Protein AF-0000000084597455 (afdb_homodimer)

Nearest PDB structures (foldseek):
  7z6o-assembly1_B  TM=6.295E-01  e=2.594E-13  Homo sapiens
  6erg-assembly1_B  TM=6.202E-01  e=3.082E-13  Homo sapiens
  6erg-assembly2_E  TM=6.139E-01  e=8.184E-13  Homo sapiens
  8bhv-assembly1_b  TM=6.277E-01  e=2.052E-12  Homo sapiens
  8asc-assembly1_B  TM=6.107E-01  e=1.149E-11  Homo sapiens

Organism: NCBI:txid1246626

Foldseek 3Di:
DDWQAWAWEDEDPDIFTKTKAFPDDDPFDDDFDADPVPRHTDDDFDADPVVGDTDDPVRDWDWDPPDVVDTDTDHPVNLVVVCVVVVQRYKYFDDKDAPVVDDPLFWDTKIFMGTDPPRVVVQVVVQVVCVVVNIKTWIWHHGPSDIFIWIWHDDDPGIMITTTDDPVVRDDPVPDPPPDDDDDDDPLLVVLVVLLCVLPDDPDDPVVDDDPVSVVVVVVVVCVVVVHPCPPPCPDDPPPPPPVDSNVVSVVSSVVSVVVPPPPPPPPPPPPPPD/DDWQAWAWEDEDPDIFTKTKAFPDDDPFDDDFDADPVPRHTDDDFDADPVVRDTDDPVRDWDWDDPDVVDTDTDHPVNLVVVCVVVVQRYKYFDDKDAPVVDDPLFWDTKIFMGTDPPRVVVQVVVQVVCVVVNIKTWIWHHGPSDIFIWIWHDDDPGIMITTTDDPVPRDDPVPDPPPDDDDDDDPLLVVLVVLLCVLPDDDDDPVVDDDPVSVVVVVVVVCVVVVHPCPPPCPDDPPPPPPVDSNVVSVVSSVVSVVVPPDPPPPPPPPPPDD

Sequence (550 aa):
MHTVWKGSISFGLVTIPIKLHTATENKDIKLRQLHKKCHTPINYKKVCPDCDEEVKNEDIVKAYEYAKNKFVVLDAEDLEQLKKEQEDKAVEIIDFVKLEEIDPIYFEKSYFLAPDSGGNKAYGLLREGLVQSGKIGVAKIIIRSKEQLAIVRVYENGLMMETIHFPDEVRKMEDVPNVPQEQKIVKKELDAALMLIDQLTVSFDPDNYQDEYRHALMDLIEKKKAGEEVVTSTEKAKEVSNVTDIMSALQASIDKTKKKKAPAKKKTAKTKKNAMHTVWKGSISFGLVTIPIKLHTATENKDIKLRQLHKKCHTPINYKKVCPDCDEEVKNEDIVKAYEYAKNKFVVLDAEDLEQLKKEQEDKAVEIIDFVKLEEIDPIYFEKSYFLAPDSGGNKAYGLLREGLVQSGKIGVAKIIIRSKEQLAIVRVYENGLMMETIHFPDEVRKMEDVPNVPQEQKIVKKELDAALMLIDQLTVSFDPDNYQDEYRHALMDLIEKKKAGEEVVTSTEKAKEVSNVTDIMSALQASIDKTKKKKAPAKKKTAKTKKNA

pLDDT: mean 83.45, std 18.02, range [22.41, 98.0]

Secondary structure (DSSP, 8-state):
--EEEEEEEEETTEEEEEEEEESB---SPPPEEEETTT-PBPEEEEEETTTTEE--GGGEEEEEEEETTEEEEE-HHHHHHHHHHTTTTEEEEEEEE-GGGS-GGGEEEEEEEEE-TT-HHHHHHHHHHHHHHT-EEEEEEEETTEEEEEEEEEETTEEEEEEE--GGGBPPGGGSTTPPPS----HHHHHHHHHHHHHTB----GGG---HHHHHHHHHHHHHHTT----------------S-HHHHHHHHHHHHHHHTS-------------/--EEEEEEEEETTEEEEEEEEESB---SPPPEEEETTT-PBPEEEEEETTTTEE--GGGEEEEEEEETTEEEEE-HHHHHHHHHHTTTTEEEEEEEE-GGGS-GGGEEEEEEEEE-TT-HHHHHHHHHHHHHHT-EEEEEEEETTEEEEEEEEEETTEEEEEEE--GGGBPPGGGSTT---S----HHHHHHHHHHHHHTB----GGG---HHHHHHHHHHHHHHTT----------------S-HHHHHHHHHHHHHHHTS-------------

InterPro domains:
  IPR006164 Ku70/Ku80, DNA-binding domain [PF02735] (10-191)
  IPR006164 Ku70/Ku80, DNA-binding domain [SM00559] (52-181)
  IPR009187 Non-homologous end joining protein Ku, prokaryotic type [MF_01875] (1-255)
  IPR009187 Non-homologous end joining protein Ku, prokaryotic type [PIRSF006493] (1-272)
  IPR009187 Non-homologous end joining protein Ku, prokaryotic type [PTHR41251] (1-273)
  IPR009187 Non-homologous end joining protein Ku, prokaryotic type [TIGR02772] (1-257)
  IPR009187 Non-homologous end joining protein Ku, prokaryotic type [cd00789] (2-255)
  IPR016194 SPOC-like, C-terminal domain superfamily [G3DSA:2.40.290.10] (2-177)
  IPR016194 SPOC-like, C-terminal domain superfamily [SSF100939] (2-261)

Solvent-accessible surface area (backbone atoms only — not comparable to full-atom values): 30948 Å² total; per-residue (Å²): 129,63,74,75,45,70,37,29,41,25,56,68,50,35,70,24,36,30,34,30,26,66,33,60,51,88,78,70,83,71,66,42,53,19,30,59,88,75,64,41,62,56,38,80,42,44,29,26,74,85,77,69,38,80,54,54,76,90,44,50,37,42,22,39,69,83,46,93,93,35,69,43,78,44,51,72,64,56,54,50,50,54,38,56,67,64,45,48,53,43,30,42,43,72,35,23,27,51,68,88,65,55,61,72,82,32,47,50,49,46,24,35,47,23,43,33,91,90,7,54,66,56,44,51,49,53,47,50,35,31,62,73,68,61,37,26,33,34,25,42,36,47,57,96,93,36,65,36,39,29,36,38,36,75,46,93,83,41,41,29,37,31,35,29,57,50,50,89,26,48,62,61,74,85,68,52,63,70,60,62,65,96,64,92,70,58,61,68,50,46,52,44,45,43,50,40,46,57,72,35,47,50,81,74,50,58,83,79,53,76,60,61,55,61,52,50,51,52,51,51,52,52,32,46,67,72,65,40,78,70,74,71,77,73,64,72,69,74,74,75,68,78,57,86,47,65,57,60,17,37,53,52,32,41,55,52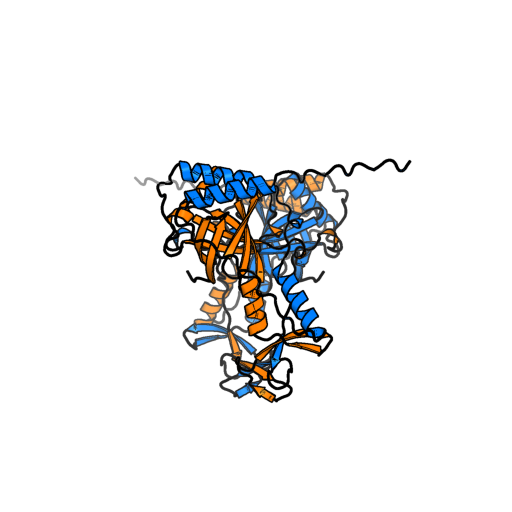,53,54,58,69,64,49,71,77,72,71,73,75,71,73,76,74,76,80,124,130,64,76,76,45,71,36,28,40,25,55,69,50,34,72,23,38,29,36,30,25,67,33,58,52,87,78,70,83,70,65,42,54,20,29,61,88,78,63,41,63,56,40,81,42,44,29,26,74,86,77,68,39,78,52,53,77,90,43,48,36,42,21,38,68,82,45,94,95,34,71,44,78,44,51,73,63,57,55,49,50,54,38,55,64,64,45,51,53,42,29,43,44,72,35,24,26,51,68,87,66,54,61,72,80,33,47,50,48,46,24,36,49,24,42,33,91,89,7,52,66,59,44,50,47,53,48,50,35,32,62,74,67,63,37,25,32,35,27,43,36,47,57,95,92,36,65,36,40,29,38,40,37,76,45,94,83,41,42,30,38,32,34,29,57,51,50,89,24,47,60,62,74,86,69,52,63,71,60,63,65,97,65,91,70,58,63,68,50,46,53,43,45,43,51,40,47,59,73,36,47,48,81,74,50,59,85,80,51,76,59,61,55,61,53,50,51,50,50,50,51,51,31,47,66,73,66,40,78,68,73,71,76,75,64,72,69,74,74,75,67,77,56,85,46,62,58,60,16,37,52,52,31,42,55,53,54,55,60,68,65,54,72,77,72,74,74,76,73,75,75,74,78,78,130

Radius of gyration: 28.52 Å; Cα contacts (8 Å, |Δi|>4): 979; chains: 2; bounding box: 63×72×120 Å

Structure (mmCIF, N/CA/C/O backbone):
data_AF-0000000084597455-model_v1
#
loop_
_entity.id
_entity.type
_entity.pdbx_description
1 polymer 'Non-homologous end joining protein Ku'
#
loop_
_atom_site.group_PDB
_atom_site.id
_atom_site.type_symbol
_atom_site.label_atom_id
_atom_site.label_alt_id
_atom_site.label_comp_id
_atom_site.label_asym_id
_atom_site.label_entity_id
_atom_site.label_seq_id
_atom_site.pdbx_PDB_ins_code
_atom_site.Cartn_x
_atom_site.Cartn_y
_atom_site.Cartn_z
_atom_site.occupancy
_atom_site.B_iso_or_equiv
_atom_site.auth_seq_id
_atom_site.auth_comp_id
_atom_site.auth_asym_id
_atom_site.auth_atom_id
_atom_site.pdbx_PDB_model_num
ATOM 1 N N . MET A 1 1 ? -1.262 -14.82 13.492 1 81.56 1 MET A N 1
ATOM 2 C CA . MET A 1 1 ? -1.186 -14.102 12.219 1 81.56 1 MET A CA 1
ATOM 3 C C . MET A 1 1 ? -2.023 -14.805 11.148 1 81.56 1 MET A C 1
ATOM 5 O O . MET A 1 1 ? -2.014 -16.031 11.047 1 81.56 1 MET A O 1
ATOM 9 N N . HIS A 1 2 ? -2.82 -14.086 10.477 1 87.25 2 HIS A N 1
ATOM 10 C CA . HIS A 1 2 ? -3.756 -14.656 9.508 1 87.25 2 HIS A CA 1
ATOM 11 C C . HIS A 1 2 ? -3.082 -14.898 8.164 1 87.25 2 HIS A C 1
ATOM 13 O O . HIS A 1 2 ? -2.299 -14.062 7.699 1 87.25 2 HIS A O 1
ATOM 19 N N . THR A 1 3 ? -3.332 -16.172 7.664 1 90.56 3 THR A N 1
ATOM 20 C CA . THR A 1 3 ? -2.816 -16.516 6.34 1 90.56 3 THR A CA 1
ATOM 21 C C . THR A 1 3 ? -3.635 -15.828 5.246 1 90.56 3 THR A C 1
ATOM 23 O O . THR A 1 3 ? -4.863 -15.945 5.223 1 90.56 3 THR A O 1
ATOM 26 N N . VAL A 1 4 ? -2.943 -15.203 4.355 1 90.88 4 VAL A N 1
ATOM 27 C CA . VAL A 1 4 ? -3.641 -14.484 3.293 1 90.88 4 VAL A CA 1
ATOM 28 C C . VAL A 1 4 ? -3.566 -15.281 1.994 1 90.88 4 VAL A C 1
ATOM 30 O O . VAL A 1 4 ? -4.414 -15.125 1.112 1 90.88 4 VAL A O 1
ATOM 33 N N . TRP A 1 5 ? -2.598 -16.062 1.87 1 91.69 5 TRP A N 1
ATOM 34 C CA . TRP A 1 5 ? -2.334 -16.797 0.636 1 91.69 5 TRP A CA 1
ATOM 35 C C . TRP A 1 5 ? -1.546 -18.078 0.918 1 91.69 5 TRP A C 1
ATOM 37 O O . TRP A 1 5 ? -0.664 -18.094 1.78 1 91.69 5 TRP A O 1
ATOM 47 N N . LYS A 1 6 ? -1.933 -19.094 0.246 1 92 6 LYS A N 1
ATOM 48 C CA . LYS A 1 6 ? -1.232 -20.375 0.343 1 92 6 LYS A CA 1
ATOM 49 C C . LYS A 1 6 ? -0.841 -20.891 -1.039 1 92 6 LYS A C 1
ATOM 51 O O . LYS A 1 6 ? -1.637 -20.828 -1.979 1 92 6 LYS A O 1
ATOM 56 N N . GLY A 1 7 ? 0.311 -21.328 -1.221 1 91.94 7 GLY A N 1
ATOM 57 C CA . GLY A 1 7 ? 0.819 -21.875 -2.475 1 91.94 7 GLY A CA 1
ATOM 58 C C . GLY A 1 7 ? 2.262 -22.328 -2.385 1 91.94 7 GLY A C 1
ATOM 59 O O . GLY A 1 7 ? 2.67 -22.922 -1.381 1 91.94 7 GLY A O 1
ATOM 60 N N . SER A 1 8 ? 2.961 -22.219 -3.467 1 92.94 8 SER A N 1
ATOM 61 C CA . SER A 1 8 ? 4.363 -22.609 -3.512 1 92.94 8 SER A CA 1
ATOM 62 C C . SER A 1 8 ? 5.219 -21.578 -4.219 1 92.94 8 SER A C 1
ATOM 64 O O . SER A 1 8 ? 4.723 -20.828 -5.07 1 92.94 8 SER A O 1
ATOM 66 N N . ILE A 1 9 ? 6.395 -21.516 -3.777 1 93 9 ILE A N 1
ATOM 67 C CA . ILE A 1 9 ? 7.379 -20.672 -4.457 1 93 9 ILE A CA 1
ATOM 68 C C . ILE A 1 9 ? 8.438 -21.562 -5.117 1 93 9 ILE A C 1
ATOM 70 O O . ILE A 1 9 ? 8.883 -22.547 -4.527 1 93 9 ILE A O 1
ATOM 74 N N . SER A 1 10 ? 8.75 -21.203 -6.348 1 89.69 10 SER A N 1
ATOM 75 C CA . SER A 1 10 ? 9.727 -22 -7.086 1 89.69 10 SER A CA 1
ATOM 76 C C . SER A 1 10 ? 10.914 -21.156 -7.531 1 89.69 10 SER A C 1
ATOM 78 O O . SER A 1 10 ? 10.75 -20 -7.918 1 89.69 10 SER A O 1
ATOM 80 N N . PHE A 1 11 ? 11.992 -21.656 -7.379 1 83.69 11 PHE A N 1
ATOM 81 C CA . PHE A 1 11 ? 13.203 -21.141 -8.008 1 83.69 11 PHE A CA 1
ATOM 82 C C . PHE A 1 11 ? 13.945 -22.25 -8.742 1 83.69 11 PHE A C 1
ATOM 84 O O . PHE A 1 11 ? 14.5 -23.156 -8.117 1 83.69 11 PHE A O 1
ATOM 91 N N . GLY A 1 12 ? 13.836 -22.109 -9.992 1 79.88 12 GLY A N 1
ATOM 92 C CA . GLY A 1 12 ? 14.188 -23.25 -10.828 1 79.88 12 GLY A CA 1
ATOM 93 C C . GLY A 1 12 ? 13.227 -24.406 -10.688 1 79.88 12 GLY A C 1
ATOM 94 O O . GLY A 1 12 ? 12.008 -24.234 -10.812 1 79.88 12 GLY A O 1
ATOM 95 N N . LEU A 1 13 ? 13.781 -25.562 -10.391 1 81.44 13 LEU A N 1
ATOM 96 C CA . LEU A 1 13 ? 12.953 -26.75 -10.258 1 81.44 13 LEU A CA 1
ATOM 97 C C . LEU A 1 13 ? 12.672 -27.062 -8.789 1 81.44 13 LEU A C 1
ATOM 99 O O . LEU A 1 13 ? 11.945 -28.016 -8.477 1 81.44 13 LEU A O 1
ATOM 103 N N . VAL A 1 14 ? 13.219 -26.281 -7.938 1 86.25 14 VAL A N 1
ATOM 104 C CA . VAL A 1 14 ? 12.945 -26.438 -6.512 1 86.25 14 VAL A CA 1
ATOM 105 C C . VAL A 1 14 ? 11.641 -25.734 -6.152 1 86.25 14 VAL A C 1
ATOM 107 O O . VAL A 1 14 ? 11.453 -24.562 -6.484 1 86.25 14 VAL A O 1
ATOM 110 N N . THR A 1 15 ? 10.766 -26.453 -5.527 1 89.62 15 THR A N 1
ATOM 111 C CA . THR A 1 15 ? 9.484 -25.891 -5.133 1 89.62 15 THR A CA 1
ATOM 112 C C . THR A 1 15 ? 9.305 -25.953 -3.617 1 89.62 15 THR A C 1
ATOM 114 O O . THR A 1 15 ? 9.594 -26.984 -3 1 89.62 15 THR A O 1
ATOM 117 N N . ILE A 1 16 ? 8.875 -24.906 -3.029 1 92.62 16 ILE A N 1
ATOM 118 C CA . ILE A 1 16 ? 8.68 -24.797 -1.587 1 92.62 16 ILE A CA 1
ATOM 119 C C . ILE A 1 16 ? 7.223 -24.453 -1.283 1 92.62 16 ILE A C 1
ATOM 121 O O . ILE A 1 16 ? 6.746 -23.375 -1.625 1 92.62 16 ILE A O 1
ATOM 125 N N . PRO A 1 17 ? 6.492 -25.359 -0.641 1 94.81 17 PRO A N 1
ATOM 126 C CA . PRO A 1 17 ? 5.168 -24.953 -0.161 1 94.81 17 PRO A CA 1
ATOM 127 C C . PRO A 1 17 ? 5.23 -23.844 0.879 1 94.81 17 PRO A C 1
ATOM 129 O O . PRO A 1 17 ? 6 -23.938 1.839 1 94.81 17 PRO A O 1
ATOM 132 N N . ILE A 1 18 ? 4.367 -22.828 0.708 1 94.25 18 ILE A N 1
ATOM 133 C CA . ILE A 1 18 ? 4.512 -21.672 1.594 1 94.25 18 ILE A CA 1
ATOM 134 C C . ILE A 1 18 ? 3.135 -21.109 1.935 1 94.25 18 ILE A C 1
ATOM 136 O O . ILE A 1 18 ? 2.137 -21.469 1.301 1 94.25 18 ILE A O 1
ATOM 140 N N . LYS A 1 19 ? 3.184 -20.312 2.998 1 95.06 19 LYS A N 1
ATOM 141 C CA . LYS A 1 19 ? 2.072 -19.469 3.414 1 95.06 19 LYS A CA 1
ATOM 142 C C . LYS A 1 19 ? 2.51 -18 3.543 1 95.06 19 LYS A C 1
ATOM 144 O O . LYS A 1 19 ? 3.615 -17.719 4.012 1 95.06 19 LYS A O 1
ATOM 149 N N . LEU A 1 20 ? 1.601 -17.125 3.141 1 95.38 20 LEU A N 1
ATOM 150 C CA . LEU A 1 20 ? 1.874 -15.695 3.262 1 95.38 20 LEU A CA 1
ATOM 151 C C . LEU A 1 20 ? 1.038 -15.078 4.375 1 95.38 20 LEU A C 1
ATOM 153 O O . LEU A 1 20 ? -0.16 -15.352 4.484 1 95.38 20 LEU A O 1
ATOM 157 N N . HIS A 1 21 ? 1.744 -14.297 5.168 1 96.25 21 HIS A N 1
ATOM 158 C CA . HIS A 1 21 ? 1.111 -13.516 6.227 1 96.25 21 HIS A CA 1
ATOM 159 C C . HIS A 1 21 ? 1.39 -12.023 6.051 1 96.25 21 HIS A C 1
ATOM 161 O O . HIS A 1 21 ? 2.537 -11.625 5.848 1 96.25 21 HIS A O 1
ATOM 167 N N . THR A 1 22 ? 0.319 -11.242 6.164 1 96.62 22 THR A N 1
ATOM 168 C CA . THR A 1 22 ? 0.528 -9.805 6.02 1 96.62 22 THR A CA 1
ATOM 169 C C . THR A 1 22 ? 1.486 -9.289 7.09 1 96.62 22 THR A C 1
ATOM 171 O O . THR A 1 22 ? 1.344 -9.617 8.266 1 96.62 22 THR A O 1
ATOM 174 N N . ALA A 1 23 ? 2.428 -8.492 6.66 1 97.5 23 ALA A N 1
ATOM 175 C CA . ALA A 1 23 ? 3.479 -8.039 7.57 1 97.5 23 ALA A CA 1
ATOM 176 C C . ALA A 1 23 ? 3.064 -6.766 8.297 1 97.5 23 ALA A C 1
ATOM 178 O O . ALA A 1 23 ? 3.709 -6.363 9.266 1 97.5 23 ALA A O 1
ATOM 179 N N . THR A 1 24 ? 2.02 -6.105 7.883 1 96.38 24 THR A N 1
ATOM 180 C CA . THR A 1 24 ? 1.578 -4.844 8.461 1 96.38 24 THR A CA 1
ATOM 181 C C . THR A 1 24 ? 0.123 -4.934 8.914 1 96.38 24 THR A C 1
ATOM 183 O O . THR A 1 24 ? -0.596 -5.855 8.523 1 96.38 24 THR A O 1
ATOM 186 N N . GLU A 1 25 ? -0.234 -4.113 9.812 1 93.88 25 GLU A N 1
ATOM 187 C CA . GLU A 1 25 ? -1.596 -4.062 10.336 1 93.88 25 GLU A CA 1
ATOM 188 C C . GLU A 1 25 ? -2.1 -2.623 10.422 1 93.88 25 GLU A C 1
ATOM 190 O O . GLU A 1 25 ? -1.342 -1.715 10.766 1 93.88 25 GLU A O 1
ATOM 195 N N . ASN A 1 26 ? -3.336 -2.439 10.023 1 91.25 26 ASN A N 1
ATOM 196 C CA . ASN A 1 26 ? -3.984 -1.146 10.211 1 91.25 26 ASN A CA 1
ATOM 197 C C . ASN A 1 26 ? -4.441 -0.952 11.656 1 91.25 26 ASN A C 1
ATOM 199 O O . ASN A 1 26 ? -5.301 -1.687 12.141 1 91.25 26 ASN A O 1
ATOM 203 N N . LYS A 1 27 ? -3.92 -0.006 12.359 1 90.62 27 LYS A N 1
ATOM 204 C CA . LYS A 1 27 ? -4.234 0.196 13.773 1 90.62 27 LYS A CA 1
ATOM 205 C C . LYS A 1 27 ? -5.16 1.394 13.969 1 90.62 27 LYS A C 1
ATOM 207 O O . LYS A 1 27 ? -5.398 1.824 15.094 1 90.62 27 LYS A O 1
ATOM 212 N N . ASP A 1 28 ? -5.617 1.934 12.891 1 88.88 28 ASP A N 1
ATOM 213 C CA . ASP A 1 28 ? -6.559 3.043 12.992 1 88.88 28 ASP A CA 1
ATOM 214 C C . ASP A 1 28 ? -7.809 2.637 13.773 1 88.88 28 ASP A C 1
ATOM 216 O O . ASP A 1 28 ? -8.195 1.467 13.766 1 88.88 28 ASP A O 1
ATOM 220 N N . ILE A 1 29 ? -8.352 3.596 14.406 1 89.12 29 ILE A N 1
ATOM 221 C CA . ILE A 1 29 ? -9.602 3.363 15.125 1 89.12 29 ILE A CA 1
ATOM 222 C C . ILE A 1 29 ? -10.742 3.168 14.133 1 89.12 29 ILE A C 1
ATOM 224 O O . ILE A 1 29 ? -11.039 4.062 13.336 1 89.12 29 ILE A O 1
ATOM 228 N N . LYS A 1 30 ? -11.312 2.047 14.211 1 90.88 30 LYS A N 1
ATOM 229 C CA . LYS A 1 30 ? -12.422 1.731 13.312 1 90.88 30 LYS A CA 1
ATOM 230 C C . LYS A 1 30 ? -13.727 2.324 13.828 1 90.88 30 LYS A C 1
ATOM 232 O O . LYS A 1 30 ? -14.172 1.996 14.93 1 90.88 30 LYS A O 1
ATOM 237 N N . LEU A 1 31 ? -14.234 3.152 13.039 1 90.75 31 LEU A N 1
ATOM 238 C CA . LEU A 1 31 ? -15.516 3.75 13.375 1 90.75 31 LEU A CA 1
ATOM 239 C C . LEU A 1 31 ? -16.641 3.104 12.586 1 90.75 31 LEU A C 1
ATOM 241 O O . LEU A 1 31 ? -16.484 2.803 11.398 1 90.75 31 LEU A O 1
ATOM 245 N N . ARG A 1 32 ? -17.719 2.855 13.25 1 92.38 32 ARG A N 1
ATOM 246 C CA . ARG A 1 32 ? -18.922 2.297 12.617 1 92.38 32 ARG A CA 1
ATOM 247 C C . ARG A 1 32 ? -19.891 3.4 12.203 1 92.38 32 ARG A C 1
ATOM 249 O O . ARG A 1 32 ? -19.906 4.477 12.805 1 92.38 32 ARG A O 1
ATOM 256 N N . GLN A 1 33 ? -20.578 3.072 11.18 1 93.31 33 GLN A N 1
ATOM 257 C CA . GLN A 1 33 ? -21.641 3.98 10.758 1 93.31 33 GLN A CA 1
ATOM 258 C C . GLN A 1 33 ? -22.984 3.578 11.375 1 93.31 33 GLN A C 1
ATOM 260 O O . GLN A 1 33 ? -23.438 2.447 11.195 1 93.31 33 GLN A O 1
ATOM 265 N N . LEU A 1 34 ? -23.594 4.48 12.086 1 94.06 34 LEU A N 1
ATOM 266 C CA . LEU A 1 34 ? -24.875 4.242 12.742 1 94.06 34 LEU A CA 1
ATOM 267 C C . LEU A 1 34 ? -25.969 5.137 12.156 1 94.06 34 LEU A C 1
ATOM 269 O O . LEU A 1 34 ? -25.688 6.266 11.742 1 94.06 34 LEU A O 1
ATOM 273 N N . HIS A 1 35 ? -27.156 4.527 12.148 1 94.5 35 HIS A N 1
ATOM 274 C CA . HIS A 1 35 ? -28.312 5.363 11.859 1 94.5 35 HIS A CA 1
ATOM 275 C C . HIS A 1 35 ? -28.5 6.43 12.93 1 94.5 35 HIS A C 1
ATOM 277 O O . HIS A 1 35 ? -28.578 6.117 14.117 1 94.5 35 HIS A O 1
ATOM 283 N N . LYS A 1 36 ? -28.656 7.648 12.578 1 91.5 36 LYS A N 1
ATOM 284 C CA . LYS A 1 36 ? -28.781 8.781 13.5 1 91.5 36 LYS A CA 1
ATOM 285 C C . LYS A 1 36 ? -30.016 8.641 14.375 1 91.5 36 LYS A C 1
ATOM 287 O O . LYS A 1 36 ? -29.984 8.953 15.57 1 91.5 36 LYS A O 1
ATOM 292 N N . LYS A 1 37 ? -31.016 8.133 13.789 1 91.06 37 LYS A N 1
ATOM 293 C CA . LYS A 1 37 ? -32.312 8.062 14.438 1 91.06 37 LYS A CA 1
ATOM 294 C C . LYS A 1 37 ? -32.344 7.016 15.547 1 91.06 37 LYS A C 1
ATOM 296 O O . LYS A 1 37 ? -32.875 7.25 16.625 1 91.06 37 LYS A O 1
ATOM 301 N N . CYS A 1 38 ? -31.75 5.855 15.305 1 93.06 38 CYS A N 1
ATOM 302 C CA . CYS A 1 38 ? -31.938 4.762 16.25 1 93.06 38 CYS A CA 1
ATOM 303 C C . CYS A 1 38 ? -30.578 4.219 16.719 1 93.06 38 CYS A C 1
ATOM 305 O O . CYS A 1 38 ? -30.531 3.33 17.578 1 93.06 38 CYS A O 1
ATOM 307 N N . HIS A 1 39 ? -29.516 4.68 16.172 1 91.94 39 HIS A N 1
ATOM 308 C CA . HIS A 1 39 ? -28.141 4.32 16.531 1 91.94 39 HIS A CA 1
ATOM 309 C C . HIS A 1 39 ? -27.875 2.846 16.266 1 91.94 39 HIS A C 1
ATOM 311 O O . HIS A 1 39 ? -27.109 2.207 16.984 1 91.94 39 HIS A O 1
ATOM 317 N N . THR A 1 40 ? -28.609 2.309 15.281 1 92.44 40 THR A N 1
ATOM 318 C CA . THR A 1 40 ? -28.344 0.956 14.797 1 92.44 40 THR A CA 1
ATOM 319 C C . THR A 1 40 ? -27.328 0.969 13.672 1 92.44 40 THR A C 1
ATOM 321 O O . THR A 1 40 ? -27.359 1.834 12.789 1 92.44 40 THR A O 1
ATOM 324 N N . PRO A 1 41 ? -26.359 0.044 13.781 1 93.94 41 PRO A N 1
ATOM 325 C CA . PRO A 1 41 ? -25.391 -0.036 12.688 1 93.94 41 PRO A CA 1
ATOM 326 C C . PRO A 1 41 ? -26.047 -0.24 11.328 1 93.94 41 PRO A C 1
ATOM 328 O O . PRO A 1 41 ? -27 -1.001 11.203 1 93.94 41 PRO A O 1
ATOM 331 N N . ILE A 1 42 ? -25.5 0.41 10.336 1 93.88 42 ILE A N 1
ATOM 332 C CA . ILE A 1 42 ? -26.031 0.394 8.977 1 93.88 42 ILE A CA 1
ATOM 333 C C . ILE A 1 42 ? -25.578 -0.881 8.266 1 93.88 42 ILE A C 1
ATOM 335 O O . ILE A 1 42 ? -24.453 -1.335 8.445 1 93.88 42 ILE A O 1
ATOM 339 N N . ASN A 1 43 ? -26.516 -1.437 7.543 1 92.31 43 ASN A N 1
ATOM 340 C CA . ASN A 1 43 ? -26.203 -2.57 6.68 1 92.31 43 ASN A CA 1
ATOM 341 C C . ASN A 1 43 ? -26.203 -2.172 5.207 1 92.31 43 ASN A C 1
ATOM 343 O O . ASN A 1 43 ? -26.875 -1.216 4.816 1 92.31 43 ASN A O 1
ATOM 347 N N . TYR A 1 44 ? -25.281 -2.889 4.512 1 93.06 44 TYR A N 1
ATOM 348 C CA . TYR A 1 44 ? -25.234 -2.693 3.068 1 93.06 44 TYR A CA 1
ATOM 349 C C . TYR A 1 44 ? -25.938 -3.83 2.338 1 93.06 44 TYR A C 1
ATOM 351 O O . TYR A 1 44 ? -25.672 -5.004 2.602 1 93.06 44 TYR A O 1
ATOM 359 N N . LYS A 1 45 ? -26.875 -3.451 1.523 1 92.38 45 LYS A N 1
ATOM 360 C CA . LYS A 1 45 ? -27.594 -4.449 0.736 1 92.38 45 LYS A CA 1
ATOM 361 C C . LYS A 1 45 ? -27.328 -4.273 -0.754 1 92.38 45 LYS A C 1
ATOM 363 O O . LYS A 1 45 ? -27.266 -3.148 -1.253 1 92.38 45 LYS A O 1
ATOM 368 N N . LYS A 1 46 ? -27.125 -5.418 -1.426 1 94.69 46 LYS A N 1
ATOM 369 C CA . LYS A 1 46 ? -27 -5.418 -2.881 1 94.69 46 LYS A CA 1
ATOM 370 C C . LYS A 1 46 ? -28.375 -5.48 -3.545 1 94.69 46 LYS A C 1
ATOM 372 O O . LYS A 1 46 ? -29.156 -6.391 -3.271 1 94.69 46 LYS A O 1
ATOM 377 N N . VAL A 1 47 ? -28.609 -4.508 -4.398 1 94.12 47 VAL A N 1
ATOM 378 C CA . VAL A 1 47 ? -29.922 -4.438 -5.004 1 94.12 47 VAL A CA 1
ATOM 379 C C . VAL A 1 47 ? -29.797 -4.266 -6.516 1 94.12 47 VAL A C 1
ATOM 381 O O . VAL A 1 47 ? -28.875 -3.594 -6.996 1 94.12 47 VAL A O 1
ATOM 384 N N . CYS A 1 48 ? -30.688 -4.93 -7.223 1 95.06 48 CYS A N 1
ATOM 385 C CA . CYS A 1 48 ? -30.812 -4.707 -8.656 1 95.06 48 CYS A CA 1
ATOM 386 C C . CYS A 1 48 ? -31.828 -3.604 -8.945 1 95.06 48 CYS A C 1
ATOM 388 O O . CYS A 1 48 ? -33 -3.75 -8.648 1 95.06 48 CYS A O 1
ATOM 390 N N . PRO A 1 49 ? -31.328 -2.598 -9.484 1 92.56 49 PRO A N 1
ATOM 391 C CA . PRO A 1 49 ? -32.25 -1.487 -9.727 1 92.56 49 PRO A CA 1
ATOM 392 C C . PRO A 1 49 ? -33.344 -1.827 -10.75 1 92.56 49 PRO A C 1
ATOM 394 O O . PRO A 1 49 ? -34.438 -1.259 -10.703 1 92.56 49 PRO A O 1
ATOM 397 N N . ASP A 1 50 ? -33.031 -2.654 -11.648 1 92.31 50 ASP A N 1
ATOM 398 C CA . ASP A 1 50 ? -34 -3.033 -12.68 1 92.31 50 ASP A CA 1
ATOM 399 C C . ASP A 1 50 ? -35.031 -3.996 -12.125 1 92.31 50 ASP A C 1
ATOM 401 O O . ASP A 1 50 ? -36.25 -3.816 -12.352 1 92.31 50 ASP A O 1
ATOM 405 N N . CYS A 1 51 ? -34.688 -5.016 -11.344 1 93.62 51 CYS A N 1
ATOM 406 C CA . CYS A 1 51 ? -35.594 -6.004 -10.766 1 93.62 51 CYS A CA 1
ATOM 407 C C . CYS A 1 51 ? -36.125 -5.52 -9.43 1 93.62 51 CYS A C 1
ATOM 409 O O . CYS A 1 51 ? -37.094 -6.086 -8.906 1 93.62 51 CYS A O 1
ATOM 411 N N . ASP A 1 52 ? -35.594 -4.586 -8.906 1 90.06 52 ASP A N 1
ATOM 412 C CA . ASP A 1 52 ? -35.938 -4.012 -7.609 1 90.06 52 ASP A CA 1
ATOM 413 C C . ASP A 1 52 ? -35.938 -5.086 -6.52 1 90.06 52 ASP A C 1
ATOM 415 O O . ASP A 1 52 ? -36.938 -5.227 -5.789 1 90.06 52 ASP A O 1
ATOM 419 N N . GLU A 1 53 ? -35 -5.852 -6.516 1 92.19 53 GLU A N 1
ATOM 420 C CA . GLU A 1 53 ? -34.875 -6.918 -5.527 1 92.19 53 GLU A CA 1
ATOM 421 C C . GLU A 1 53 ? -33.469 -7.004 -4.984 1 92.19 53 GLU A C 1
ATOM 423 O O . GLU A 1 53 ? -32.531 -6.57 -5.641 1 92.19 53 GLU A O 1
ATOM 428 N N . GLU A 1 54 ? -33.438 -7.527 -3.764 1 93.06 54 GLU A N 1
ATOM 429 C CA . GLU A 1 54 ? -32.125 -7.863 -3.205 1 93.06 54 GLU A CA 1
ATOM 430 C C . GLU A 1 54 ? -31.469 -9.016 -3.967 1 93.06 54 GLU A C 1
ATOM 432 O O . GLU A 1 54 ? -32.156 -9.977 -4.34 1 93.06 54 GLU A O 1
ATOM 437 N N . VAL A 1 55 ? -30.234 -8.836 -4.254 1 94.44 55 VAL A N 1
ATOM 438 C CA . VAL A 1 55 ? -29.516 -9.836 -5.043 1 94.44 55 VAL A CA 1
ATOM 439 C C . VAL A 1 55 ? -28.5 -10.562 -4.164 1 94.44 55 VAL A C 1
ATOM 441 O O . VAL A 1 55 ? -27.719 -9.922 -3.447 1 94.44 55 VAL A O 1
ATOM 444 N N . LYS A 1 56 ? -28.531 -11.844 -4.137 1 93.69 56 LYS A N 1
ATOM 445 C CA . LYS A 1 56 ? -27.562 -12.664 -3.422 1 93.69 56 LYS A CA 1
ATOM 446 C C . LYS A 1 56 ? -26.297 -12.875 -4.258 1 93.69 56 LYS A C 1
ATOM 448 O O . LYS A 1 56 ? -26.312 -12.68 -5.477 1 93.69 56 LYS A O 1
ATOM 453 N N . ASN A 1 57 ? -25.25 -13.25 -3.568 1 91.5 57 ASN A N 1
ATOM 454 C CA . ASN A 1 57 ? -23.969 -13.422 -4.23 1 91.5 57 ASN A CA 1
ATOM 455 C C . ASN A 1 57 ? -24.047 -14.438 -5.367 1 91.5 57 ASN A C 1
ATOM 457 O O . ASN A 1 57 ? -23.391 -14.289 -6.395 1 91.5 57 ASN A O 1
ATOM 461 N N . GLU A 1 58 ? -24.891 -15.445 -5.152 1 90.88 58 GLU A N 1
ATOM 462 C CA . GLU A 1 58 ? -25.016 -16.5 -6.152 1 90.88 58 GLU A CA 1
ATOM 463 C C . GLU A 1 58 ? -25.672 -15.977 -7.434 1 90.88 58 GLU A C 1
ATOM 465 O O . GLU A 1 58 ? -25.531 -16.594 -8.492 1 90.88 58 GLU A O 1
ATOM 470 N N . ASP A 1 59 ? -26.359 -14.852 -7.289 1 92.5 59 ASP A N 1
ATOM 471 C CA . ASP A 1 59 ? -27.062 -14.281 -8.43 1 92.5 59 ASP A CA 1
ATOM 472 C C . ASP A 1 59 ? -26.281 -13.133 -9.055 1 92.5 59 ASP A C 1
ATOM 474 O O . ASP A 1 59 ? -26.828 -12.312 -9.781 1 92.5 59 ASP A O 1
ATOM 478 N N . ILE A 1 60 ? -25.031 -13.109 -8.789 1 93.19 60 ILE A N 1
ATOM 479 C CA . ILE A 1 60 ? -24.188 -12.039 -9.297 1 93.19 60 ILE A CA 1
ATOM 480 C C . ILE A 1 60 ? -23.156 -12.609 -10.258 1 93.19 60 ILE A C 1
ATOM 482 O O . ILE A 1 60 ? -22.547 -13.648 -9.984 1 93.19 60 ILE A O 1
ATOM 486 N N . VAL A 1 61 ? -23.031 -12.031 -11.445 1 91.44 61 VAL A N 1
ATOM 487 C CA . VAL A 1 61 ? -22 -12.391 -12.414 1 91.44 61 VAL A CA 1
ATOM 488 C C . VAL A 1 61 ? -21.062 -11.211 -12.633 1 91.44 61 VAL A C 1
ATOM 490 O O . VAL A 1 61 ? -21.453 -10.055 -12.453 1 91.44 61 VAL A O 1
ATOM 493 N N . LYS A 1 62 ? -19.859 -11.492 -12.977 1 91.69 62 LYS A N 1
ATOM 494 C CA . LYS A 1 62 ? -18.875 -10.461 -13.266 1 91.69 62 LYS A CA 1
ATOM 495 C C . LYS A 1 62 ? -18.859 -10.125 -14.75 1 91.69 62 LYS A C 1
ATOM 497 O O . LYS A 1 62 ? -19 -11.008 -15.602 1 91.69 62 LYS A O 1
ATOM 502 N N . ALA A 1 63 ? -18.703 -8.758 -14.992 1 92.19 63 ALA A N 1
ATOM 503 C CA . ALA A 1 63 ? -18.719 -8.336 -16.391 1 92.19 63 ALA A CA 1
ATOM 504 C C . ALA A 1 63 ? -17.781 -7.16 -16.625 1 92.19 63 ALA A C 1
ATOM 506 O O . ALA A 1 63 ? -17.484 -6.398 -15.703 1 92.19 63 ALA A O 1
ATOM 507 N N . TYR A 1 64 ? -17.266 -7.23 -17.891 1 92.94 64 TYR A N 1
ATOM 508 C CA . TYR A 1 64 ? -16.469 -6.105 -18.344 1 92.94 64 TYR A CA 1
ATOM 509 C C . TYR A 1 64 ? -17.297 -5.125 -19.156 1 92.94 64 TYR A C 1
ATOM 511 O O . TYR A 1 64 ? -17.953 -5.512 -20.125 1 92.94 64 TYR A O 1
ATOM 519 N N . GLU A 1 65 ? -17.312 -3.857 -18.625 1 92.62 65 GLU A N 1
ATOM 520 C CA . GLU A 1 65 ? -18.031 -2.822 -19.344 1 92.62 65 GLU A CA 1
ATOM 521 C C . GLU A 1 65 ? -17.156 -2.188 -20.422 1 92.62 65 GLU A C 1
ATOM 523 O O . GLU A 1 65 ? -16.281 -1.381 -20.125 1 92.62 65 GLU A O 1
ATOM 528 N N . TYR A 1 66 ? -17.453 -2.539 -21.734 1 89.5 66 TYR A N 1
ATOM 529 C CA . TYR A 1 66 ? -16.594 -2.055 -22.797 1 89.5 66 TYR A CA 1
ATOM 530 C C . TYR A 1 66 ? -17.125 -0.757 -23.391 1 89.5 66 TYR A C 1
ATOM 532 O O . TYR A 1 66 ? -16.406 -0.056 -24.109 1 89.5 66 TYR A O 1
ATOM 540 N N . ALA A 1 67 ? -18.359 -0.489 -23.219 1 88.62 67 ALA A N 1
ATOM 541 C CA . ALA A 1 67 ? -19.031 0.767 -23.516 1 88.62 67 ALA A CA 1
ATOM 542 C C . ALA A 1 67 ? -20.172 1.022 -22.516 1 88.62 67 ALA A C 1
ATOM 544 O O . ALA A 1 67 ? -20.516 0.139 -21.734 1 88.62 67 ALA A O 1
ATOM 545 N N . LYS A 1 68 ? -20.641 2.184 -22.5 1 87.62 68 LYS A N 1
ATOM 546 C CA . LYS A 1 68 ? -21.688 2.529 -21.531 1 87.62 68 LYS A CA 1
ATOM 547 C C . LYS A 1 68 ? -22.859 1.548 -21.609 1 87.62 68 LYS A C 1
ATOM 549 O O . LYS A 1 68 ? -23.516 1.446 -22.641 1 87.62 68 LYS A O 1
ATOM 554 N N . ASN A 1 69 ? -22.969 0.825 -20.594 1 86.44 69 ASN A N 1
ATOM 555 C CA . ASN A 1 69 ? -24.062 -0.122 -20.422 1 86.44 69 ASN A CA 1
ATOM 556 C C . ASN A 1 69 ? -23.938 -1.299 -21.391 1 86.44 69 ASN A C 1
ATOM 558 O O . ASN A 1 69 ? -24.938 -1.91 -21.766 1 86.44 69 ASN A O 1
ATOM 562 N N . LYS A 1 70 ? -22.797 -1.5 -21.953 1 90.56 70 LYS A N 1
ATOM 563 C CA . LYS A 1 70 ? -22.484 -2.688 -22.75 1 90.56 70 LYS A CA 1
ATOM 564 C C . LYS A 1 70 ? -21.453 -3.568 -22.047 1 90.56 70 LYS A C 1
ATOM 566 O O . LYS A 1 70 ? -20.375 -3.102 -21.688 1 90.56 70 LYS A O 1
ATOM 571 N N . PHE A 1 71 ? -21.906 -4.828 -21.891 1 91.44 71 PHE A N 1
ATOM 572 C CA . PHE A 1 71 ? -21.109 -5.684 -21.016 1 91.44 71 PHE A CA 1
ATOM 573 C C . PHE A 1 71 ? -20.734 -6.98 -21.719 1 91.44 71 PHE A C 1
ATOM 575 O O . PHE A 1 71 ? -21.484 -7.477 -22.562 1 91.44 71 PHE A O 1
ATOM 582 N N . VAL A 1 72 ? -19.516 -7.359 -21.453 1 89.94 72 VAL A N 1
ATOM 583 C CA . VAL A 1 72 ? -19.109 -8.734 -21.719 1 89.94 72 VAL A CA 1
ATOM 584 C C . VAL A 1 72 ? -19.109 -9.531 -20.406 1 89.94 72 VAL A C 1
ATOM 586 O O . VAL A 1 72 ? -18.312 -9.266 -19.516 1 89.94 72 VAL A O 1
ATOM 589 N N . VAL A 1 73 ? -20.047 -10.461 -20.328 1 89.94 73 VAL A N 1
ATOM 590 C CA . VAL A 1 73 ? -20.188 -11.242 -19.094 1 89.94 73 VAL A CA 1
ATOM 591 C C . VAL A 1 73 ? -19.094 -12.305 -19.031 1 89.94 73 VAL A C 1
ATOM 593 O O . VAL A 1 73 ? -18.828 -13 -20.016 1 89.94 73 VAL A O 1
ATOM 596 N N . LEU A 1 74 ? -18.438 -12.305 -17.922 1 87.88 74 LEU A N 1
ATOM 597 C CA . LEU A 1 74 ? -17.438 -13.328 -17.672 1 87.88 74 LEU A CA 1
ATOM 598 C C . LEU A 1 74 ? -17.953 -14.359 -16.672 1 87.88 74 LEU A C 1
ATOM 600 O O . LEU A 1 74 ? -18.281 -14.023 -15.539 1 87.88 74 LEU A O 1
ATOM 604 N N . ASP A 1 75 ? -18.062 -15.531 -17.109 1 78.81 75 ASP A N 1
ATOM 605 C CA . ASP A 1 75 ? -18.531 -16.562 -16.188 1 78.81 75 ASP A CA 1
ATOM 606 C C . ASP A 1 75 ? -17.438 -16.984 -15.219 1 78.81 75 ASP A C 1
ATOM 608 O O . ASP A 1 75 ? -16.25 -16.781 -15.492 1 78.81 75 ASP A O 1
ATOM 612 N N . ALA A 1 76 ? -17.875 -17.438 -14.094 1 78.44 76 ALA A N 1
ATOM 613 C CA . ALA A 1 76 ? -16.953 -17.891 -13.062 1 78.44 76 ALA A CA 1
ATOM 614 C C . ALA A 1 76 ? -15.984 -18.938 -13.609 1 78.44 76 ALA A C 1
ATOM 616 O O . ALA A 1 76 ? -14.805 -18.953 -13.234 1 78.44 76 ALA A O 1
ATOM 617 N N . GLU A 1 77 ? -16.453 -19.688 -14.531 1 80.12 77 GLU A N 1
ATOM 618 C CA . GLU A 1 77 ? -15.641 -20.734 -15.125 1 80.12 77 GLU A CA 1
ATOM 619 C C . GLU A 1 77 ? -14.531 -20.156 -15.992 1 80.12 77 GLU A C 1
ATOM 621 O O . GLU A 1 77 ? -13.406 -20.672 -15.992 1 80.12 77 GLU A O 1
ATOM 626 N N . ASP A 1 78 ? -14.906 -19.078 -16.672 1 78.06 78 ASP A N 1
ATOM 627 C CA . ASP A 1 78 ? -13.922 -18.406 -17.516 1 78.06 78 ASP A CA 1
ATOM 628 C C . ASP A 1 78 ? -12.758 -17.875 -16.672 1 78.06 78 ASP A C 1
ATOM 630 O O . ASP A 1 78 ? -11.594 -18.062 -17.031 1 78.06 78 ASP A O 1
ATOM 634 N N . LEU A 1 79 ? -13.117 -17.359 -15.656 1 80.56 79 LEU A N 1
ATOM 635 C CA . LEU A 1 79 ? -12.109 -16.75 -14.797 1 80.56 79 LEU A CA 1
ATOM 636 C C . LEU A 1 79 ? -11.266 -17.812 -14.102 1 80.56 79 LEU A C 1
ATOM 638 O O . LEU A 1 79 ? -10.055 -17.641 -13.961 1 80.56 79 LEU A O 1
ATOM 642 N N . GLU A 1 80 ? -11.914 -18.828 -13.75 1 80.12 80 GLU A N 1
ATOM 643 C CA . GLU A 1 80 ? -11.203 -19.922 -13.102 1 80.12 80 GLU A CA 1
ATOM 644 C C . GLU A 1 80 ? -10.219 -20.594 -14.07 1 80.12 80 GLU A C 1
ATOM 646 O O . GLU A 1 80 ? -9.109 -20.938 -13.68 1 80.12 80 GLU A O 1
ATOM 651 N N . GLN A 1 81 ? -10.664 -20.719 -15.266 1 77.44 81 GLN A N 1
ATOM 652 C CA . GLN A 1 81 ? -9.805 -21.312 -16.281 1 77.44 81 GLN A CA 1
ATOM 653 C C . GLN A 1 81 ? -8.594 -20.438 -16.562 1 77.44 81 GLN A C 1
ATOM 655 O O . GLN A 1 81 ? -7.48 -20.938 -16.734 1 77.44 81 GLN A O 1
ATOM 660 N N . LEU A 1 82 ? -8.852 -19.203 -16.641 1 78.06 82 LEU A N 1
ATOM 661 C CA . LEU A 1 82 ? -7.766 -18.266 -16.875 1 78.06 82 LEU A CA 1
ATOM 662 C C . LEU A 1 82 ? -6.746 -18.328 -15.742 1 78.06 82 LEU A C 1
ATOM 664 O O . LEU A 1 82 ? -5.539 -18.25 -15.984 1 78.06 82 LEU A O 1
ATOM 668 N N . LYS A 1 83 ? -7.238 -18.469 -14.523 1 74.44 83 LYS A N 1
ATOM 669 C CA . LYS A 1 83 ? -6.375 -18.562 -13.352 1 74.44 83 LYS A CA 1
ATOM 670 C C . LYS A 1 83 ? -5.535 -19.844 -13.383 1 74.44 83 LYS A C 1
ATOM 672 O O . LYS A 1 83 ? -4.348 -19.812 -13.039 1 74.44 83 LYS A O 1
ATOM 677 N N . LYS A 1 84 ? -6.164 -20.922 -13.758 1 71.19 84 LYS A N 1
ATOM 678 C CA . LYS A 1 84 ? -5.484 -22.203 -13.82 1 71.19 84 LYS A CA 1
ATOM 679 C C . LYS A 1 84 ? -4.379 -22.203 -14.875 1 71.19 84 LYS A C 1
ATOM 681 O O . LYS A 1 84 ? -3.307 -22.766 -14.664 1 71.19 84 LYS A O 1
ATOM 686 N N . GLU A 1 85 ? -4.645 -21.531 -15.852 1 67.56 85 GLU A N 1
ATOM 687 C CA . GLU A 1 85 ? -3.682 -21.438 -16.938 1 67.56 85 GLU A CA 1
ATOM 688 C C . GLU A 1 85 ? -2.441 -20.656 -16.516 1 67.56 85 GLU A C 1
ATOM 690 O O . GLU A 1 85 ? -1.336 -20.938 -16.984 1 67.56 85 GLU A O 1
ATOM 695 N N . GLN A 1 86 ? -2.721 -19.812 -15.648 1 62.47 86 GLN A N 1
ATOM 696 C CA . GLN A 1 86 ? -1.601 -18.984 -15.219 1 62.47 86 GLN A CA 1
ATOM 697 C C . GLN A 1 86 ? -0.989 -19.516 -13.922 1 62.47 86 GLN A C 1
ATOM 699 O O . GLN A 1 86 ? -0.135 -18.859 -13.32 1 62.47 86 GLN A O 1
ATOM 704 N N . GLU A 1 87 ? -1.13 -20.766 -13.625 1 58.34 87 GLU A N 1
ATOM 705 C CA . GLU A 1 87 ? -0.59 -21.422 -12.438 1 58.34 87 GLU A CA 1
ATOM 706 C C . GLU A 1 87 ? -0.832 -20.594 -11.188 1 58.34 87 GLU A C 1
ATOM 708 O O . GLU A 1 87 ? 0.117 -20.141 -10.531 1 58.34 87 GLU A O 1
ATOM 713 N N . ASP A 1 88 ? -2.055 -20.344 -10.758 1 58.59 88 ASP A N 1
ATOM 714 C CA . ASP A 1 88 ? -2.512 -19.344 -9.805 1 58.59 88 ASP A CA 1
ATOM 715 C C . ASP A 1 88 ? -1.981 -19.641 -8.398 1 58.59 88 ASP A C 1
ATOM 717 O O . ASP A 1 88 ? -1.879 -18.734 -7.566 1 58.59 88 ASP A O 1
ATOM 721 N N . LYS A 1 89 ? -1.325 -20.828 -8.18 1 64.12 89 LYS A N 1
ATOM 722 C CA . LYS A 1 89 ? -0.837 -21.078 -6.824 1 64.12 89 LYS A CA 1
ATOM 723 C C . LYS A 1 89 ? 0.671 -21.312 -6.816 1 64.12 89 LYS A C 1
ATOM 725 O O . LYS A 1 89 ? 1.179 -22.109 -6.023 1 64.12 89 LYS A O 1
ATOM 730 N N . ALA A 1 90 ? 1.294 -20.562 -7.754 1 77.94 90 ALA A N 1
ATOM 731 C CA . ALA A 1 90 ? 2.746 -20.719 -7.797 1 77.94 90 ALA A CA 1
ATOM 732 C C . ALA A 1 90 ? 3.438 -19.375 -7.992 1 77.94 90 ALA A C 1
ATOM 734 O O . ALA A 1 90 ? 3.008 -18.562 -8.82 1 77.94 90 ALA A O 1
ATOM 735 N N . VAL A 1 91 ? 4.328 -19.156 -7.059 1 84.44 91 VAL A N 1
ATOM 736 C CA . VAL A 1 91 ? 5.25 -18.031 -7.184 1 84.44 91 VAL A CA 1
ATOM 737 C C . VAL A 1 91 ? 6.543 -18.5 -7.855 1 84.44 91 VAL A C 1
ATOM 739 O O . VAL A 1 91 ? 7.188 -19.438 -7.395 1 84.44 91 VAL A O 1
ATOM 742 N N . GLU A 1 92 ? 6.875 -17.938 -8.922 1 87.12 92 GLU A N 1
ATOM 743 C CA . GLU A 1 92 ? 8.109 -18.297 -9.609 1 87.12 92 GLU A CA 1
ATOM 744 C C . GLU A 1 92 ? 9.125 -17.156 -9.578 1 87.12 92 GLU A C 1
ATOM 746 O O . GLU A 1 92 ? 8.844 -16.047 -10.047 1 87.12 92 GLU A O 1
ATOM 751 N N . ILE A 1 93 ? 10.219 -17.469 -8.992 1 92.94 93 ILE A N 1
ATOM 752 C CA . ILE A 1 93 ? 11.312 -16.516 -9.039 1 92.94 93 ILE A CA 1
ATOM 753 C C . ILE A 1 93 ? 11.922 -16.5 -10.445 1 92.94 93 ILE A C 1
ATOM 755 O O . ILE A 1 93 ? 12.398 -17.531 -10.922 1 92.94 93 ILE A O 1
ATOM 759 N N . ILE A 1 94 ? 12.023 -15.375 -11.094 1 91.62 94 ILE A N 1
ATOM 760 C CA . ILE A 1 94 ? 12.438 -15.305 -12.492 1 91.62 94 ILE A CA 1
ATOM 761 C C . ILE A 1 94 ? 13.836 -14.703 -12.586 1 91.62 94 ILE A C 1
ATOM 763 O O . ILE A 1 94 ? 14.617 -15.062 -13.469 1 91.62 94 ILE A O 1
ATOM 767 N N . ASP A 1 95 ? 14.148 -13.75 -11.711 1 95.25 95 ASP A N 1
ATOM 768 C CA . ASP A 1 95 ? 15.445 -13.078 -11.711 1 95.25 95 ASP A CA 1
ATOM 769 C C . ASP A 1 95 ? 15.914 -12.773 -10.289 1 95.25 95 ASP A C 1
ATOM 771 O O . ASP A 1 95 ? 15.133 -12.859 -9.344 1 95.25 95 ASP A O 1
ATOM 775 N N . PHE A 1 96 ? 17.188 -12.609 -10.211 1 97.06 96 PHE A N 1
ATOM 776 C CA . PHE A 1 96 ? 17.766 -12.109 -8.977 1 97.06 96 PHE A CA 1
ATOM 777 C C . PHE A 1 96 ? 18.391 -10.734 -9.188 1 97.06 96 PHE A C 1
ATOM 779 O O . PHE A 1 96 ? 19.047 -10.5 -10.211 1 97.06 96 PHE A O 1
ATOM 786 N N . VAL A 1 97 ? 18.141 -9.828 -8.297 1 97.44 97 VAL A N 1
ATOM 787 C CA . VAL A 1 97 ? 18.641 -8.461 -8.391 1 97.44 97 VAL A CA 1
ATOM 788 C C . VAL A 1 97 ? 19.109 -7.98 -7.02 1 97.44 97 VAL A C 1
ATOM 790 O O . VAL A 1 97 ? 19.062 -8.734 -6.047 1 97.44 97 VAL A O 1
ATOM 793 N N . LYS A 1 98 ? 19.578 -6.719 -6.969 1 97.12 98 LYS A N 1
ATOM 794 C CA . LYS A 1 98 ? 19.938 -6.105 -5.688 1 97.12 98 LYS A CA 1
ATOM 795 C C . LYS A 1 98 ? 18.797 -5.23 -5.172 1 97.12 98 LYS A C 1
ATOM 797 O O . LYS A 1 98 ? 18.156 -4.52 -5.949 1 97.12 98 LYS A O 1
ATOM 802 N N . LEU A 1 99 ? 18.562 -5.312 -3.893 1 95.81 99 LEU A N 1
ATOM 803 C CA . LEU A 1 99 ? 17.469 -4.562 -3.271 1 95.81 99 LEU A CA 1
ATOM 804 C C . LEU A 1 99 ? 17.609 -3.072 -3.562 1 95.81 99 LEU A C 1
ATOM 806 O O . LEU A 1 99 ? 16.609 -2.395 -3.807 1 95.81 99 LEU A O 1
ATOM 810 N N . GLU A 1 100 ? 18.828 -2.549 -3.586 1 93.62 100 GLU A N 1
ATOM 811 C CA . GLU A 1 100 ? 19.094 -1.12 -3.721 1 93.62 100 GLU A CA 1
ATOM 812 C C . GLU A 1 100 ? 18.719 -0.615 -5.109 1 93.62 100 GLU A C 1
ATOM 814 O O . GLU A 1 100 ? 18.609 0.592 -5.328 1 93.62 100 GLU A O 1
ATOM 819 N N . GLU A 1 101 ? 18.547 -1.596 -6.016 1 95.06 101 GLU A N 1
ATOM 820 C CA . GLU A 1 101 ? 18.219 -1.226 -7.391 1 95.06 101 GLU A CA 1
ATOM 821 C C . GLU A 1 101 ? 16.734 -0.887 -7.527 1 95.06 101 GLU A C 1
ATOM 823 O O . GLU A 1 101 ? 16.328 -0.285 -8.523 1 95.06 101 GLU A O 1
ATOM 828 N N . ILE A 1 102 ? 15.977 -1.209 -6.531 1 95.38 102 ILE A N 1
ATOM 829 C CA . ILE A 1 102 ? 14.531 -1.011 -6.609 1 95.38 102 ILE A CA 1
ATOM 830 C C . ILE A 1 102 ? 14.133 0.224 -5.805 1 95.38 102 ILE A C 1
ATOM 832 O O . ILE A 1 102 ? 14.32 0.26 -4.582 1 95.38 102 ILE A O 1
ATOM 836 N N . ASP A 1 103 ? 13.57 1.186 -6.48 1 96.06 103 ASP A N 1
ATOM 837 C CA . ASP A 1 103 ? 13.102 2.387 -5.801 1 96.06 103 ASP A CA 1
ATOM 838 C C . ASP A 1 103 ? 11.875 2.084 -4.941 1 96.06 103 ASP A C 1
ATOM 840 O O . ASP A 1 103 ? 10.977 1.352 -5.367 1 96.06 103 ASP A O 1
ATOM 844 N N . PRO A 1 104 ? 11.758 2.73 -3.803 1 96 104 PRO A N 1
ATOM 845 C CA . PRO A 1 104 ? 10.633 2.494 -2.904 1 96 104 PRO A CA 1
ATOM 846 C C . PRO A 1 104 ? 9.281 2.793 -3.559 1 96 104 PRO A C 1
ATOM 848 O O . PRO A 1 104 ? 8.242 2.318 -3.09 1 96 104 PRO A O 1
ATOM 851 N N . ILE A 1 105 ? 9.25 3.59 -4.602 1 96.19 105 ILE A N 1
ATOM 852 C CA . ILE A 1 105 ? 8.016 3.951 -5.277 1 96.19 105 ILE A CA 1
ATOM 853 C C . ILE A 1 105 ? 7.32 2.689 -5.793 1 96.19 105 ILE A C 1
ATOM 855 O O . ILE A 1 105 ? 6.102 2.68 -5.992 1 96.19 105 ILE A O 1
ATOM 859 N N . TYR A 1 106 ? 8.102 1.599 -5.934 1 96.62 106 TYR A N 1
ATOM 860 C CA . TYR A 1 106 ? 7.547 0.383 -6.52 1 96.62 106 TYR A CA 1
ATOM 861 C C . TYR A 1 106 ? 6.891 -0.488 -5.457 1 96.62 106 TYR A C 1
ATOM 863 O O . TYR A 1 106 ? 6.074 -1.357 -5.773 1 96.62 106 TYR A O 1
ATOM 871 N N . PHE A 1 107 ? 7.266 -0.347 -4.266 1 96.56 107 PHE A N 1
ATOM 872 C CA . PHE A 1 107 ? 6.805 -1.255 -3.221 1 96.56 107 PHE A CA 1
ATOM 873 C C . PHE A 1 107 ? 5.336 -1.007 -2.896 1 96.56 107 PHE A C 1
ATOM 875 O O . PHE A 1 107 ? 4.895 0.142 -2.84 1 96.56 107 PHE A O 1
ATOM 882 N N . GLU A 1 108 ? 4.629 -2.059 -2.658 1 95.62 108 GLU A N 1
ATOM 883 C CA . GLU A 1 108 ? 3.195 -1.936 -2.404 1 95.62 108 GLU A CA 1
ATOM 884 C C . GLU A 1 108 ? 2.812 -2.592 -1.08 1 95.62 108 GLU A C 1
ATOM 886 O O . GLU A 1 108 ? 2.547 -1.902 -0.093 1 95.62 108 GLU A O 1
ATOM 891 N N . LYS A 1 109 ? 2.936 -3.928 -1 1 95.88 109 LYS A N 1
ATOM 892 C CA . LYS A 1 109 ? 2.561 -4.656 0.209 1 95.88 109 LYS A CA 1
ATOM 893 C C . LYS A 1 109 ? 3.654 -5.633 0.626 1 95.88 109 LYS A C 1
ATOM 895 O O . LYS A 1 109 ? 4.344 -6.199 -0.224 1 95.88 109 LYS A O 1
ATOM 900 N N . SER A 1 110 ? 3.719 -5.797 1.949 1 97.62 110 SER A N 1
ATOM 901 C CA . SER A 1 110 ? 4.723 -6.703 2.5 1 97.62 110 SER A CA 1
ATOM 902 C C . SER A 1 110 ? 4.07 -7.91 3.168 1 97.62 110 SER A C 1
ATOM 904 O O . SER A 1 110 ? 3.098 -7.762 3.912 1 97.62 110 SER A O 1
ATOM 906 N N . TYR A 1 111 ? 4.613 -9.086 2.895 1 97 111 TYR A N 1
ATOM 907 C CA . TYR A 1 111 ? 4.141 -10.336 3.475 1 97 111 TYR A CA 1
ATOM 908 C C . TYR A 1 111 ? 5.301 -11.148 4.043 1 97 111 TYR A C 1
ATOM 910 O O . TYR A 1 111 ? 6.363 -11.234 3.426 1 97 111 TYR A O 1
ATOM 918 N N . PHE A 1 112 ? 5.047 -11.68 5.184 1 97.31 112 PHE A N 1
ATOM 919 C CA . PHE A 1 112 ? 5.984 -12.688 5.656 1 97.31 112 PHE A CA 1
ATOM 920 C C . PHE A 1 112 ? 5.75 -14.023 4.949 1 97.31 112 PHE A C 1
ATOM 922 O O . PHE A 1 112 ? 4.605 -14.422 4.738 1 97.31 112 PHE A O 1
ATOM 929 N N . LEU A 1 113 ? 6.812 -14.625 4.609 1 96.19 113 LEU A N 1
ATOM 930 C CA . LEU A 1 113 ? 6.781 -15.914 3.932 1 96.19 113 LEU A CA 1
ATOM 931 C C . LEU A 1 113 ? 7.152 -17.047 4.891 1 96.19 113 LEU A C 1
ATOM 933 O O . LEU A 1 113 ? 8.289 -17.109 5.367 1 96.19 113 LEU A O 1
ATOM 937 N N . ALA A 1 114 ? 6.203 -17.922 5.176 1 95.5 114 ALA A N 1
ATOM 938 C CA . ALA A 1 114 ? 6.441 -19.062 6.047 1 95.5 114 ALA A CA 1
ATOM 939 C C . ALA A 1 114 ? 6.371 -20.375 5.262 1 95.5 114 ALA A C 1
ATOM 941 O O . ALA A 1 114 ? 5.531 -20.516 4.371 1 95.5 114 ALA A O 1
ATOM 942 N N . PRO A 1 115 ? 7.273 -21.266 5.609 1 94.31 115 PRO A N 1
ATOM 943 C CA . PRO A 1 115 ? 7.152 -22.562 4.965 1 94.31 115 PRO A CA 1
ATOM 944 C C . PRO A 1 115 ? 5.922 -23.344 5.43 1 94.31 115 PRO A C 1
ATOM 946 O O . PRO A 1 115 ? 5.457 -23.156 6.559 1 94.31 115 PRO A O 1
ATOM 949 N N . ASP A 1 116 ? 5.359 -23.984 4.559 1 92.62 116 ASP A N 1
ATOM 950 C CA . ASP A 1 116 ? 4.297 -24.938 4.902 1 92.62 116 ASP A CA 1
ATOM 951 C C . ASP A 1 116 ? 4.848 -26.344 5.051 1 92.62 116 ASP A C 1
ATOM 953 O O . ASP A 1 116 ? 6.062 -26.562 4.996 1 92.62 116 ASP A O 1
ATOM 957 N N . SER A 1 117 ? 3.943 -27.344 5.289 1 89.75 117 SER A N 1
ATOM 958 C CA . SER A 1 117 ? 4.355 -28.719 5.57 1 89.75 117 SER A CA 1
ATOM 959 C C . SER A 1 117 ? 5.305 -29.234 4.5 1 89.75 117 SER A C 1
ATOM 961 O O . SER A 1 117 ? 5.016 -29.156 3.305 1 89.75 117 SER A O 1
ATOM 963 N N . GLY A 1 118 ? 6.52 -29.641 4.926 1 87.06 118 GLY A N 1
ATOM 964 C CA . GLY A 1 118 ? 7.488 -30.25 4.031 1 87.06 118 GLY A CA 1
ATOM 965 C C . GLY A 1 118 ? 8.398 -29.25 3.35 1 87.06 118 GLY A C 1
ATOM 966 O O . GLY A 1 118 ? 9.289 -29.641 2.586 1 87.06 118 GLY A O 1
ATOM 967 N N . GLY A 1 119 ? 8.258 -28.016 3.646 1 89.94 119 GLY A N 1
ATOM 968 C CA . GLY A 1 119 ? 9 -27.016 2.9 1 89.94 119 GLY A CA 1
ATOM 969 C C . GLY A 1 119 ? 10.172 -26.438 3.678 1 89.94 119 GLY A C 1
ATOM 970 O O . GLY A 1 119 ? 10.898 -25.578 3.172 1 89.94 119 GLY A O 1
ATOM 971 N N . ASN A 1 120 ? 10.531 -26.969 4.832 1 91.75 120 ASN A N 1
ATOM 972 C CA . ASN A 1 120 ? 11.484 -26.344 5.742 1 91.75 120 ASN A CA 1
ATOM 973 C C . ASN A 1 120 ? 12.898 -26.375 5.176 1 91.75 120 ASN A C 1
ATOM 975 O O . ASN A 1 120 ? 13.617 -25.375 5.238 1 91.75 120 ASN A O 1
ATOM 979 N N . LYS A 1 121 ? 13.281 -27.469 4.652 1 89.62 121 LYS A N 1
ATOM 980 C CA . LYS A 1 121 ? 14.641 -27.609 4.137 1 89.62 121 LYS A CA 1
ATOM 981 C C . LYS A 1 121 ? 14.883 -26.672 2.955 1 89.62 121 LYS A C 1
ATOM 983 O O . LYS A 1 121 ? 15.875 -25.953 2.924 1 89.62 121 LYS A O 1
ATOM 988 N N . ALA A 1 122 ? 13.938 -26.766 2.02 1 91.25 122 ALA A N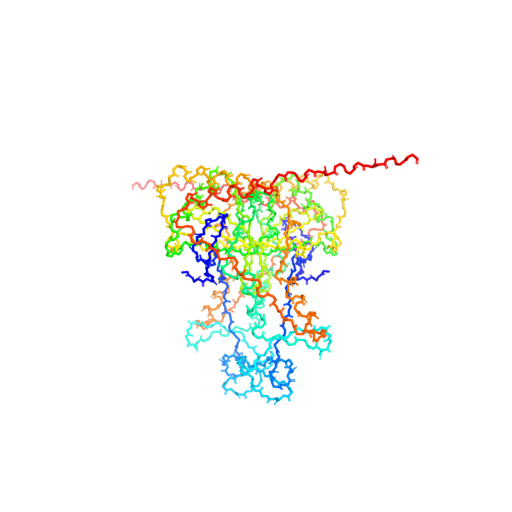 1
ATOM 989 C CA . ALA A 1 122 ? 14.055 -25.922 0.834 1 91.25 122 ALA A CA 1
ATOM 990 C C . ALA A 1 122 ? 13.969 -24.453 1.201 1 91.25 122 ALA A C 1
ATOM 992 O O . ALA A 1 122 ? 14.633 -23.609 0.592 1 91.25 122 ALA A O 1
ATOM 993 N N . TYR A 1 123 ? 13.156 -24.156 2.184 1 94.5 123 TYR A N 1
ATOM 994 C CA . TYR A 1 123 ? 13.047 -22.812 2.705 1 94.5 123 TYR A CA 1
ATOM 995 C C . TYR A 1 123 ? 14.383 -22.312 3.246 1 94.5 123 TYR A C 1
ATOM 997 O O . TYR A 1 123 ? 14.828 -21.219 2.916 1 94.5 123 TYR A O 1
ATOM 1005 N N . GLY A 1 124 ? 14.961 -23.109 4.031 1 93.69 124 GLY A N 1
ATOM 1006 C CA . GLY A 1 124 ? 16.266 -22.781 4.578 1 93.69 124 GLY A CA 1
ATOM 1007 C C . GLY A 1 124 ? 17.328 -22.594 3.51 1 93.69 124 GLY A C 1
ATOM 1008 O O . GLY A 1 124 ? 18.172 -21.688 3.619 1 93.69 124 GLY A O 1
ATOM 1009 N N . LEU A 1 125 ? 17.281 -23.469 2.51 1 93.31 125 LEU A N 1
ATOM 1010 C CA . LEU A 1 125 ? 18.234 -23.375 1.41 1 93.31 125 LEU A CA 1
ATOM 1011 C C . LEU A 1 125 ? 18.094 -22.047 0.677 1 93.31 125 LEU A C 1
ATOM 1013 O O . LEU A 1 125 ? 19.078 -21.359 0.403 1 93.31 125 LEU A O 1
ATOM 1017 N N . LEU A 1 126 ? 16.875 -21.688 0.343 1 94.31 126 LEU A N 1
ATOM 1018 C CA . LEU A 1 126 ? 16.609 -20.422 -0.328 1 94.31 126 LEU A CA 1
ATOM 1019 C C . LEU A 1 126 ? 17.078 -19.25 0.532 1 94.31 126 LEU A C 1
ATOM 1021 O O . LEU A 1 126 ? 17.75 -18.328 0.038 1 94.31 126 LEU A O 1
ATOM 1025 N N . ARG A 1 127 ? 16.75 -19.234 1.814 1 95.94 127 ARG A N 1
ATOM 1026 C CA . ARG A 1 127 ? 17.156 -18.188 2.744 1 95.94 127 ARG A CA 1
ATOM 1027 C C . ARG A 1 127 ? 18.672 -18.016 2.771 1 95.94 127 ARG A C 1
ATOM 1029 O O . ARG A 1 127 ? 19.172 -16.906 2.607 1 95.94 127 ARG A O 1
ATOM 1036 N N . GLU A 1 128 ? 19.328 -19.109 2.908 1 94.94 128 GLU A N 1
ATOM 1037 C CA . GLU A 1 128 ? 20.797 -19.062 2.982 1 94.94 128 GLU A CA 1
ATOM 1038 C C . GLU A 1 128 ? 21.406 -18.609 1.656 1 94.94 128 GLU A C 1
ATOM 1040 O O . GLU A 1 128 ? 22.375 -17.859 1.639 1 94.94 128 GLU A O 1
ATOM 1045 N N . GLY A 1 129 ? 20.828 -19.156 0.605 1 95.12 129 GLY A N 1
ATOM 1046 C CA . GLY A 1 129 ? 21.281 -18.703 -0.704 1 95.12 129 GLY A CA 1
ATOM 1047 C C . GLY A 1 129 ? 21.188 -17.203 -0.889 1 95.12 129 GLY A C 1
ATOM 1048 O O . GLY A 1 129 ? 22.109 -16.562 -1.4 1 95.12 129 GLY A O 1
ATOM 1049 N N . LEU A 1 130 ? 20.094 -16.625 -0.459 1 96.81 130 LEU A N 1
ATOM 1050 C CA . LEU A 1 130 ? 19.875 -15.195 -0.581 1 96.81 130 LEU A CA 1
ATOM 1051 C C . LEU A 1 130 ? 20.812 -14.422 0.34 1 96.81 130 LEU A C 1
ATOM 1053 O O . LEU A 1 130 ? 21.344 -13.375 -0.041 1 96.81 130 LEU A O 1
ATOM 1057 N N . VAL A 1 131 ? 21.078 -14.953 1.5 1 96.06 131 VAL A N 1
ATOM 1058 C CA . VAL A 1 131 ? 21.984 -14.312 2.453 1 96.06 131 VAL A CA 1
ATOM 1059 C C . VAL A 1 131 ? 23.391 -14.242 1.87 1 96.06 131 VAL A C 1
ATOM 1061 O O . VAL A 1 131 ? 24 -13.172 1.836 1 96.06 131 VAL A O 1
ATOM 1064 N N . GLN A 1 132 ? 23.844 -15.234 1.343 1 96.31 132 GLN A N 1
ATOM 1065 C CA . GLN A 1 132 ? 25.234 -15.328 0.884 1 96.31 132 GLN A CA 1
ATOM 1066 C C . GLN A 1 132 ? 25.422 -14.562 -0.424 1 96.31 132 GLN A C 1
ATOM 1068 O O . GLN A 1 132 ? 26.484 -13.961 -0.648 1 96.31 132 GLN A O 1
ATOM 1073 N N . SER A 1 133 ? 24.422 -14.695 -1.226 1 96.44 133 SER A N 1
ATOM 1074 C CA . SER A 1 133 ? 24.531 -14.023 -2.514 1 96.44 133 SER A CA 1
ATOM 1075 C C . SER A 1 133 ? 24.344 -12.516 -2.369 1 96.44 133 SER A C 1
ATOM 1077 O O . SER A 1 133 ? 24.797 -11.742 -3.219 1 96.44 133 SER A O 1
ATOM 1079 N N . GLY A 1 134 ? 23.578 -12.094 -1.397 1 96.69 134 GLY A N 1
ATOM 1080 C CA . GLY A 1 134 ? 23.219 -10.695 -1.222 1 96.69 134 GLY A CA 1
ATOM 1081 C C . GLY A 1 134 ? 22.172 -10.219 -2.213 1 96.69 134 GLY A C 1
ATOM 1082 O O . GLY A 1 134 ? 22.016 -9.016 -2.428 1 96.69 134 GLY A O 1
ATOM 1083 N N . LYS A 1 135 ? 21.562 -11.203 -2.842 1 97.56 135 LYS A N 1
ATOM 1084 C CA . LYS A 1 135 ? 20.562 -10.891 -3.855 1 97.56 135 LYS A CA 1
ATOM 1085 C C . LYS A 1 135 ? 19.156 -11.102 -3.316 1 97.56 135 LYS A C 1
ATOM 1087 O O . LYS A 1 135 ? 18.969 -11.648 -2.227 1 97.56 135 LYS A O 1
ATOM 1092 N N . ILE A 1 136 ? 18.219 -10.562 -4.07 1 97.94 136 ILE A N 1
ATOM 1093 C CA . ILE A 1 136 ? 16.812 -10.812 -3.801 1 97.94 136 ILE A CA 1
ATOM 1094 C C . ILE A 1 136 ? 16.125 -11.367 -5.055 1 97.94 136 ILE A C 1
ATOM 1096 O O . ILE A 1 136 ? 16.578 -11.102 -6.176 1 97.94 136 ILE A O 1
ATOM 1100 N N . GLY A 1 137 ? 15.109 -12.125 -4.879 1 97.5 137 GLY A N 1
ATOM 1101 C CA . GLY A 1 137 ? 14.406 -12.719 -6.004 1 97.5 137 GLY A CA 1
ATOM 1102 C C . GLY A 1 137 ? 13.273 -11.852 -6.52 1 97.5 137 GLY A C 1
ATOM 1103 O O . GLY A 1 137 ? 12.531 -11.25 -5.738 1 97.5 137 GLY A O 1
ATOM 1104 N N . VAL A 1 138 ? 13.188 -11.719 -7.824 1 96.62 138 VAL A N 1
ATOM 1105 C CA . VAL A 1 138 ? 12.023 -11.141 -8.477 1 96.62 138 VAL A CA 1
ATOM 1106 C C . VAL A 1 138 ? 11.078 -12.242 -8.945 1 96.62 138 VAL A C 1
ATOM 1108 O O . VAL A 1 138 ? 11.508 -13.203 -9.594 1 96.62 138 VAL A O 1
ATOM 1111 N N . ALA A 1 139 ? 9.898 -12.109 -8.555 1 95 139 ALA A N 1
ATOM 1112 C CA . ALA A 1 139 ? 8.945 -13.188 -8.82 1 95 139 ALA A CA 1
ATOM 1113 C C . ALA A 1 139 ? 7.605 -12.625 -9.297 1 95 139 ALA A C 1
ATOM 1115 O O . ALA A 1 139 ? 7.375 -11.414 -9.234 1 95 139 ALA A O 1
ATOM 1116 N N . LYS A 1 140 ? 6.832 -13.477 -9.859 1 90.69 140 LYS A N 1
ATOM 1117 C CA . LYS A 1 140 ? 5.438 -13.188 -10.188 1 90.69 140 LYS A CA 1
ATOM 1118 C C . LYS A 1 140 ? 4.488 -14.008 -9.32 1 90.69 140 LYS A C 1
ATOM 1120 O O . LYS A 1 140 ? 4.75 -15.18 -9.039 1 90.69 140 LYS A O 1
ATOM 1125 N N . ILE A 1 141 ? 3.418 -13.312 -8.922 1 89.88 141 ILE A N 1
ATOM 1126 C CA . ILE A 1 141 ? 2.451 -13.992 -8.062 1 89.88 141 ILE A CA 1
ATOM 1127 C C . ILE A 1 141 ? 1.039 -13.523 -8.406 1 89.88 141 ILE A C 1
ATOM 1129 O O . ILE A 1 141 ? 0.837 -12.359 -8.773 1 89.88 141 ILE A O 1
ATOM 1133 N N . ILE A 1 142 ? 0.166 -14.445 -8.312 1 85 142 ILE A N 1
ATOM 1134 C CA . ILE A 1 142 ? -1.242 -14.094 -8.469 1 85 142 ILE A CA 1
ATOM 1135 C C . ILE A 1 142 ? -1.941 -14.172 -7.113 1 85 142 ILE A C 1
ATOM 1137 O O . ILE A 1 142 ? -2.029 -15.242 -6.508 1 85 142 ILE A O 1
ATOM 1141 N N . ILE A 1 143 ? -2.311 -13 -6.633 1 82.06 143 ILE A N 1
ATOM 1142 C CA . ILE A 1 143 ? -3.074 -12.906 -5.395 1 82.06 143 ILE A CA 1
ATOM 1143 C C . ILE A 1 143 ? -4.438 -12.281 -5.672 1 82.06 143 ILE A C 1
ATOM 1145 O O . ILE A 1 143 ? -4.527 -11.227 -6.305 1 82.06 143 ILE A O 1
ATOM 1149 N N . ARG A 1 144 ? -5.531 -12.875 -5.254 1 78.5 144 ARG A N 1
ATOM 1150 C CA . ARG A 1 144 ? -6.895 -12.375 -5.391 1 78.5 144 ARG A CA 1
ATOM 1151 C C . ARG A 1 144 ? -7.191 -11.984 -6.836 1 78.5 144 ARG A C 1
ATOM 1153 O O . ARG A 1 144 ? -7.664 -10.875 -7.098 1 78.5 144 ARG A O 1
ATOM 1160 N N . SER A 1 145 ? -6.777 -12.805 -7.77 1 76.5 145 SER A N 1
ATOM 1161 C CA . SER A 1 145 ? -7.09 -12.719 -9.195 1 76.5 145 SER A CA 1
ATOM 1162 C C . SER A 1 145 ? -6.34 -11.578 -9.859 1 76.5 145 SER A C 1
ATOM 1164 O O . SER A 1 145 ? -6.816 -11 -10.844 1 76.5 145 SER A O 1
ATOM 1166 N N . LYS A 1 146 ? -5.273 -11.188 -9.203 1 84 146 LYS A N 1
ATOM 1167 C CA . LYS A 1 146 ? -4.398 -10.172 -9.781 1 84 146 LYS A CA 1
ATOM 1168 C C . LYS A 1 146 ? -2.947 -10.641 -9.805 1 84 146 LYS A C 1
ATOM 1170 O O . LYS A 1 146 ? -2.43 -11.125 -8.797 1 84 146 LYS A O 1
ATOM 1175 N N . GLU A 1 147 ? -2.453 -10.625 -11 1 88.56 147 GLU A N 1
ATOM 1176 C CA . GLU A 1 147 ? -1.02 -10.891 -11.078 1 88.56 147 GLU A CA 1
ATOM 1177 C C . GLU A 1 147 ? -0.206 -9.688 -10.625 1 88.56 147 GLU A C 1
ATOM 1179 O O . GLU A 1 147 ? -0.5 -8.555 -11.008 1 88.56 147 GLU A O 1
ATOM 1184 N N . GLN A 1 148 ? 0.688 -10.023 -9.836 1 91 148 GLN A N 1
ATOM 1185 C CA . GLN A 1 148 ? 1.563 -8.969 -9.328 1 91 148 GLN A CA 1
ATOM 1186 C C . GLN A 1 148 ? 3.027 -9.398 -9.398 1 91 148 GLN A C 1
ATOM 1188 O O . GLN A 1 148 ? 3.334 -10.594 -9.391 1 91 148 GLN A O 1
ATOM 1193 N N . LEU A 1 149 ? 3.871 -8.344 -9.609 1 94.31 149 LEU A N 1
ATOM 1194 C CA . LEU A 1 149 ? 5.297 -8.555 -9.391 1 94.31 149 LEU A CA 1
ATOM 1195 C C . LEU A 1 149 ? 5.629 -8.562 -7.906 1 94.31 149 LEU A C 1
ATOM 1197 O O . LEU A 1 149 ? 4.945 -7.91 -7.109 1 94.31 149 LEU A O 1
ATOM 1201 N N . ALA A 1 150 ? 6.605 -9.359 -7.559 1 96.31 150 ALA A N 1
ATOM 1202 C CA . ALA A 1 150 ? 6.996 -9.422 -6.152 1 96.31 150 ALA A CA 1
ATOM 1203 C C . ALA A 1 150 ? 8.5 -9.625 -6.008 1 96.31 150 ALA A C 1
ATOM 1205 O O . ALA A 1 150 ? 9.172 -10.031 -6.957 1 96.31 150 ALA A O 1
ATOM 1206 N N . ILE A 1 151 ? 8.977 -9.219 -4.898 1 97.38 151 ILE A N 1
ATOM 1207 C CA . ILE A 1 151 ? 10.367 -9.508 -4.543 1 97.38 151 ILE A CA 1
ATOM 1208 C C . ILE A 1 151 ? 10.406 -10.414 -3.311 1 97.38 151 ILE A C 1
ATOM 1210 O O . ILE A 1 151 ? 9.562 -10.289 -2.418 1 97.38 151 ILE A O 1
ATOM 1214 N N . VAL A 1 152 ? 11.336 -11.297 -3.33 1 97.94 152 VAL A N 1
ATOM 1215 C CA . VAL A 1 152 ? 11.57 -12.203 -2.213 1 97.94 152 VAL A CA 1
ATOM 1216 C C . VAL A 1 152 ? 12.945 -11.93 -1.61 1 97.94 152 VAL A C 1
ATOM 1218 O O . VAL A 1 152 ? 13.969 -12.031 -2.301 1 97.94 152 VAL A O 1
ATOM 1221 N N . ARG A 1 153 ? 12.961 -11.602 -0.35 1 98 153 ARG A N 1
ATOM 1222 C CA . ARG A 1 153 ? 14.234 -11.242 0.278 1 98 153 ARG A CA 1
ATOM 1223 C C . ARG A 1 153 ? 14.305 -11.781 1.704 1 98 153 ARG A C 1
ATOM 1225 O O . ARG A 1 153 ? 13.289 -12.164 2.283 1 98 153 ARG A O 1
ATOM 1232 N N . VAL A 1 154 ? 15.492 -11.781 2.18 1 97.25 154 VAL A N 1
ATOM 1233 C CA . VAL A 1 154 ? 15.711 -12.148 3.572 1 97.25 154 VAL A CA 1
ATOM 1234 C C . VAL A 1 154 ? 15.328 -10.992 4.488 1 97.25 154 VAL A C 1
ATOM 1236 O O . VAL A 1 154 ? 15.633 -9.836 4.195 1 97.25 154 VAL A O 1
ATOM 1239 N N . TYR A 1 155 ? 14.594 -11.273 5.48 1 96.44 155 TYR A N 1
ATOM 1240 C CA . TYR A 1 155 ? 14.227 -10.328 6.527 1 96.44 155 TYR A CA 1
ATOM 1241 C C . TYR A 1 155 ? 14.391 -10.953 7.91 1 96.44 155 TYR A C 1
ATOM 1243 O O . TYR A 1 155 ? 13.672 -11.883 8.266 1 96.44 155 TYR A O 1
ATOM 1251 N N . GLU A 1 156 ? 15.359 -10.312 8.633 1 94.19 156 GLU A N 1
ATOM 1252 C CA . GLU A 1 156 ? 15.734 -10.883 9.922 1 94.19 156 GLU A CA 1
ATOM 1253 C C . GLU A 1 156 ? 16.047 -12.375 9.797 1 94.19 156 GLU A C 1
ATOM 1255 O O . GLU A 1 156 ? 16.953 -12.766 9.055 1 94.19 156 GLU A O 1
ATOM 1260 N N . ASN A 1 157 ? 15.289 -13.281 10.398 1 92.31 157 ASN A N 1
ATOM 1261 C CA . ASN A 1 157 ? 15.617 -14.703 10.367 1 92.31 157 ASN A CA 1
ATOM 1262 C C . ASN A 1 157 ? 14.719 -15.469 9.398 1 92.31 157 ASN A C 1
ATOM 1264 O O . ASN A 1 157 ? 14.703 -16.703 9.398 1 92.31 157 ASN A O 1
ATOM 1268 N N . GLY A 1 158 ? 13.992 -14.711 8.633 1 95.38 158 GLY A N 1
ATOM 1269 C CA . GLY A 1 158 ? 13.094 -15.367 7.707 1 95.38 158 GLY A CA 1
ATOM 1270 C C . GLY A 1 158 ? 13.062 -14.727 6.332 1 95.38 158 GLY A C 1
ATOM 1271 O O . GLY A 1 158 ? 13.992 -14 5.965 1 95.38 158 GLY A O 1
ATOM 1272 N N . LEU A 1 159 ? 12.062 -15.195 5.578 1 96.69 159 LEU A N 1
ATOM 1273 C CA . LEU A 1 159 ? 11.859 -14.648 4.242 1 96.69 159 LEU A CA 1
ATOM 1274 C C . LEU A 1 159 ? 10.625 -13.758 4.199 1 96.69 159 LEU A C 1
ATOM 1276 O O . LEU A 1 159 ? 9.68 -13.961 4.965 1 96.69 159 LEU A O 1
ATOM 1280 N N . MET A 1 160 ? 10.734 -12.812 3.303 1 97.38 160 MET A N 1
ATOM 1281 C CA . MET A 1 160 ? 9.641 -11.867 3.086 1 97.38 160 MET A CA 1
ATOM 1282 C C . MET A 1 160 ? 9.367 -11.688 1.597 1 97.38 160 MET A C 1
ATOM 1284 O O . MET A 1 160 ? 10.297 -11.703 0.784 1 97.38 160 MET A O 1
ATOM 1288 N N . MET A 1 161 ? 8.109 -11.57 1.365 1 97.31 161 MET A N 1
ATOM 1289 C CA . MET A 1 161 ? 7.68 -11.242 0.008 1 97.31 161 MET A CA 1
ATOM 1290 C C . MET A 1 161 ? 6.996 -9.883 -0.036 1 97.31 161 MET A C 1
ATOM 1292 O O . MET A 1 161 ? 6.098 -9.602 0.762 1 97.31 161 MET A O 1
ATOM 1296 N N . GLU A 1 162 ? 7.441 -9.07 -0.954 1 97.56 162 GLU A N 1
ATOM 1297 C CA . GLU A 1 162 ? 6.832 -7.758 -1.139 1 97.56 162 GLU A CA 1
ATOM 1298 C C . GLU A 1 162 ? 6.367 -7.562 -2.578 1 97.56 162 GLU A C 1
ATOM 1300 O O . GLU A 1 162 ? 7.152 -7.703 -3.516 1 97.56 162 GLU A O 1
ATOM 1305 N N . THR A 1 163 ? 5.125 -7.277 -2.709 1 96.44 163 THR A N 1
ATOM 1306 C CA . THR A 1 163 ? 4.629 -6.992 -4.051 1 96.44 163 THR A CA 1
ATOM 1307 C C . THR A 1 163 ? 5.09 -5.609 -4.512 1 96.44 163 THR A C 1
ATOM 1309 O O . THR A 1 163 ? 5.203 -4.688 -3.705 1 96.44 163 THR A O 1
ATOM 1312 N N . ILE A 1 164 ? 5.371 -5.496 -5.758 1 96.12 164 ILE A N 1
ATOM 1313 C CA . ILE A 1 164 ? 5.805 -4.219 -6.316 1 96.12 164 ILE A CA 1
ATOM 1314 C C . ILE A 1 164 ? 4.98 -3.898 -7.562 1 96.12 164 ILE A C 1
ATOM 1316 O O . ILE A 1 164 ? 4.434 -4.801 -8.203 1 96.12 164 ILE A O 1
ATOM 1320 N N . HIS A 1 165 ? 4.891 -2.699 -7.871 1 95.81 165 HIS A N 1
ATOM 1321 C CA . HIS A 1 165 ? 4.133 -2.232 -9.023 1 95.81 165 HIS A CA 1
ATOM 1322 C C . HIS A 1 165 ? 4.855 -2.57 -10.328 1 95.81 165 HIS A C 1
ATOM 1324 O O . HIS A 1 165 ? 6.082 -2.492 -10.398 1 95.81 165 HIS A O 1
ATOM 1330 N N . PHE A 1 166 ? 4.047 -2.957 -11.305 1 94.56 166 PHE A N 1
ATOM 1331 C CA . PHE A 1 166 ? 4.582 -2.979 -12.664 1 94.56 166 PHE A CA 1
ATOM 1332 C C . PHE A 1 166 ? 4.941 -1.572 -13.125 1 94.56 166 PHE A C 1
ATOM 1334 O O . PHE A 1 166 ? 4.41 -0.587 -12.602 1 94.56 166 PHE A O 1
ATOM 1341 N N . PRO A 1 167 ? 5.844 -1.505 -14.078 1 93.25 167 PRO A N 1
ATOM 1342 C CA . PRO A 1 167 ? 6.289 -0.175 -14.5 1 93.25 167 PRO A CA 1
ATOM 1343 C C . PRO A 1 167 ? 5.145 0.691 -15.023 1 93.25 167 PRO A C 1
ATOM 1345 O O . PRO A 1 167 ? 5.156 1.911 -14.836 1 93.25 167 PRO A O 1
ATOM 1348 N N . ASP A 1 168 ? 4.191 0.071 -15.633 1 93.38 168 ASP A N 1
ATOM 1349 C CA . ASP A 1 168 ? 3.098 0.843 -16.219 1 93.38 168 ASP A CA 1
ATOM 1350 C C . ASP A 1 168 ? 2.135 1.338 -15.141 1 93.38 168 ASP A C 1
ATOM 1352 O O . ASP A 1 168 ? 1.249 2.148 -15.414 1 93.38 168 ASP A O 1
ATOM 1356 N N . GLU A 1 169 ? 2.307 0.913 -13.953 1 95.38 169 GLU A N 1
ATOM 1357 C CA . GLU A 1 169 ? 1.471 1.344 -12.836 1 95.38 169 GLU A CA 1
ATOM 1358 C C . GLU A 1 169 ? 2.094 2.527 -12.102 1 95.38 169 GLU A C 1
ATOM 1360 O O . GLU A 1 169 ? 1.459 3.135 -11.234 1 95.38 169 GLU A O 1
ATOM 1365 N N . VAL A 1 170 ? 3.273 2.838 -12.414 1 95.31 170 VAL A N 1
ATOM 1366 C CA . VAL A 1 170 ? 3.959 3.975 -11.805 1 95.31 170 VAL A CA 1
ATOM 1367 C C . VAL A 1 170 ? 3.881 5.184 -12.734 1 95.31 170 VAL A C 1
ATOM 1369 O O . VAL A 1 170 ? 4.348 5.125 -13.875 1 95.31 170 VAL A O 1
ATOM 1372 N N . ARG A 1 171 ? 3.287 6.293 -12.234 1 95.81 171 ARG A N 1
ATOM 1373 C CA . ARG A 1 171 ? 3.141 7.508 -13.023 1 95.81 171 ARG A CA 1
ATOM 1374 C C . ARG A 1 171 ? 4.484 8.211 -13.203 1 95.81 171 ARG A C 1
ATOM 1376 O O . ARG A 1 171 ? 5.422 7.969 -12.438 1 95.81 171 ARG A O 1
ATOM 1383 N N . LYS A 1 172 ? 4.473 9.023 -14.172 1 93.88 172 LYS A N 1
ATOM 1384 C CA . LYS A 1 172 ? 5.711 9.734 -14.477 1 93.88 172 LYS A CA 1
ATOM 1385 C C . LYS A 1 172 ? 5.762 11.078 -13.758 1 93.88 172 LYS A C 1
ATOM 1387 O O . LYS A 1 172 ? 4.781 11.82 -13.742 1 93.88 172 LYS A O 1
ATOM 1392 N N . MET A 1 173 ? 6.859 11.375 -13.25 1 92.44 173 MET A N 1
ATOM 1393 C CA . MET A 1 173 ? 7.086 12.648 -12.562 1 92.44 173 MET A CA 1
ATOM 1394 C C . MET A 1 173 ? 6.887 13.82 -13.516 1 92.44 173 MET A C 1
ATOM 1396 O O . MET A 1 173 ? 6.453 14.898 -13.102 1 92.44 173 MET A O 1
AT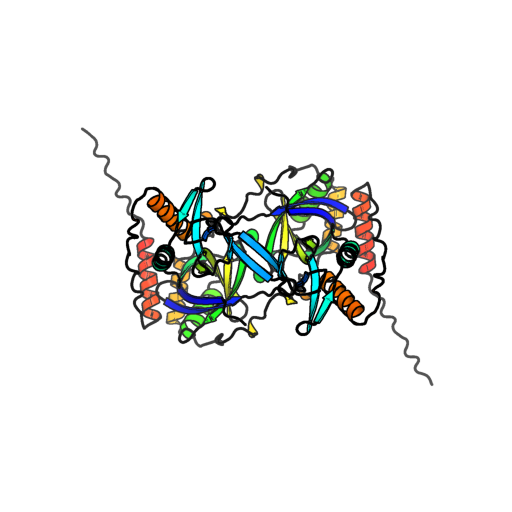OM 1400 N N . GLU A 1 174 ? 7.172 13.641 -14.727 1 90.94 174 GLU A N 1
ATOM 1401 C CA . GLU A 1 174 ? 7.082 14.688 -15.742 1 90.94 174 GLU A CA 1
ATOM 1402 C C . GLU A 1 174 ? 5.648 15.18 -15.906 1 90.94 174 GLU A C 1
ATOM 1404 O O . GLU A 1 174 ? 5.422 16.297 -16.375 1 90.94 174 GLU A O 1
ATOM 1409 N N . ASP A 1 175 ? 4.719 14.367 -15.523 1 90.75 175 ASP A N 1
ATOM 1410 C CA . ASP A 1 175 ? 3.309 14.703 -15.703 1 90.75 175 ASP A CA 1
ATOM 1411 C C . ASP A 1 175 ? 2.783 15.523 -14.523 1 90.75 175 ASP A C 1
ATOM 1413 O O . ASP A 1 175 ? 1.643 15.992 -14.547 1 90.75 175 ASP A O 1
ATOM 1417 N N . VAL A 1 176 ? 3.588 15.688 -13.508 1 91.19 176 VAL A N 1
ATOM 1418 C CA . VAL A 1 176 ? 3.178 16.453 -12.336 1 91.19 176 VAL A CA 1
ATOM 1419 C C . VAL A 1 176 ? 3.152 17.938 -12.68 1 91.19 176 VAL A C 1
ATOM 1421 O O . VAL A 1 176 ? 4.145 18.484 -13.172 1 91.19 176 VAL A O 1
ATOM 1424 N N . PRO A 1 177 ? 2.107 18.609 -12.398 1 88.44 177 PRO A N 1
ATOM 1425 C CA . PRO A 1 177 ? 1.995 20.031 -12.75 1 88.44 177 PRO A CA 1
ATOM 1426 C C . PRO A 1 177 ? 2.826 20.938 -11.844 1 88.44 177 PRO A C 1
ATOM 1428 O O . PRO A 1 177 ? 3.045 20.609 -10.672 1 88.44 177 PRO A O 1
ATOM 1431 N N . ASN A 1 178 ? 3.334 22.078 -12.391 1 86.06 178 ASN A N 1
ATOM 1432 C CA . ASN A 1 178 ? 3.867 23.234 -11.68 1 86.06 178 ASN A CA 1
ATOM 1433 C C . ASN A 1 178 ? 5.195 22.906 -11 1 86.06 178 ASN A C 1
ATOM 1435 O O . ASN A 1 178 ? 5.594 23.578 -10.055 1 86.06 178 ASN A O 1
ATOM 1439 N N . VAL A 1 179 ? 5.777 21.766 -11.375 1 87.69 179 VAL A N 1
ATOM 1440 C CA . VAL A 1 179 ? 7.102 21.484 -10.828 1 87.69 179 VAL A CA 1
ATOM 1441 C C . VAL A 1 179 ? 8.117 22.484 -11.383 1 87.69 179 VAL A C 1
ATOM 1443 O O . VAL A 1 179 ? 8.312 22.562 -12.602 1 87.69 179 VAL A O 1
ATOM 1446 N N . PRO A 1 180 ? 8.648 23.25 -10.477 1 85.88 180 PRO A N 1
ATOM 1447 C CA . PRO A 1 180 ? 9.555 24.297 -10.977 1 85.88 180 PRO A CA 1
ATOM 1448 C C . PRO A 1 180 ? 10.836 23.719 -11.57 1 85.88 180 PRO A C 1
ATOM 1450 O O . PRO A 1 180 ? 11.352 22.703 -11.086 1 85.88 180 PRO A O 1
ATOM 1453 N N . GLN A 1 181 ? 11.188 24.312 -12.656 1 79 181 GLN A N 1
ATOM 1454 C CA . GLN A 1 181 ? 12.5 23.984 -13.211 1 79 181 GLN A CA 1
ATOM 1455 C C . GLN A 1 181 ? 13.617 24.516 -12.32 1 79 181 GLN A C 1
ATOM 1457 O O . GLN A 1 181 ? 13.367 25.297 -11.391 1 79 181 GLN A O 1
ATOM 1462 N N . GLU A 1 182 ? 14.781 24.109 -12.594 1 73.12 182 GLU A N 1
ATOM 1463 C CA . GLU A 1 182 ? 15.93 24.562 -11.805 1 73.12 182 GLU A CA 1
ATOM 1464 C C . GLU A 1 182 ? 15.945 26.078 -11.664 1 73.12 182 GLU A C 1
ATOM 1466 O O . GLU A 1 182 ? 15.891 26.797 -12.664 1 73.12 182 GLU A O 1
ATOM 1471 N N . GLN A 1 183 ? 15.547 26.438 -10.5 1 73.81 183 GLN A N 1
ATOM 1472 C CA . GLN A 1 183 ? 15.547 27.875 -10.234 1 73.81 183 GLN A CA 1
ATOM 1473 C C . GLN A 1 183 ? 16.844 28.312 -9.547 1 73.81 183 GLN A C 1
ATOM 1475 O O . GLN A 1 183 ? 17.531 27.484 -8.938 1 73.81 183 GLN A O 1
ATOM 1480 N N . LYS A 1 184 ? 17.094 29.547 -9.75 1 81.5 184 LYS A N 1
ATOM 1481 C CA . LYS A 1 184 ? 18.219 30.141 -9.047 1 81.5 184 LYS A CA 1
ATOM 1482 C C . LYS A 1 184 ? 17.938 30.281 -7.555 1 81.5 184 LYS A C 1
ATOM 1484 O O . LYS A 1 184 ? 16.953 30.938 -7.168 1 81.5 184 LYS A O 1
ATOM 1489 N N . ILE A 1 185 ? 18.656 29.578 -6.781 1 87.06 185 ILE A N 1
ATOM 1490 C CA . ILE A 1 185 ? 18.5 29.594 -5.328 1 87.06 185 ILE A CA 1
ATOM 1491 C C . ILE A 1 185 ? 19.562 30.5 -4.711 1 87.06 185 ILE A C 1
ATOM 1493 O O . ILE A 1 185 ? 20.75 30.406 -5.059 1 87.06 185 ILE A O 1
ATOM 1497 N N . VAL A 1 186 ? 19.109 31.375 -3.891 1 89.5 186 VAL A N 1
ATOM 1498 C CA . VAL A 1 186 ? 20.031 32.25 -3.174 1 89.5 186 VAL A CA 1
ATOM 1499 C C . VAL A 1 186 ? 20.922 31.438 -2.252 1 89.5 186 VAL A C 1
ATOM 1501 O O . VAL A 1 186 ? 20.438 30.625 -1.453 1 89.5 186 VAL A O 1
ATOM 1504 N N . LYS A 1 187 ? 22.172 31.688 -2.303 1 92.38 187 LYS A N 1
ATOM 1505 C CA . LYS A 1 187 ? 23.156 30.891 -1.57 1 92.38 187 LYS A CA 1
ATOM 1506 C C . LYS A 1 187 ? 22.922 30.984 -0.065 1 92.38 187 LYS A C 1
ATOM 1508 O O . LYS A 1 187 ? 23 29.984 0.642 1 92.38 187 LYS A O 1
ATOM 1513 N N . LYS A 1 188 ? 22.641 32.156 0.337 1 91.62 188 LYS A N 1
ATOM 1514 C CA . LYS A 1 188 ? 22.438 32.375 1.769 1 91.62 188 LYS A CA 1
ATOM 1515 C C . LYS A 1 188 ? 21.266 31.531 2.285 1 91.62 188 LYS A C 1
ATOM 1517 O O . LYS A 1 188 ? 21.344 30.953 3.369 1 91.62 188 LYS A O 1
ATOM 1522 N N . GLU A 1 189 ? 20.281 31.562 1.536 1 90.88 189 GLU A N 1
ATOM 1523 C CA . GLU A 1 189 ? 19.109 30.781 1.909 1 90.88 189 GLU A CA 1
ATOM 1524 C C . GLU A 1 189 ? 19.406 29.281 1.901 1 90.88 189 GLU A C 1
ATOM 1526 O O . GLU A 1 189 ? 18.969 28.562 2.791 1 90.88 189 GLU A O 1
ATOM 1531 N N . LEU A 1 190 ? 20.141 28.875 0.939 1 93.06 190 LEU A N 1
ATOM 1532 C CA . LEU A 1 190 ? 20.5 27.469 0.838 1 93.06 190 LEU A CA 1
ATOM 1533 C C . LEU A 1 190 ? 21.391 27.047 2.008 1 93.06 190 LEU A C 1
ATOM 1535 O O . LEU A 1 190 ? 21.188 25.984 2.588 1 93.06 190 LEU A O 1
ATOM 1539 N N . ASP A 1 191 ? 22.297 27.891 2.357 1 94.12 191 ASP A N 1
ATOM 1540 C CA . ASP A 1 191 ? 23.172 27.609 3.482 1 94.12 191 ASP A CA 1
ATOM 1541 C C . ASP A 1 191 ? 22.391 27.469 4.781 1 94.12 191 ASP A C 1
ATOM 1543 O O . ASP A 1 191 ? 22.656 26.578 5.59 1 94.12 191 ASP A O 1
ATOM 1547 N N . ALA A 1 192 ? 21.5 28.328 4.957 1 91.56 192 ALA A N 1
ATOM 1548 C CA . ALA A 1 192 ? 20.641 28.281 6.145 1 91.56 192 ALA A CA 1
ATOM 1549 C C . ALA A 1 192 ? 19.812 27 6.168 1 91.56 192 ALA A C 1
ATOM 1551 O O . ALA A 1 192 ? 19.656 26.375 7.219 1 91.56 192 ALA A O 1
ATOM 1552 N N . ALA A 1 193 ? 19.281 26.672 5.031 1 92.31 193 ALA A N 1
ATOM 1553 C CA . ALA A 1 193 ? 18.484 25.453 4.926 1 92.31 193 ALA A CA 1
ATOM 1554 C C . ALA A 1 193 ? 19.328 24.219 5.266 1 92.31 193 ALA A C 1
ATOM 1556 O O . ALA A 1 193 ? 18.875 23.328 5.988 1 92.31 193 ALA A O 1
ATOM 1557 N N . LEU A 1 194 ? 20.5 24.188 4.758 1 95.12 194 LEU A N 1
ATOM 1558 C CA . LEU A 1 194 ? 21.406 23.062 5.004 1 95.12 194 LEU A CA 1
ATOM 1559 C C . LEU A 1 194 ? 21.766 22.969 6.484 1 95.12 194 LEU A C 1
ATOM 1561 O O . LEU A 1 194 ? 21.891 21.875 7.027 1 95.12 194 LEU A O 1
ATOM 1565 N N . MET A 1 195 ? 21.922 24.125 7.07 1 93.44 195 MET A N 1
ATOM 1566 C CA . MET A 1 195 ? 22.203 24.156 8.508 1 93.44 195 MET A CA 1
ATOM 1567 C C . MET A 1 195 ? 21.031 23.594 9.297 1 93.44 195 MET A C 1
ATOM 1569 O O . MET A 1 195 ? 21.234 22.828 10.242 1 93.44 195 MET A O 1
ATOM 1573 N N . LEU A 1 196 ? 19.859 24.016 8.945 1 91.88 196 LEU A N 1
ATOM 1574 C CA . LEU A 1 196 ? 18.656 23.5 9.602 1 91.88 196 LEU A CA 1
ATOM 1575 C C . LEU A 1 196 ? 18.547 21.984 9.43 1 91.88 196 LEU A C 1
ATOM 1577 O O . LEU A 1 196 ? 18.25 21.266 10.391 1 91.88 196 LEU A O 1
ATOM 1581 N N . ILE A 1 197 ? 18.781 21.469 8.203 1 94.19 197 ILE A N 1
ATOM 1582 C CA . ILE A 1 197 ? 18.719 20.047 7.914 1 94.19 197 ILE A CA 1
ATOM 1583 C C . ILE A 1 197 ? 19.734 19.297 8.781 1 94.19 197 ILE A C 1
ATOM 1585 O O . ILE A 1 197 ? 19.422 18.266 9.367 1 94.19 197 ILE A O 1
ATOM 1589 N N . ASP A 1 198 ? 20.875 19.828 8.891 1 94.56 198 ASP A N 1
ATOM 1590 C CA . ASP A 1 198 ? 21.938 19.219 9.695 1 94.56 198 ASP A CA 1
ATOM 1591 C C . ASP A 1 198 ? 21.531 19.141 11.164 1 94.56 198 ASP A C 1
ATOM 1593 O O . ASP A 1 198 ? 21.734 18.125 11.828 1 94.56 198 ASP A O 1
ATOM 1597 N N . GLN A 1 199 ? 20.938 20.172 11.664 1 92.19 199 GLN A N 1
ATOM 1598 C CA . GLN A 1 199 ? 20.547 20.25 13.062 1 92.19 199 GLN A CA 1
ATOM 1599 C C . GLN A 1 199 ? 19.438 19.25 13.383 1 92.19 199 GLN A C 1
ATOM 1601 O O . GLN A 1 199 ? 19.344 18.75 14.508 1 92.19 199 GLN A O 1
ATOM 1606 N N . LEU A 1 200 ? 18.672 18.984 12.414 1 92.44 200 LEU A N 1
ATOM 1607 C CA . LEU A 1 200 ? 17.531 18.094 12.625 1 92.44 200 LEU A CA 1
ATOM 1608 C C . LEU A 1 200 ? 17.844 16.688 12.109 1 92.44 200 LEU A C 1
ATOM 1610 O O . LEU A 1 200 ? 16.938 15.867 11.984 1 92.44 200 LEU A O 1
ATOM 1614 N N . THR A 1 201 ? 19 16.406 11.758 1 94.62 201 THR A N 1
ATOM 1615 C CA . THR A 1 201 ? 19.391 15.086 11.266 1 94.62 201 THR A CA 1
ATOM 1616 C C . THR A 1 201 ? 19.578 14.109 12.422 1 94.62 201 THR A C 1
ATOM 1618 O O . THR A 1 201 ? 20.25 14.422 13.398 1 94.62 201 THR A O 1
ATOM 1621 N N . VAL A 1 202 ? 18.938 13.055 12.344 1 94.31 202 VAL A N 1
ATOM 1622 C CA . VAL A 1 202 ? 19.062 11.961 13.305 1 94.31 202 VAL A CA 1
ATOM 1623 C C . VAL A 1 202 ? 19.094 10.625 12.57 1 94.31 202 VAL A C 1
ATOM 1625 O O . VAL A 1 202 ? 18.828 10.562 11.367 1 94.31 202 VAL A O 1
ATOM 1628 N N . SER A 1 203 ? 19.5 9.531 13.344 1 95.38 203 SER A N 1
ATOM 1629 C CA . SER A 1 203 ? 19.312 8.188 12.82 1 95.38 203 SER A CA 1
ATOM 1630 C C . SER A 1 203 ? 17.844 7.781 12.875 1 95.38 203 SER A C 1
ATOM 1632 O O . SER A 1 203 ? 17.141 8.062 13.859 1 95.38 203 SER A O 1
ATOM 1634 N N . PHE A 1 204 ? 17.453 7.16 11.836 1 94.69 204 PHE A N 1
ATOM 1635 C CA . PHE A 1 204 ? 16.047 6.773 11.797 1 94.69 204 PHE A CA 1
ATOM 1636 C C . PHE A 1 204 ? 15.758 5.688 12.828 1 94.69 204 PHE A C 1
ATOM 1638 O O . PHE A 1 204 ? 16.328 4.602 12.766 1 94.69 204 PHE A O 1
ATOM 1645 N N . ASP A 1 205 ? 14.867 6.047 13.656 1 93.62 205 ASP A N 1
ATOM 1646 C CA . ASP A 1 205 ? 14.305 5.109 14.625 1 93.62 205 ASP A CA 1
ATOM 1647 C C . ASP A 1 205 ? 12.781 5.215 14.664 1 93.62 205 ASP A C 1
ATOM 1649 O O . ASP A 1 205 ? 12.234 6.184 15.203 1 93.62 205 ASP A O 1
ATOM 1653 N N . PRO A 1 206 ? 12.148 4.211 14.188 1 89.88 206 PRO A N 1
ATOM 1654 C CA . PRO A 1 206 ? 10.688 4.285 14.102 1 89.88 206 PRO A CA 1
ATOM 1655 C C . PRO A 1 206 ? 10.023 4.457 15.461 1 89.88 206 PRO A C 1
ATOM 1657 O O . PRO A 1 206 ? 8.914 4.992 15.547 1 89.88 206 PRO A O 1
ATOM 1660 N N . ASP A 1 207 ? 10.703 4.062 16.469 1 91 207 ASP A N 1
ATOM 1661 C CA . ASP A 1 207 ? 10.109 4.109 17.812 1 91 207 ASP A CA 1
ATOM 1662 C C . ASP A 1 207 ? 10.023 5.543 18.328 1 91 207 ASP A C 1
ATOM 1664 O O . ASP A 1 207 ? 9.336 5.816 19.312 1 91 207 ASP A O 1
ATOM 1668 N N . ASN A 1 208 ? 10.68 6.469 17.594 1 90.75 208 ASN A N 1
ATOM 1669 C CA . ASN A 1 208 ? 10.648 7.879 17.969 1 90.75 208 ASN A CA 1
ATOM 1670 C C . ASN A 1 208 ? 9.352 8.547 17.531 1 90.75 208 ASN A C 1
ATOM 1672 O O . ASN A 1 208 ? 9.086 9.695 17.891 1 90.75 208 ASN A O 1
ATOM 1676 N N . TYR A 1 209 ? 8.555 7.859 16.797 1 91.19 209 TYR A N 1
ATOM 1677 C CA . TYR A 1 209 ? 7.363 8.461 16.203 1 91.19 209 TYR A CA 1
ATOM 1678 C C . TYR A 1 209 ? 6.102 7.742 16.672 1 91.19 209 TYR A C 1
ATOM 1680 O O . TYR A 1 209 ? 6.078 6.512 16.75 1 91.19 209 TYR A O 1
ATOM 1688 N N . GLN A 1 210 ? 5.078 8.469 17 1 88.75 210 GLN A N 1
ATOM 1689 C CA . GLN A 1 210 ? 3.805 7.906 17.438 1 88.75 210 GLN A CA 1
ATOM 1690 C C . GLN A 1 210 ? 2.633 8.633 16.781 1 88.75 210 GLN A C 1
ATOM 1692 O O . GLN A 1 210 ? 2.756 9.805 16.406 1 88.75 210 GLN A O 1
ATOM 1697 N N . ASP A 1 211 ? 1.589 7.953 16.672 1 88.25 211 ASP A N 1
ATOM 1698 C CA . ASP A 1 211 ? 0.358 8.531 16.125 1 88.25 211 ASP A CA 1
ATOM 1699 C C . ASP A 1 211 ? -0.38 9.336 17.203 1 88.25 211 ASP A C 1
ATOM 1701 O O . ASP A 1 211 ? -1.205 8.789 17.938 1 88.25 211 ASP A O 1
ATOM 1705 N N . GLU A 1 212 ? -0.113 10.586 17.141 1 84.88 212 GLU A N 1
ATOM 1706 C CA . GLU A 1 212 ? -0.698 11.453 18.172 1 84.88 212 GLU A CA 1
ATOM 1707 C C . GLU A 1 212 ? -2.199 11.617 17.953 1 84.88 212 GLU A C 1
ATOM 1709 O O . GLU A 1 212 ? -2.955 11.758 18.922 1 84.88 212 GLU A O 1
ATOM 1714 N N . TYR A 1 213 ? -2.613 11.617 16.766 1 86.5 213 TYR A N 1
ATOM 1715 C CA . TYR A 1 213 ? -4.035 11.75 16.484 1 86.5 213 TYR A CA 1
ATOM 1716 C C . TYR A 1 213 ? -4.82 10.562 17.016 1 86.5 213 TYR A C 1
ATOM 1718 O O . TYR A 1 213 ? -5.875 10.734 17.641 1 86.5 213 TYR A O 1
ATOM 1726 N N . ARG A 1 214 ? -4.348 9.445 16.688 1 88.31 214 ARG A N 1
ATOM 1727 C CA . ARG A 1 214 ? -4.996 8.227 17.172 1 88.31 214 ARG A CA 1
ATOM 1728 C C . ARG A 1 214 ? -5.141 8.25 18.688 1 88.31 214 ARG A C 1
ATOM 1730 O O . ARG A 1 214 ? -6.195 7.895 19.219 1 88.31 214 ARG A O 1
ATOM 1737 N N . HIS A 1 215 ? -4.125 8.688 19.359 1 87.31 215 HIS A N 1
ATOM 1738 C CA . HIS A 1 215 ? -4.164 8.773 20.812 1 87.31 215 HIS A CA 1
ATOM 1739 C C . HIS A 1 215 ? -5.188 9.812 21.266 1 87.31 215 HIS A C 1
ATOM 1741 O O . HIS A 1 215 ? -5.957 9.555 22.203 1 87.31 215 HIS A O 1
ATOM 1747 N N . ALA A 1 216 ? -5.18 10.906 20.578 1 86 216 ALA A N 1
ATOM 1748 C CA . ALA A 1 216 ? -6.129 1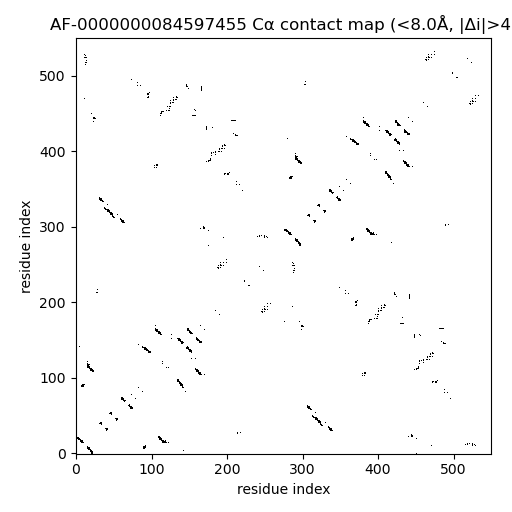1.961 20.906 1 86 216 ALA A CA 1
ATOM 1749 C C . ALA A 1 216 ? -7.566 11.508 20.688 1 86 216 ALA A C 1
ATOM 1751 O O . ALA A 1 216 ? -8.453 11.812 21.484 1 86 216 ALA A O 1
ATOM 1752 N N . LEU A 1 217 ? -7.766 10.836 19.625 1 87.38 217 LEU A N 1
ATOM 1753 C CA . LEU A 1 217 ? -9.094 10.32 19.312 1 87.38 217 LEU A CA 1
ATOM 1754 C C . LEU A 1 217 ? -9.555 9.328 20.375 1 87.38 217 LEU A C 1
ATOM 1756 O O . LEU A 1 217 ? -10.703 9.375 20.812 1 87.38 217 LEU A O 1
ATOM 1760 N N . MET A 1 218 ? -8.734 8.477 20.812 1 90.31 218 MET A N 1
ATOM 1761 C CA . MET A 1 218 ? -9.07 7.512 21.859 1 90.31 218 MET A CA 1
ATOM 1762 C C . MET A 1 218 ? -9.375 8.219 23.172 1 90.31 218 MET A C 1
ATOM 1764 O O . MET A 1 218 ? -10.281 7.816 23.906 1 90.31 218 MET A O 1
ATOM 1768 N N . ASP A 1 219 ? -8.594 9.219 23.406 1 87.94 219 ASP A N 1
ATOM 1769 C CA . ASP A 1 219 ? -8.852 10.008 24.609 1 87.94 219 ASP A CA 1
ATOM 1770 C C . ASP A 1 219 ? -10.234 10.648 24.562 1 87.94 219 ASP A C 1
ATOM 1772 O O . ASP A 1 219 ? -10.961 10.664 25.562 1 87.94 219 ASP A O 1
ATOM 1776 N N . LEU A 1 220 ? -10.555 11.203 23.422 1 86.5 220 LEU A N 1
ATOM 1777 C CA . LEU A 1 220 ? -11.867 11.797 23.234 1 86.5 220 LEU A CA 1
ATOM 1778 C C . LEU A 1 220 ? -12.969 10.766 23.438 1 86.5 220 LEU A C 1
ATOM 1780 O O . LEU A 1 220 ? -13.977 11.039 24.094 1 86.5 220 LEU A O 1
ATOM 1784 N N . ILE A 1 221 ? -12.773 9.609 22.875 1 89.75 221 ILE A N 1
ATOM 1785 C CA . ILE A 1 221 ? -13.75 8.523 22.969 1 89.75 221 ILE A CA 1
ATOM 1786 C C . ILE A 1 221 ? -13.93 8.125 24.438 1 89.75 221 ILE A C 1
ATOM 1788 O O . ILE A 1 221 ? -15.055 7.945 24.891 1 89.75 221 ILE A O 1
ATOM 1792 N N . GLU A 1 222 ? -12.836 8.008 25.156 1 90.75 222 GLU A N 1
ATOM 1793 C CA . GLU A 1 222 ? -12.891 7.621 26.562 1 90.75 222 GLU A CA 1
ATOM 1794 C C . GLU A 1 222 ? -13.586 8.688 27.406 1 90.75 222 GLU A C 1
ATOM 1796 O O . GLU A 1 222 ? -14.352 8.367 28.312 1 90.75 222 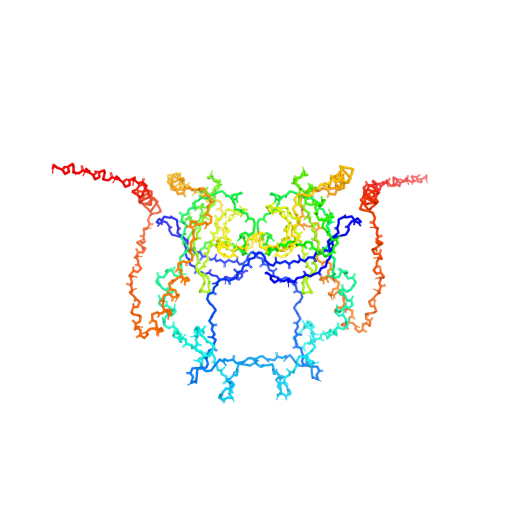GLU A O 1
ATOM 1801 N N . LYS A 1 223 ? -13.312 9.898 27.094 1 86.69 223 LYS A N 1
ATOM 1802 C CA . LYS A 1 223 ? -13.969 11 27.797 1 86.69 223 LYS A CA 1
ATOM 1803 C C . LYS A 1 223 ? -15.477 10.984 27.562 1 86.69 223 LYS A C 1
ATOM 1805 O O . LYS A 1 223 ? -16.266 11.18 28.5 1 86.69 223 LYS A O 1
ATOM 1810 N N . LYS A 1 224 ? -15.867 10.797 26.422 1 85.69 224 LYS A N 1
ATOM 1811 C CA . LYS A 1 224 ? -17.281 10.75 26.078 1 85.69 224 LYS A CA 1
ATOM 1812 C C . LYS A 1 224 ? -17.969 9.547 26.734 1 85.69 224 LYS A C 1
ATOM 1814 O O . LYS A 1 224 ? -19.109 9.641 27.172 1 85.69 224 LYS A O 1
ATOM 1819 N N . LYS A 1 225 ? -17.344 8.508 26.672 1 85.62 225 LYS A N 1
ATOM 1820 C CA . LYS A 1 225 ? -17.859 7.309 27.328 1 85.62 225 LYS A CA 1
ATOM 1821 C C . LYS A 1 225 ? -18.125 7.555 28.812 1 85.62 225 LYS A C 1
ATOM 1823 O O . LYS A 1 225 ? -19.109 7.074 29.359 1 85.62 225 LYS A O 1
ATOM 1828 N N . ALA A 1 226 ? -17.219 8.203 29.422 1 84.31 226 ALA A N 1
ATOM 1829 C CA . ALA A 1 226 ? -17.328 8.492 30.844 1 84.31 226 ALA A CA 1
ATOM 1830 C C . ALA A 1 226 ? -18.344 9.609 31.094 1 84.31 226 ALA A C 1
ATOM 1832 O O . ALA A 1 226 ? -18.672 9.906 32.25 1 84.31 226 ALA A O 1
ATOM 1833 N N . GLY A 1 227 ? -19.016 10 30.094 1 74.19 227 GLY A N 1
ATOM 1834 C CA . GLY A 1 227 ? -20.016 11.039 30.25 1 74.19 227 GLY A CA 1
ATOM 1835 C C . GLY A 1 227 ? -19.422 12.43 30.359 1 74.19 227 GLY A C 1
ATOM 1836 O O . GLY A 1 227 ? -20.094 13.375 30.766 1 74.19 227 GLY A O 1
ATOM 1837 N N . GLU A 1 228 ? -18.156 12.484 30.25 1 58.78 228 GLU A N 1
ATOM 1838 C CA . GLU A 1 228 ? -17.484 13.773 30.391 1 58.78 228 GLU A CA 1
ATOM 1839 C C . GLU A 1 228 ? -17.578 14.586 29.094 1 58.78 228 GLU A C 1
ATOM 1841 O O . GLU A 1 228 ? -17.562 14.023 28 1 58.78 228 GLU A O 1
ATOM 1846 N N . GLU A 1 229 ? -18.328 15.609 29.172 1 50.62 229 GLU A N 1
ATOM 1847 C CA . GLU A 1 229 ? -18.375 16.562 28.062 1 50.62 229 GLU A CA 1
ATOM 1848 C C . GLU A 1 229 ? -16.969 16.969 27.625 1 50.62 229 GLU A C 1
ATOM 1850 O O . GLU A 1 229 ? -16.141 17.328 28.453 1 50.62 229 GLU A O 1
ATOM 1855 N N . VAL A 1 230 ? -16.453 16.344 26.75 1 50.84 230 VAL A N 1
ATOM 1856 C CA . VAL A 1 230 ? -15.078 16.562 26.297 1 50.84 230 VAL A CA 1
ATOM 1857 C C . VAL A 1 230 ? -14.945 17.984 25.734 1 50.84 230 VAL A C 1
ATOM 1859 O O . VAL A 1 230 ? -15.625 18.328 24.766 1 50.84 230 VAL A O 1
ATOM 1862 N N . VAL A 1 231 ? -14.789 18.969 26.641 1 39.22 231 VAL A N 1
ATOM 1863 C CA . VAL A 1 231 ? -14.383 20.266 26.109 1 39.22 231 VAL A CA 1
ATOM 1864 C C . VAL A 1 231 ? -13 20.156 25.484 1 39.22 231 VAL A C 1
ATOM 1866 O O . VAL A 1 231 ? -12.031 19.766 26.141 1 39.22 231 VAL A O 1
ATOM 1869 N N . THR A 1 232 ? -12.93 19.719 24.391 1 44 232 THR A N 1
ATOM 1870 C CA . THR A 1 232 ? -11.648 19.703 23.672 1 44 232 THR A CA 1
ATOM 1871 C C . THR A 1 232 ? -10.977 21.062 23.734 1 44 232 THR A C 1
ATOM 1873 O O . THR A 1 232 ? -11.602 22.078 23.438 1 44 232 THR A O 1
ATOM 1876 N N . SER A 1 233 ? -10.07 21.234 24.672 1 37.5 233 SER A N 1
ATOM 1877 C CA . SER A 1 233 ? -9.32 22.484 24.797 1 37.5 233 SER A CA 1
ATOM 1878 C C . SER A 1 233 ? -8.797 22.953 23.453 1 37.5 233 SER A C 1
ATOM 1880 O O . SER A 1 233 ? -8.258 22.156 22.672 1 37.5 233 SER A O 1
ATOM 1882 N N . THR A 1 234 ? -9.484 23.875 22.906 1 36.66 234 THR A N 1
ATOM 1883 C CA . THR A 1 234 ? -9.094 24.641 21.719 1 36.66 234 THR A CA 1
ATOM 1884 C C . THR A 1 234 ? -7.66 25.141 21.844 1 36.66 234 THR A C 1
ATOM 1886 O O . THR A 1 234 ? -7.41 26.188 22.469 1 36.66 234 THR A O 1
ATOM 1889 N N . GLU A 1 235 ? -6.789 24.344 22.312 1 37.34 235 GLU A N 1
ATOM 1890 C CA . GLU A 1 235 ? -5.516 25.047 22.234 1 37.34 235 GLU A CA 1
ATOM 1891 C C . GLU A 1 235 ? -5.297 25.641 20.844 1 37.34 235 GLU A C 1
ATOM 1893 O O . GLU A 1 235 ? -5.504 24.969 19.844 1 37.34 235 GLU A O 1
ATOM 1898 N N . LYS A 1 236 ? -5.355 26.922 20.812 1 38.28 236 LYS A N 1
ATOM 1899 C CA . LYS A 1 236 ? -5.172 27.844 19.688 1 38.28 236 LYS A CA 1
ATOM 1900 C C . LYS A 1 236 ? -3.994 27.422 18.812 1 38.28 236 LYS A C 1
ATOM 1902 O O . LYS A 1 236 ? -2.924 27.078 19.328 1 38.28 236 LYS A O 1
ATOM 1907 N N . ALA A 1 237 ? -4.34 26.922 17.703 1 40.62 237 ALA A N 1
ATOM 1908 C CA . ALA A 1 237 ? -3.383 26.719 16.609 1 40.62 237 ALA A CA 1
ATOM 1909 C C . ALA A 1 237 ? -2.33 27.828 16.594 1 40.62 237 ALA A C 1
ATOM 1911 O O . ALA A 1 237 ? -2.662 29 16.688 1 40.62 237 ALA A O 1
ATOM 1912 N N . LYS A 1 238 ? -1.214 27.578 17.109 1 41.59 238 LYS A N 1
ATOM 1913 C CA . LYS A 1 238 ? -0.166 28.594 16.969 1 41.59 238 LYS A CA 1
ATOM 1914 C C . LYS A 1 238 ? -0.173 29.203 15.578 1 41.59 238 LYS A C 1
ATOM 1916 O O . LYS A 1 238 ? -0.234 28.5 14.57 1 41.59 238 LYS A O 1
ATOM 1921 N N . GLU A 1 239 ? -0.626 30.391 15.523 1 38 239 GLU A N 1
ATOM 1922 C CA . GLU A 1 239 ? -0.623 31.219 14.32 1 38 239 GLU A CA 1
ATOM 1923 C C . GLU A 1 239 ? 0.714 31.125 13.594 1 38 239 GLU A C 1
ATOM 1925 O O . GLU A 1 239 ? 1.771 31.328 14.195 1 38 239 GLU A O 1
ATOM 1930 N N . VAL A 1 240 ? 0.765 30.188 12.641 1 42.31 240 VAL A N 1
ATOM 1931 C CA . VAL A 1 240 ? 1.91 30.234 11.734 1 42.31 240 VAL A CA 1
ATOM 1932 C C . VAL A 1 240 ? 2.15 31.688 11.289 1 42.31 240 VAL A C 1
ATOM 1934 O O . VAL A 1 240 ? 1.269 32.312 10.695 1 42.31 240 VAL A O 1
ATOM 1937 N N . SER A 1 241 ? 2.885 32.406 12.016 1 38.5 241 SER A N 1
ATOM 1938 C CA . SER A 1 241 ? 3.283 33.719 11.547 1 38.5 241 SER A CA 1
ATOM 1939 C C . SER A 1 241 ? 3.797 33.656 10.109 1 38.5 241 SER A C 1
ATOM 1941 O O . SER A 1 241 ? 4.543 32.75 9.75 1 38.5 241 SER A O 1
ATOM 1943 N N . ASN A 1 242 ? 2.994 34.125 9.211 1 42.31 242 ASN A N 1
ATOM 1944 C CA . ASN A 1 242 ? 3.432 34.406 7.844 1 42.31 242 ASN A CA 1
ATOM 1945 C C . ASN A 1 242 ? 4.832 35 7.816 1 42.31 242 ASN A C 1
ATOM 1947 O O . ASN A 1 242 ? 4.992 36.219 7.973 1 42.31 242 ASN A O 1
ATOM 1951 N N . VAL A 1 243 ? 5.797 34.344 8.219 1 44.47 243 VAL A N 1
ATOM 1952 C CA . VAL A 1 243 ? 7.105 34.938 7.977 1 44.47 243 VAL A CA 1
ATOM 1953 C C . VAL A 1 243 ? 7.289 35.188 6.48 1 44.47 243 VAL A C 1
ATOM 1955 O O . VAL A 1 243 ? 7.297 34.25 5.684 1 44.47 243 VAL A O 1
ATOM 1958 N N . THR A 1 244 ? 6.914 36.312 6.02 1 52.53 244 THR A N 1
ATOM 1959 C CA . THR A 1 244 ? 6.98 36.844 4.66 1 52.53 244 THR A CA 1
ATOM 1960 C C . THR A 1 244 ? 8.312 36.5 4.012 1 52.53 244 THR A C 1
ATOM 1962 O O . THR A 1 244 ? 8.391 36.281 2.797 1 52.53 244 THR A O 1
ATOM 1965 N N . ASP A 1 245 ? 9.516 36.438 4.832 1 72.06 245 ASP A N 1
ATOM 1966 C CA . ASP A 1 245 ? 10.852 36.281 4.266 1 72.06 245 ASP A CA 1
ATOM 1967 C C . ASP A 1 245 ? 11.422 34.906 4.598 1 72.06 245 ASP A C 1
ATOM 1969 O O . ASP A 1 245 ? 11.531 34.531 5.773 1 72.06 245 ASP A O 1
ATOM 1973 N N . ILE A 1 246 ? 11.656 34 3.625 1 72.38 246 ILE A N 1
ATOM 1974 C CA . ILE A 1 246 ? 12.188 32.656 3.715 1 72.38 246 ILE A CA 1
ATOM 1975 C C . ILE A 1 246 ? 13.406 32.625 4.629 1 72.38 246 ILE A C 1
ATOM 1977 O O . ILE A 1 246 ? 13.5 31.812 5.535 1 72.38 246 ILE A O 1
ATOM 1981 N N . MET A 1 247 ? 14.281 33.688 4.465 1 76.06 247 MET A N 1
ATOM 1982 C CA . MET A 1 247 ? 15.516 33.688 5.25 1 76.06 247 MET A CA 1
ATOM 1983 C C . MET A 1 247 ? 15.211 33.875 6.734 1 76.06 247 MET A C 1
ATOM 1985 O O . MET A 1 247 ? 15.812 33.188 7.578 1 76.06 247 MET A O 1
ATOM 1989 N N . SER A 1 248 ? 14.367 34.719 7.004 1 77.75 248 SER A N 1
ATOM 1990 C CA . SER A 1 248 ? 14.016 34.969 8.398 1 77.75 248 SER A CA 1
ATOM 1991 C C . SER A 1 248 ? 13.391 33.719 9.047 1 77.75 248 SER A C 1
ATOM 1993 O O . SER A 1 248 ? 13.68 33.406 10.195 1 77.75 248 SER A O 1
ATOM 1995 N N . ALA A 1 249 ? 12.625 33.062 8.266 1 76.44 249 ALA A N 1
ATOM 1996 C CA . ALA A 1 249 ? 11.977 31.859 8.766 1 76.44 249 ALA A CA 1
ATOM 1997 C C . ALA A 1 249 ? 13.008 30.766 9.047 1 76.44 249 ALA A C 1
ATOM 1999 O O . ALA A 1 249 ? 12.938 30.078 10.07 1 76.44 249 ALA A O 1
ATOM 2000 N N . LEU A 1 250 ? 13.914 30.625 8.297 1 79.69 250 LEU A N 1
ATOM 2001 C CA . LEU A 1 250 ? 14.945 29.609 8.445 1 79.69 250 LEU A CA 1
ATOM 2002 C C . LEU A 1 250 ? 15.828 29.891 9.656 1 79.69 250 LEU A C 1
ATOM 2004 O O . LEU A 1 250 ? 16.094 29 10.461 1 79.69 250 LEU A O 1
ATOM 2008 N N . GLN A 1 251 ? 16.219 31.188 9.703 1 78.44 251 GLN A N 1
ATOM 2009 C CA . GLN A 1 251 ? 17.078 31.578 10.812 1 78.44 251 GLN A CA 1
ATOM 2010 C C . GLN A 1 251 ? 16.375 31.375 12.156 1 78.44 251 GLN A C 1
ATOM 2012 O O . GLN A 1 251 ? 16.984 30.906 13.117 1 78.44 251 GLN A O 1
ATOM 2017 N N . ALA A 1 252 ? 15.227 31.703 12.18 1 75.56 252 ALA A N 1
ATOM 2018 C CA . ALA A 1 252 ? 14.445 31.5 13.398 1 75.56 252 ALA A CA 1
ATOM 2019 C C . ALA A 1 252 ? 14.32 30.031 13.75 1 75.56 252 ALA A C 1
ATOM 2021 O O . ALA A 1 252 ? 14.359 29.656 14.922 1 75.56 252 ALA A O 1
ATOM 2022 N N . SER A 1 253 ? 14.172 29.25 12.766 1 79.94 253 SER A N 1
ATOM 2023 C CA . SER A 1 253 ? 14.078 27.797 12.945 1 79.94 253 SER A CA 1
ATOM 2024 C C . SER A 1 253 ? 15.375 27.219 13.508 1 79.94 253 SER A C 1
ATOM 2026 O O . SER A 1 253 ? 15.344 26.359 14.391 1 79.94 253 SER A O 1
ATOM 2028 N N . ILE A 1 254 ? 16.469 27.703 12.977 1 76.19 254 ILE A N 1
ATOM 2029 C CA . ILE A 1 254 ? 17.781 27.25 13.43 1 76.19 254 ILE A CA 1
ATOM 2030 C C . ILE A 1 254 ? 17.984 27.625 14.891 1 76.19 254 ILE A C 1
ATOM 2032 O O . ILE A 1 254 ? 18.453 26.797 15.688 1 76.19 254 ILE A O 1
ATOM 2036 N N . ASP A 1 255 ? 17.547 28.812 15.25 1 76.81 255 ASP A N 1
ATOM 2037 C CA . ASP A 1 255 ? 17.719 29.297 16.625 1 76.81 255 ASP A CA 1
ATOM 2038 C C . ASP A 1 255 ? 16.844 28.5 17.594 1 76.81 255 ASP A C 1
ATOM 2040 O O . ASP A 1 255 ? 17.266 28.234 18.719 1 76.81 255 ASP A O 1
ATOM 2044 N N . LYS A 1 256 ? 15.742 28.109 17.141 1 72.38 256 LYS A N 1
ATOM 2045 C CA . LYS A 1 256 ? 14.82 27.344 17.969 1 72.38 256 LYS A CA 1
ATOM 2046 C C . LYS A 1 256 ? 15.344 25.938 18.234 1 72.38 256 LYS A C 1
ATOM 2048 O O . LYS A 1 256 ? 15.172 25.406 19.328 1 72.38 256 LYS A O 1
ATOM 2053 N N . THR A 1 257 ? 15.922 25.328 17.234 1 71.19 257 THR A N 1
ATOM 2054 C CA . THR A 1 257 ? 16.422 23.969 17.359 1 71.19 257 THR A CA 1
ATOM 2055 C C . THR A 1 257 ? 17.672 23.938 18.234 1 71.19 257 THR A C 1
ATOM 2057 O O . THR A 1 257 ? 17.922 22.953 18.938 1 71.19 257 THR A O 1
ATOM 2060 N N . LYS A 1 258 ? 18.469 25 18.156 1 65.19 258 LYS A N 1
ATOM 2061 C CA . LYS A 1 258 ? 19.656 25.094 19.016 1 65.19 258 LYS A CA 1
ATOM 2062 C C . LYS A 1 258 ? 19.25 25.188 20.484 1 65.19 258 LYS A C 1
ATOM 2064 O O . LYS A 1 258 ? 19.938 24.641 21.359 1 65.19 258 LYS A O 1
ATOM 2069 N N . LYS A 1 259 ? 18.188 25.797 20.75 1 57.44 259 LYS A N 1
ATOM 2070 C CA . LYS A 1 259 ? 17.719 25.938 22.125 1 57.44 259 LYS A CA 1
ATOM 2071 C C . LYS A 1 259 ? 17.188 24.625 22.672 1 57.44 259 LYS A C 1
ATOM 2073 O O . LYS A 1 259 ? 17.312 24.344 23.859 1 57.44 259 LYS A O 1
ATOM 2078 N N . LYS A 1 260 ? 16.594 23.891 21.828 1 55.44 260 LYS A N 1
ATOM 2079 C CA . LYS A 1 260 ? 16.062 22.609 22.281 1 55.44 260 LYS A CA 1
ATOM 2080 C C . LYS A 1 260 ? 17.172 21.609 22.547 1 55.44 260 LYS A C 1
ATOM 2082 O O . LYS A 1 260 ? 17.016 20.672 23.344 1 55.44 260 LYS A O 1
ATOM 2087 N N . LYS A 1 261 ? 18.266 21.797 21.859 1 49.53 261 LYS A N 1
ATOM 2088 C CA . LYS A 1 261 ? 19.359 20.859 22.062 1 49.53 261 LYS A CA 1
ATOM 2089 C C . LYS A 1 261 ? 20.234 21.281 23.25 1 49.53 261 LYS A C 1
ATOM 2091 O O . LYS A 1 261 ? 21.25 20.656 23.531 1 49.53 261 LYS A O 1
ATOM 2096 N N . ALA A 1 262 ? 20.016 22.484 23.828 1 38.47 262 ALA A N 1
ATOM 2097 C CA . ALA A 1 262 ? 20.828 22.781 25 1 38.47 262 ALA A CA 1
ATOM 2098 C C . ALA A 1 262 ? 20.5 21.859 26.156 1 38.47 262 ALA A C 1
ATOM 2100 O O . ALA A 1 262 ? 19.328 21.641 26.469 1 38.47 262 ALA A O 1
ATOM 2101 N N . PRO A 1 263 ? 21.422 21.047 26.484 1 40.47 263 PRO A N 1
ATOM 2102 C CA . PRO A 1 263 ? 21.344 20.078 27.578 1 40.47 263 PRO A CA 1
ATOM 2103 C C . PRO A 1 263 ? 20.656 20.656 28.828 1 40.47 263 PRO A C 1
ATOM 2105 O O . PRO A 1 263 ? 20.844 21.828 29.156 1 40.47 263 PRO A O 1
ATOM 2108 N N . ALA A 1 264 ? 19.359 20.25 29.078 1 38.31 264 ALA A N 1
ATOM 2109 C CA . ALA A 1 264 ? 18.859 20.469 30.438 1 38.31 264 ALA A CA 1
ATOM 2110 C C . ALA A 1 264 ? 19.984 20.391 31.453 1 38.31 264 ALA A C 1
ATOM 2112 O O . ALA A 1 264 ? 20.672 19.375 31.547 1 38.31 264 ALA A O 1
ATOM 2113 N N . LYS A 1 265 ? 20.594 21.422 31.656 1 34.78 265 LYS A N 1
ATOM 2114 C CA . LYS A 1 265 ? 21.469 21.469 32.812 1 34.78 265 LYS A CA 1
ATOM 2115 C C . LYS A 1 265 ? 20.844 20.75 34 1 34.78 265 LYS A C 1
ATOM 2117 O O . LYS A 1 265 ? 19.75 21.094 34.438 1 34.78 265 LYS A O 1
ATOM 2122 N N . LYS A 1 266 ? 21.047 19.422 34 1 36.62 266 LYS A N 1
ATOM 2123 C CA . LYS A 1 266 ? 20.781 18.672 35.25 1 36.62 266 LYS A CA 1
ATOM 2124 C C . LYS A 1 266 ? 21.203 19.469 36.469 1 36.62 266 LYS A C 1
ATOM 2126 O O . LYS A 1 266 ? 22.391 19.797 36.625 1 36.62 266 LYS A O 1
ATOM 2131 N N . LYS A 1 267 ? 20.344 20.344 36.875 1 33.47 267 LYS A N 1
ATOM 2132 C CA . LYS A 1 267 ? 20.562 20.859 38.219 1 33.47 267 LYS A CA 1
ATOM 2133 C C . LYS A 1 267 ? 21 19.75 39.188 1 33.47 267 LYS A C 1
ATOM 2135 O O . LYS A 1 267 ? 20.297 18.75 39.344 1 33.47 267 LYS A O 1
ATOM 2140 N N . THR A 1 268 ? 22.281 19.453 39.125 1 32.97 268 THR A N 1
ATOM 2141 C CA . THR A 1 268 ? 22.906 18.641 40.188 1 32.97 268 THR A CA 1
ATOM 2142 C C . THR A 1 268 ? 22.328 19.016 41.562 1 32.97 268 THR A C 1
ATOM 2144 O O . THR A 1 268 ? 22.516 20.141 42.031 1 32.97 268 THR A O 1
ATOM 2147 N N . ALA A 1 269 ? 21.047 18.578 41.812 1 34.88 269 ALA A N 1
ATOM 2148 C CA . ALA A 1 269 ? 20.484 18.719 43.156 1 34.88 269 ALA A CA 1
ATOM 2149 C C . ALA A 1 269 ? 21.516 18.359 44.219 1 34.88 269 ALA A C 1
ATOM 2151 O O . ALA A 1 269 ? 22.094 17.281 44.188 1 34.88 269 ALA A O 1
ATOM 2152 N N . LYS A 1 270 ? 22.156 19.328 44.719 1 34.25 270 LYS A N 1
ATOM 2153 C CA . LYS A 1 270 ? 23.016 19.219 45.906 1 34.25 270 LYS A CA 1
ATOM 2154 C C . LYS A 1 270 ? 22.344 18.391 47 1 34.25 270 LYS A C 1
ATOM 2156 O O . LYS A 1 270 ? 21.219 18.703 47.438 1 34.25 270 LYS A O 1
ATOM 2161 N N . THR A 1 271 ? 22.5 17.031 46.875 1 34 271 THR A N 1
ATOM 2162 C CA . THR A 1 271 ? 22.188 16.156 48 1 34 271 THR A CA 1
ATOM 2163 C C . THR A 1 271 ? 22.578 16.797 49.344 1 34 271 THR A C 1
ATOM 2165 O O . THR A 1 271 ? 23.75 17.062 49.562 1 34 271 THR A O 1
ATOM 2168 N N . LYS A 1 272 ? 21.781 17.766 49.844 1 32.62 272 LYS A N 1
ATOM 2169 C CA . LYS A 1 272 ? 22 18.281 51.188 1 32.62 272 LYS A CA 1
ATOM 2170 C C . LYS A 1 272 ? 22.281 17.141 52.156 1 32.62 272 LYS A C 1
ATOM 2172 O O . LYS A 1 272 ? 21.516 16.172 52.25 1 32.62 272 LYS A O 1
ATOM 2177 N N . LYS A 1 273 ? 23.531 16.906 52.469 1 31.92 273 LYS A N 1
ATOM 2178 C CA . LYS A 1 273 ? 24.062 16.094 53.594 1 31.92 273 LYS A CA 1
ATOM 2179 C C . LYS A 1 273 ? 23.266 16.328 54.875 1 31.92 273 LYS A C 1
ATOM 2181 O O . LYS A 1 273 ? 23.172 17.469 55.344 1 31.92 273 LYS A O 1
ATOM 2186 N N . ASN A 1 274 ? 22.109 15.68 55 1 30.3 274 ASN A N 1
ATOM 2187 C CA . ASN A 1 274 ? 21.484 15.648 56.312 1 30.3 274 ASN A CA 1
ATOM 2188 C C . ASN A 1 274 ? 22.516 15.484 57.438 1 30.3 274 ASN A C 1
ATOM 2190 O O . ASN A 1 274 ? 23.297 14.523 57.406 1 30.3 274 ASN A O 1
ATOM 2194 N N . ALA A 1 275 ? 22.891 16.594 58.094 1 25.8 275 ALA A N 1
ATOM 2195 C CA . ALA A 1 275 ? 23.531 16.547 59.406 1 25.8 275 ALA A CA 1
ATOM 2196 C C . ALA A 1 275 ? 22.734 15.695 60.375 1 25.8 275 ALA A C 1
ATOM 2198 O O . ALA A 1 275 ? 21.5 15.727 60.375 1 25.8 275 ALA A O 1
ATOM 2199 N N . MET B 1 1 ? -3.461 14.375 -13.695 1 81.12 1 MET B N 1
ATOM 2200 C CA . MET B 1 1 ? -3.264 13.703 -12.414 1 81.12 1 MET B CA 1
ATOM 2201 C C . MET B 1 1 ? -4.172 14.297 -11.344 1 81.12 1 MET B C 1
ATOM 2203 O O . MET B 1 1 ? -4.328 15.516 -11.258 1 81.12 1 MET B O 1
ATOM 2207 N N . HIS B 1 2 ? -4.859 13.5 -10.648 1 87 2 HIS B N 1
ATOM 2208 C CA . HIS B 1 2 ? -5.852 13.953 -9.672 1 87 2 HIS B CA 1
ATOM 2209 C C . HIS B 1 2 ? -5.199 14.273 -8.336 1 87 2 HIS B C 1
ATOM 2211 O O . HIS B 1 2 ? -4.316 13.547 -7.875 1 87 2 HIS B O 1
ATOM 2217 N N . THR B 1 3 ? -5.605 15.5 -7.836 1 90.44 3 THR B N 1
ATOM 2218 C CA . THR B 1 3 ? -5.129 15.906 -6.52 1 90.44 3 THR B CA 1
ATOM 2219 C C . THR B 1 3 ? -5.836 15.125 -5.418 1 90.44 3 THR B C 1
ATOM 2221 O O . THR B 1 3 ? -7.066 15.078 -5.375 1 90.44 3 THR B O 1
ATOM 2224 N N . VAL B 1 4 ? -5.055 14.586 -4.539 1 90.81 4 VAL B N 1
ATOM 2225 C CA . VAL B 1 4 ? -5.637 13.781 -3.475 1 90.81 4 VAL B CA 1
ATOM 2226 C C . VAL B 1 4 ? -5.66 14.578 -2.174 1 90.81 4 VAL B C 1
ATOM 2228 O O . VAL B 1 4 ? -6.469 14.305 -1.284 1 90.81 4 VAL B O 1
ATOM 2231 N N . TRP B 1 5 ? -4.805 15.492 -2.051 1 91.62 5 TRP B N 1
ATOM 2232 C CA . TRP B 1 5 ? -4.629 16.25 -0.817 1 91.62 5 TRP B CA 1
ATOM 2233 C C . TRP B 1 5 ? -4.027 17.625 -1.103 1 91.62 5 TRP B C 1
ATOM 2235 O O . TRP B 1 5 ? -3.164 17.766 -1.976 1 91.62 5 TRP B O 1
ATOM 2245 N N . LYS B 1 6 ? -4.531 18.594 -0.415 1 91.94 6 LYS B N 1
ATOM 2246 C CA . LYS B 1 6 ? -4.012 19.953 -0.518 1 91.94 6 LYS B CA 1
ATOM 2247 C C . LYS B 1 6 ? -3.676 20.516 0.859 1 91.94 6 LYS B C 1
ATOM 2249 O O . LYS B 1 6 ? -4.445 20.359 1.809 1 91.94 6 LYS B O 1
ATOM 2254 N N . GLY B 1 7 ? -2.598 21.109 1.017 1 91.94 7 GLY B N 1
ATOM 2255 C CA . GLY B 1 7 ? -2.152 21.703 2.266 1 91.94 7 GLY B CA 1
ATOM 2256 C C . GLY B 1 7 ? -0.787 22.359 2.162 1 91.94 7 GLY B C 1
ATOM 2257 O O . GLY B 1 7 ? -0.472 23 1.152 1 91.94 7 GLY B O 1
ATOM 2258 N N . SER B 1 8 ? -0.057 22.328 3.244 1 92.81 8 SER B N 1
ATOM 2259 C CA . SER B 1 8 ? 1.276 22.922 3.271 1 92.81 8 SER B CA 1
ATOM 2260 C C . SER B 1 8 ? 2.275 22 3.969 1 92.81 8 SER B C 1
ATOM 2262 O O . SER B 1 8 ? 1.896 21.203 4.828 1 92.81 8 SER B O 1
ATOM 2264 N N . ILE B 1 9 ? 3.445 22.094 3.514 1 92.94 9 ILE B N 1
ATOM 2265 C CA . ILE B 1 9 ? 4.543 21.406 4.176 1 92.94 9 ILE B CA 1
ATOM 2266 C C . ILE B 1 9 ? 5.477 22.422 4.828 1 92.94 9 ILE B C 1
ATOM 2268 O O . ILE B 1 9 ? 5.781 23.469 4.238 1 92.94 9 ILE B O 1
ATOM 2272 N N . SER B 1 10 ? 5.852 22.109 6.047 1 89.5 10 SER B N 1
ATOM 2273 C CA . SER B 1 10 ? 6.715 23.031 6.777 1 89.5 10 SER B CA 1
ATOM 2274 C C . SER B 1 10 ? 8.016 22.359 7.207 1 89.5 10 SER B C 1
ATOM 2276 O O . SER B 1 10 ? 8.008 21.188 7.598 1 89.5 10 SER B O 1
ATOM 2278 N N . PHE B 1 11 ? 9.008 22.984 7.047 1 83.5 11 PHE B N 1
ATOM 2279 C CA . PHE B 1 11 ? 10.289 22.641 7.652 1 83.5 11 PHE B CA 1
ATOM 2280 C C . PHE B 1 11 ? 10.883 23.844 8.383 1 83.5 11 PHE B C 1
ATOM 2282 O O . PHE B 1 11 ? 11.297 24.812 7.75 1 83.5 11 PHE B O 1
ATOM 2289 N N . GLY B 1 12 ? 10.828 23.688 9.641 1 79.75 12 GLY B N 1
ATOM 2290 C CA . GLY B 1 12 ? 11.039 24.844 10.477 1 79.75 12 GLY B CA 1
ATOM 2291 C C . GLY B 1 12 ? 9.922 25.875 10.359 1 79.75 12 GLY B C 1
ATOM 2292 O O . GLY B 1 12 ? 8.75 25.547 10.508 1 79.75 12 GLY B O 1
ATOM 2293 N N . LEU B 1 13 ? 10.305 27.094 10.047 1 81.38 13 LEU B N 1
ATOM 2294 C CA . LEU B 1 13 ? 9.32 28.156 9.938 1 81.38 13 LEU B CA 1
ATOM 2295 C C . LEU B 1 13 ? 8.977 28.422 8.477 1 81.38 13 LEU B C 1
ATOM 2297 O O . LEU B 1 13 ? 8.125 29.266 8.18 1 81.38 13 LEU B O 1
ATOM 2301 N N . VAL B 1 14 ? 9.609 27.734 7.605 1 85.94 14 VAL B N 1
ATOM 2302 C CA . VAL B 1 14 ? 9.297 27.859 6.188 1 85.94 14 VAL B CA 1
ATOM 2303 C C . VAL B 1 14 ? 8.102 26.984 5.84 1 85.94 14 VAL B C 1
ATOM 2305 O O . VAL B 1 14 ? 8.078 25.797 6.172 1 85.94 14 VAL B O 1
ATOM 2308 N N . THR B 1 15 ? 7.129 27.594 5.227 1 89.56 15 THR B N 1
ATOM 2309 C CA . THR B 1 15 ? 5.93 26.859 4.844 1 89.56 15 THR B CA 1
ATOM 2310 C C . THR B 1 15 ? 5.727 26.891 3.332 1 89.56 15 THR B C 1
ATOM 2312 O O . THR B 1 15 ? 5.871 27.953 2.713 1 89.56 15 THR B O 1
ATOM 2315 N N . ILE B 1 16 ? 5.422 25.797 2.74 1 92.62 16 ILE B N 1
ATOM 2316 C CA . ILE B 1 16 ? 5.227 25.672 1.301 1 92.62 16 ILE B CA 1
ATOM 2317 C C . ILE B 1 16 ? 3.826 25.141 1.015 1 92.62 16 ILE B C 1
ATOM 2319 O O . ILE B 1 16 ? 3.506 24 1.359 1 92.62 16 ILE B O 1
ATOM 2323 N N . PRO B 1 17 ? 2.975 25.938 0.384 1 94.75 17 PRO B N 1
ATOM 2324 C CA . PRO B 1 17 ? 1.71 25.359 -0.081 1 94.75 17 PRO B CA 1
ATOM 2325 C C . PRO B 1 17 ? 1.911 24.266 -1.126 1 94.75 17 PRO B C 1
ATOM 2327 O O . PRO B 1 17 ? 2.646 24.469 -2.098 1 94.75 17 PRO B O 1
ATOM 2330 N N . ILE B 1 18 ? 1.198 23.141 -0.948 1 94.19 18 ILE B N 1
ATOM 2331 C CA . ILE B 1 18 ? 1.484 22.016 -1.838 1 94.19 18 ILE B CA 1
ATOM 2332 C C . ILE B 1 18 ? 0.191 21.281 -2.162 1 94.19 18 ILE B C 1
ATOM 2334 O O . ILE B 1 18 ? -0.836 21.484 -1.514 1 94.19 18 ILE B O 1
ATOM 2338 N N . LYS B 1 19 ? 0.347 20.484 -3.236 1 95.06 19 LYS B N 1
ATOM 2339 C CA . LYS B 1 19 ? -0.646 19.5 -3.641 1 95.06 19 LYS B CA 1
ATOM 2340 C C . LYS B 1 19 ? -0.017 18.109 -3.779 1 95.06 19 LYS B C 1
ATOM 2342 O O . LYS B 1 19 ? 1.109 17.984 -4.262 1 95.06 19 LYS B O 1
ATOM 2347 N N . LEU B 1 20 ? -0.798 17.125 -3.375 1 95.31 20 LEU B N 1
ATOM 2348 C CA . LEU B 1 20 ? -0.336 15.742 -3.502 1 95.31 20 LEU B CA 1
ATOM 2349 C C . LEU B 1 20 ? -1.093 15.016 -4.609 1 95.31 20 LEU B C 1
ATOM 2351 O O . LEU B 1 20 ? -2.316 15.125 -4.707 1 95.31 20 LEU B O 1
ATOM 2355 N N . HIS B 1 21 ? -0.274 14.328 -5.41 1 96.19 21 HIS B N 1
ATOM 2356 C CA . HIS B 1 21 ? -0.808 13.469 -6.465 1 96.19 21 HIS B CA 1
ATOM 2357 C C . HIS B 1 21 ? -0.33 12.031 -6.301 1 96.19 21 HIS B C 1
ATOM 2359 O O . HIS B 1 21 ? 0.864 11.789 -6.109 1 96.19 21 HIS B O 1
ATOM 2365 N N . THR B 1 22 ? -1.292 11.102 -6.402 1 96.56 22 THR B N 1
ATOM 2366 C CA . THR B 1 22 ? -0.893 9.711 -6.262 1 96.56 22 THR B CA 1
ATOM 2367 C C . THR B 1 22 ? 0.114 9.328 -7.344 1 96.56 22 THR B C 1
ATOM 2369 O O . THR B 1 22 ? -0.08 9.641 -8.523 1 96.56 22 THR B O 1
ATOM 2372 N N . ALA B 1 23 ? 1.151 8.656 -6.926 1 97.44 23 ALA B N 1
ATOM 2373 C CA . ALA B 1 23 ? 2.244 8.359 -7.848 1 97.44 23 ALA B CA 1
ATOM 2374 C C . ALA B 1 23 ? 2.002 7.035 -8.57 1 97.44 23 ALA B C 1
ATOM 2376 O O . ALA B 1 23 ? 2.686 6.719 -9.547 1 97.44 23 ALA B O 1
ATOM 2377 N N . THR B 1 24 ? 1.077 6.25 -8.148 1 96.31 24 THR B N 1
ATOM 2378 C CA . THR B 1 24 ? 0.804 4.938 -8.727 1 96.31 24 THR B CA 1
ATOM 2379 C C . THR B 1 24 ? -0.655 4.828 -9.156 1 96.31 24 THR B C 1
ATOM 2381 O O . THR B 1 24 ? -1.488 5.645 -8.758 1 96.31 24 THR B O 1
ATOM 2384 N N . GLU B 1 25 ? -0.9 3.971 -10.055 1 93.75 25 GLU B N 1
ATOM 2385 C CA . GLU B 1 25 ? -2.25 3.734 -10.562 1 93.75 25 GLU B CA 1
ATOM 2386 C C . GLU B 1 25 ? -2.559 2.242 -10.633 1 93.75 25 GLU B C 1
ATOM 2388 O O . GLU B 1 25 ? -1.692 1.44 -10.992 1 93.75 25 GLU B O 1
ATOM 2393 N N . ASN B 1 26 ? -3.752 1.898 -10.234 1 91.38 26 ASN B N 1
ATOM 2394 C CA . ASN B 1 26 ? -4.223 0.53 -10.414 1 91.38 26 ASN B CA 1
ATOM 2395 C C . ASN B 1 26 ? -4.664 0.274 -11.852 1 91.38 26 ASN B C 1
ATOM 2397 O O . ASN B 1 26 ? -5.617 0.894 -12.328 1 91.38 26 ASN B O 1
ATOM 2401 N N . LYS B 1 27 ? -4.027 -0.605 -12.555 1 90.62 27 LYS B N 1
ATOM 2402 C CA . LYS B 1 27 ? -4.324 -0.849 -13.969 1 90.62 27 LYS B CA 1
ATOM 2403 C C . LYS B 1 27 ? -5.078 -2.162 -14.148 1 90.62 27 LYS B C 1
ATOM 2405 O O . LYS B 1 27 ? -5.266 -2.623 -15.281 1 90.62 27 LYS B O 1
ATOM 2410 N N . ASP B 1 28 ? -5.453 -2.758 -13.07 1 88.81 28 ASP B N 1
ATOM 2411 C CA . ASP B 1 28 ? -6.234 -3.986 -13.156 1 88.81 28 ASP B CA 1
ATOM 2412 C C . ASP B 1 28 ? -7.539 -3.752 -13.922 1 88.81 28 ASP B C 1
ATOM 2414 O O . ASP B 1 28 ? -8.078 -2.646 -13.906 1 88.81 28 ASP B O 1
ATOM 2418 N N . ILE B 1 29 ? -7.949 -4.801 -14.547 1 89.19 29 ILE B N 1
ATOM 2419 C CA . ILE B 1 29 ? -9.227 -4.738 -15.258 1 89.19 29 ILE B CA 1
ATOM 2420 C C . ILE B 1 29 ? -10.375 -4.695 -14.25 1 89.19 29 ILE B C 1
ATOM 2422 O O . ILE B 1 29 ? -10.539 -5.621 -13.445 1 89.19 29 ILE B O 1
ATOM 2426 N N . LYS B 1 30 ? -11.086 -3.658 -14.328 1 90.88 30 LYS B N 1
ATOM 2427 C CA . LYS B 1 30 ? -12.219 -3.494 -13.422 1 90.88 30 LYS B CA 1
ATOM 2428 C C . LYS B 1 30 ? -13.445 -4.254 -13.922 1 90.88 30 LYS B C 1
ATOM 2430 O O . LYS B 1 30 ? -13.938 -3.992 -15.023 1 90.88 30 LYS B O 1
ATOM 2435 N N . LEU B 1 31 ? -13.82 -5.137 -13.141 1 90.75 31 LEU B N 1
ATOM 2436 C CA . LEU B 1 31 ? -15.016 -5.902 -13.477 1 90.75 31 LEU B CA 1
ATOM 2437 C C . LEU B 1 31 ? -16.219 -5.414 -12.664 1 90.75 31 LEU B C 1
ATOM 2439 O O . LEU B 1 31 ? -16.078 -5.102 -11.484 1 90.75 31 LEU B O 1
ATOM 2443 N N . ARG B 1 32 ? -17.328 -5.32 -13.32 1 92.25 32 ARG B N 1
ATOM 2444 C CA . ARG B 1 32 ? -18.578 -4.93 -12.68 1 92.25 32 ARG B CA 1
ATOM 2445 C C . ARG B 1 32 ? -19.375 -6.152 -12.25 1 92.25 32 ARG B C 1
ATOM 2447 O O . ARG B 1 32 ? -19.25 -7.223 -12.852 1 92.25 32 ARG B O 1
ATOM 2454 N N . GLN B 1 33 ? -20.109 -5.918 -11.219 1 93.31 33 GLN B N 1
ATOM 2455 C CA . GLN B 1 33 ? -21.031 -6.965 -10.789 1 93.31 33 GLN B CA 1
ATOM 2456 C C . GLN B 1 33 ? -22.422 -6.754 -11.391 1 93.31 33 GLN B C 1
ATOM 2458 O O . GLN B 1 33 ? -23.016 -5.695 -11.203 1 93.31 33 GLN B O 1
ATOM 2463 N N . LEU B 1 34 ? -22.922 -7.738 -12.102 1 94 34 LEU B N 1
ATOM 2464 C CA . LEU B 1 34 ? -24.219 -7.68 -12.742 1 94 34 LEU B CA 1
ATOM 2465 C C . LEU B 1 34 ? -25.172 -8.711 -12.141 1 94 34 LEU B C 1
ATOM 2467 O O . LEU B 1 34 ? -24.734 -9.789 -11.727 1 94 34 LEU B O 1
ATOM 2471 N N . HIS B 1 35 ? -26.422 -8.281 -12.117 1 94.5 35 HIS B N 1
ATOM 2472 C CA . HIS B 1 35 ? -27.453 -9.266 -11.805 1 94.5 35 HIS B CA 1
ATOM 2473 C C . HIS B 1 35 ? -27.516 -10.352 -12.867 1 94.5 35 HIS B C 1
ATOM 2475 O O . HIS B 1 35 ? -27.641 -10.055 -14.062 1 94.5 35 HIS B O 1
ATOM 2481 N N . LYS B 1 36 ? -27.469 -11.586 -12.516 1 91.62 36 LYS B N 1
ATOM 2482 C CA . LYS B 1 36 ? -27.453 -12.719 -13.43 1 91.62 36 LYS B CA 1
ATOM 2483 C C . LYS B 1 36 ? -28.703 -12.758 -14.289 1 91.62 36 LYS B C 1
ATOM 2485 O O . LYS B 1 36 ? -28.641 -13.062 -15.484 1 91.62 36 LYS B O 1
ATOM 2490 N N . LYS B 1 37 ? -29.766 -12.383 -13.688 1 91.06 37 LYS B N 1
ATOM 2491 C CA . LYS B 1 37 ? -31.078 -12.5 -14.328 1 91.06 37 LYS B CA 1
ATOM 2492 C C . LYS B 1 37 ? -31.25 -11.461 -15.43 1 91.06 37 LYS B C 1
ATOM 2494 O O . LYS B 1 37 ? -31.766 -11.773 -16.5 1 91.06 37 LYS B O 1
ATOM 2499 N N . CYS B 1 38 ? -30.828 -10.242 -15.203 1 93.06 38 CYS B N 1
ATOM 2500 C CA . CYS B 1 38 ? -31.172 -9.188 -16.156 1 93.06 38 CYS B CA 1
ATOM 2501 C C . CYS B 1 38 ? -29.922 -8.469 -16.641 1 93.06 38 CYS B C 1
ATOM 2503 O O . CYS B 1 38 ? -30.016 -7.582 -17.5 1 93.06 38 CYS B O 1
ATOM 2505 N N . HIS B 1 39 ? -28.797 -8.773 -16.094 1 92 39 HIS B N 1
ATOM 2506 C CA . HIS B 1 39 ? -27.5 -8.234 -16.469 1 92 39 HIS B CA 1
ATOM 2507 C C . HIS B 1 39 ? -27.422 -6.734 -16.219 1 92 39 HIS B C 1
ATOM 2509 O O . HIS B 1 39 ? -26.766 -6 -16.969 1 92 39 HIS B O 1
ATOM 2515 N N . THR B 1 40 ? -28.203 -6.289 -15.227 1 92.25 40 THR B N 1
ATOM 2516 C CA . THR B 1 40 ? -28.125 -4.91 -14.75 1 92.25 40 THR B CA 1
ATOM 2517 C C . THR B 1 40 ? -27.094 -4.777 -13.633 1 92.25 40 THR B C 1
ATOM 2519 O O . THR B 1 40 ? -27.016 -5.637 -12.758 1 92.25 40 THR B O 1
ATOM 2522 N N . PRO B 1 41 ? -26.281 -3.744 -13.766 1 93.88 41 PRO B N 1
ATOM 2523 C CA . PRO B 1 41 ? -25.312 -3.527 -12.688 1 93.88 41 PRO B CA 1
ATOM 2524 C C . PRO B 1 41 ? -25.969 -3.41 -11.312 1 93.88 41 PRO B C 1
ATOM 2526 O O . PRO B 1 41 ? -27.031 -2.789 -11.188 1 93.88 41 PRO B O 1
ATOM 2529 N N . ILE B 1 42 ? -25.328 -3.967 -10.328 1 93.88 42 ILE B N 1
ATOM 2530 C CA . ILE B 1 42 ? -25.844 -4.02 -8.969 1 93.88 42 ILE B CA 1
ATOM 2531 C C . ILE B 1 42 ? -25.578 -2.691 -8.258 1 93.88 42 ILE B C 1
ATOM 2533 O O . ILE B 1 42 ? -24.516 -2.088 -8.445 1 93.88 42 ILE B O 1
ATOM 2537 N N . ASN B 1 43 ? -26.578 -2.275 -7.527 1 92.31 43 ASN B N 1
ATOM 2538 C CA . ASN B 1 43 ? -26.422 -1.105 -6.672 1 92.31 43 ASN B CA 1
ATOM 2539 C C . ASN B 1 43 ? -26.344 -1.495 -5.199 1 92.31 43 ASN B C 1
ATOM 2541 O O . ASN B 1 43 ? -26.859 -2.541 -4.801 1 92.31 43 ASN B O 1
ATOM 2545 N N . TYR B 1 44 ? -25.516 -0.636 -4.508 1 93.19 44 TYR B N 1
ATOM 2546 C CA . TYR B 1 44 ? -25.422 -0.823 -3.064 1 93.19 44 TYR B CA 1
ATOM 2547 C C . TYR B 1 44 ? -26.266 0.205 -2.32 1 93.19 44 TYR B C 1
ATOM 2549 O O . TYR B 1 44 ? -26.172 1.405 -2.586 1 93.19 44 TYR B O 1
ATOM 2557 N N . LYS B 1 45 ? -27.141 -0.295 -1.487 1 92.38 45 LYS B N 1
ATOM 2558 C CA . LYS B 1 45 ? -27.969 0.592 -0.686 1 92.38 45 LYS B CA 1
ATOM 2559 C C . LYS B 1 45 ? -27.656 0.454 0.8 1 92.38 45 LYS B C 1
ATOM 2561 O O . LYS B 1 45 ? -27.438 -0.654 1.294 1 92.38 45 LYS B O 1
ATOM 2566 N N . LYS B 1 46 ? -27.578 1.607 1.47 1 94.69 46 LYS B N 1
ATOM 2567 C CA . LYS B 1 46 ? -27.438 1.618 2.924 1 94.69 46 LYS B CA 1
ATOM 2568 C C . LYS B 1 46 ? -28.797 1.488 3.604 1 94.69 46 LYS B C 1
ATOM 2570 O O . LYS B 1 46 ? -29.703 2.283 3.348 1 94.69 46 LYS B O 1
ATOM 2575 N N . VAL B 1 47 ? -28.891 0.502 4.465 1 94.25 47 VAL B N 1
ATOM 2576 C CA . VAL B 1 47 ? -30.188 0.246 5.086 1 94.25 47 VAL B CA 1
ATOM 2577 C C . VAL B 1 47 ? -30.016 0.09 6.598 1 94.25 47 VAL B C 1
ATOM 2579 O O . VAL B 1 47 ? -29 -0.456 7.059 1 94.25 47 VAL B O 1
ATOM 2582 N N . CYS B 1 48 ? -30.969 0.628 7.309 1 95.19 48 CYS B N 1
ATOM 2583 C CA . CYS B 1 48 ? -31.047 0.383 8.742 1 95.19 48 CYS B CA 1
ATOM 2584 C C . CYS B 1 48 ? -31.891 -0.85 9.039 1 95.19 48 CYS B C 1
ATOM 2586 O O . CYS B 1 48 ? -33.094 -0.872 8.75 1 95.19 48 CYS B O 1
ATOM 2588 N N . PRO B 1 49 ? -31.234 -1.783 9.57 1 92.5 49 PRO B N 1
ATOM 2589 C CA . PRO B 1 49 ? -31.984 -3.016 9.812 1 92.5 49 PRO B CA 1
ATOM 2590 C C . PRO B 1 49 ? -33.094 -2.834 10.844 1 92.5 49 PRO B C 1
ATOM 2592 O O . PRO B 1 49 ? -34.094 -3.553 10.812 1 92.5 49 PRO B O 1
ATOM 2595 N N . ASP B 1 50 ? -32.906 -1.972 11.742 1 92.5 50 ASP B N 1
ATOM 2596 C CA . ASP B 1 50 ? -33.906 -1.733 12.781 1 92.5 50 ASP B CA 1
ATOM 2597 C C . ASP B 1 50 ? -35.094 -0.93 12.234 1 92.5 50 ASP B C 1
ATOM 2599 O O . ASP B 1 50 ? -36.25 -1.278 12.469 1 92.5 50 ASP B O 1
ATOM 2603 N N . CYS B 1 51 ? -34.875 0.141 11.469 1 93.69 51 CYS B N 1
ATOM 2604 C CA . CYS B 1 51 ? -35.906 0.995 10.898 1 93.69 51 CYS B CA 1
ATOM 2605 C C . CYS B 1 51 ? -36.406 0.441 9.562 1 93.69 51 CYS B C 1
ATOM 2607 O O . CYS B 1 51 ? -37.438 0.864 9.055 1 93.69 51 CYS B O 1
ATOM 2609 N N . ASP B 1 52 ? -35.75 -0.412 9.031 1 90.19 52 ASP B N 1
ATOM 2610 C CA . ASP B 1 52 ? -36.031 -1.024 7.738 1 90.19 52 ASP B CA 1
ATOM 2611 C C . ASP B 1 52 ? -36.188 0.037 6.656 1 90.19 52 ASP B C 1
ATOM 2613 O O . ASP B 1 52 ? -37.188 0.038 5.934 1 90.19 52 ASP B O 1
ATOM 2617 N N . GLU B 1 53 ? -35.406 0.921 6.648 1 92.25 53 GLU B N 1
ATOM 2618 C CA . GLU B 1 53 ? -35.438 1.997 5.664 1 92.25 53 GLU B CA 1
ATOM 2619 C C . GLU B 1 53 ? -34.031 2.289 5.105 1 92.25 53 GLU B C 1
ATOM 2621 O O . GLU B 1 53 ? -33.031 1.995 5.754 1 92.25 53 GLU B O 1
ATOM 2626 N N . GLU B 1 54 ? -34.094 2.812 3.885 1 93.19 54 GLU B N 1
ATOM 2627 C CA . GLU B 1 54 ? -32.844 3.328 3.309 1 93.19 54 GLU B CA 1
ATOM 2628 C C . GLU B 1 54 ? -32.344 4.559 4.066 1 93.19 54 GLU B C 1
ATOM 2630 O O . GLU B 1 54 ? -33.156 5.414 4.453 1 93.19 54 GLU B O 1
ATOM 2635 N N . VAL B 1 55 ? -31.094 4.555 4.344 1 94.5 55 VAL B N 1
ATOM 2636 C CA . VAL B 1 55 ? -30.516 5.645 5.125 1 94.5 55 VAL B CA 1
ATOM 2637 C C . VAL B 1 55 ? -29.625 6.5 4.238 1 94.5 55 VAL B C 1
ATOM 2639 O O . VAL B 1 55 ? -28.781 5.977 3.512 1 94.5 55 VAL B O 1
ATOM 2642 N N . LYS B 1 56 ? -29.828 7.777 4.223 1 93.81 56 LYS B N 1
ATOM 2643 C CA . LYS B 1 56 ? -28.984 8.727 3.496 1 93.81 56 LYS B CA 1
ATOM 2644 C C . LYS B 1 56 ? -27.766 9.109 4.32 1 93.81 56 LYS B C 1
ATOM 2646 O O . LYS B 1 56 ? -27.734 8.914 5.539 1 93.81 56 LYS B O 1
ATOM 2651 N N . ASN B 1 57 ? -26.797 9.617 3.623 1 91.5 57 ASN B N 1
ATOM 2652 C CA . ASN B 1 57 ? -25.531 9.977 4.273 1 91.5 57 ASN B CA 1
ATOM 2653 C C . ASN B 1 57 ? -25.766 10.969 5.414 1 91.5 57 ASN B C 1
ATOM 2655 O O . ASN B 1 57 ? -25.062 10.914 6.43 1 91.5 57 ASN B O 1
ATOM 2659 N N . GLU B 1 58 ? -26.734 11.852 5.215 1 90.81 58 GLU B N 1
ATOM 2660 C CA . GLU B 1 58 ? -27 12.875 6.219 1 90.81 58 GLU B CA 1
ATOM 2661 C C . GLU B 1 58 ? -27.547 12.266 7.504 1 90.81 58 GLU B C 1
ATOM 2663 O O . GLU B 1 58 ? -27.484 12.883 8.57 1 90.81 58 GLU B O 1
ATOM 2668 N N . ASP B 1 59 ? -28.078 11.047 7.363 1 92.5 59 ASP B N 1
ATOM 2669 C CA . ASP B 1 59 ? -28.688 10.383 8.516 1 92.5 59 ASP B CA 1
ATOM 2670 C C . ASP B 1 59 ? -27.734 9.352 9.117 1 92.5 59 ASP B C 1
ATOM 2672 O O . ASP B 1 59 ? -28.156 8.453 9.844 1 92.5 59 ASP B O 1
ATOM 2676 N N . ILE B 1 60 ? -26.5 9.516 8.844 1 93.19 60 ILE B N 1
ATOM 2677 C CA . ILE B 1 60 ? -25.5 8.562 9.336 1 93.19 60 ILE B CA 1
ATOM 2678 C C . ILE B 1 60 ? -24.547 9.273 10.289 1 93.19 60 ILE B C 1
ATOM 2680 O O . ILE B 1 60 ? -24.094 10.391 10.008 1 93.19 60 ILE B O 1
ATOM 2684 N N . 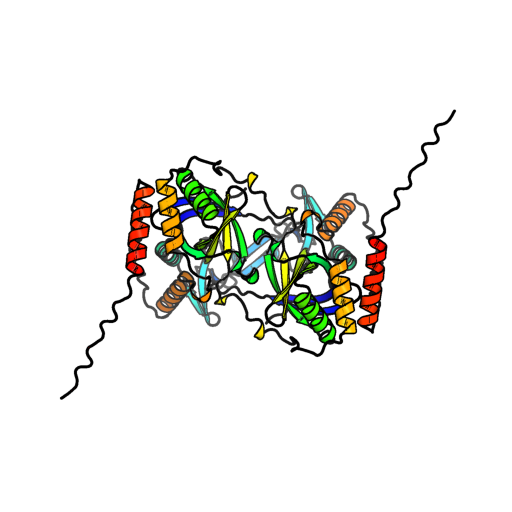VAL B 1 61 ? -24.312 8.711 11.461 1 91.25 61 VAL B N 1
ATOM 2685 C CA . VAL B 1 61 ? -23.328 9.211 12.414 1 91.25 61 VAL B CA 1
ATOM 2686 C C . VAL B 1 61 ? -22.234 8.164 12.617 1 91.25 61 VAL B C 1
ATOM 2688 O O . VAL B 1 61 ? -22.469 6.969 12.438 1 91.25 61 VAL B O 1
ATOM 2691 N N . LYS B 1 62 ? -21.094 8.609 12.953 1 91.75 62 LYS B N 1
ATOM 2692 C CA . LYS B 1 62 ? -19.969 7.715 13.234 1 91.75 62 LYS B CA 1
ATOM 2693 C C . LYS B 1 62 ? -19.875 7.383 14.719 1 91.75 62 LYS B C 1
ATOM 2695 O O . LYS B 1 62 ? -20.141 8.242 15.562 1 91.75 62 LYS B O 1
ATOM 2700 N N . ALA B 1 63 ? -19.531 6.055 14.953 1 92.19 63 ALA B N 1
ATOM 2701 C CA . ALA B 1 63 ? -19.484 5.637 16.359 1 92.19 63 ALA B CA 1
ATOM 2702 C C . ALA B 1 63 ? -18.391 4.598 16.562 1 92.19 63 ALA B C 1
ATOM 2704 O O . ALA B 1 63 ? -18 3.887 15.633 1 92.19 63 ALA B O 1
ATOM 2705 N N . TYR B 1 64 ? -17.859 4.719 17.812 1 92.88 64 TYR B N 1
ATOM 2706 C CA . TYR B 1 64 ? -16.906 3.713 18.25 1 92.88 64 TYR B CA 1
ATOM 2707 C C . TYR B 1 64 ? -17.594 2.627 19.078 1 92.88 64 TYR B C 1
ATOM 2709 O O . TYR B 1 64 ? -18.281 2.92 20.047 1 92.88 64 TYR B O 1
ATOM 2717 N N . GLU B 1 65 ? -17.438 1.388 18.547 1 92.62 65 GLU B N 1
ATOM 2718 C CA . GLU B 1 65 ? -18 0.26 19.281 1 92.62 65 GLU B CA 1
ATOM 2719 C C . GLU B 1 65 ? -17.047 -0.248 20.344 1 92.62 65 GLU B C 1
ATOM 2721 O O . GLU B 1 65 ? -16.047 -0.913 20.031 1 92.62 65 GLU B O 1
ATOM 2726 N N . TYR B 1 66 ? -17.359 0.044 21.641 1 89.88 66 TYR B N 1
ATOM 2727 C CA . TYR B 1 66 ? -16.422 -0.32 22.703 1 89.88 66 TYR B CA 1
ATOM 2728 C C . TYR B 1 66 ? -16.766 -1.681 23.297 1 89.88 66 TYR B C 1
ATOM 2730 O O . TYR B 1 66 ? -15.961 -2.281 24.016 1 89.88 66 TYR B O 1
ATOM 2738 N N . ALA B 1 67 ? -17.953 -2.119 23.125 1 88.88 67 ALA B N 1
ATOM 2739 C CA . ALA B 1 67 ? -18.453 -3.457 23.422 1 88.88 67 ALA B CA 1
ATOM 2740 C C . ALA B 1 67 ? -19.547 -3.861 22.438 1 88.88 67 ALA B C 1
ATOM 2742 O O . ALA B 1 67 ? -20.031 -3.031 21.656 1 88.88 67 ALA B O 1
ATOM 2743 N N . LYS B 1 68 ? -19.875 -5.09 22.422 1 87.81 68 LYS B N 1
ATOM 2744 C CA . LYS B 1 68 ? -20.859 -5.566 21.453 1 87.81 68 LYS B CA 1
ATOM 2745 C C . LYS B 1 68 ? -22.156 -4.758 21.547 1 87.81 68 LYS B C 1
ATOM 2747 O O . LYS B 1 68 ? -22.812 -4.746 22.594 1 87.81 68 LYS B O 1
ATOM 2752 N N . ASN B 1 69 ? -22.375 -4.047 20.547 1 86.69 69 ASN B N 1
ATOM 2753 C CA . ASN B 1 69 ? -23.594 -3.258 20.406 1 86.69 69 ASN B CA 1
ATOM 2754 C C . ASN B 1 69 ? -23.625 -2.074 21.375 1 86.69 69 ASN B C 1
ATOM 2756 O O . ASN B 1 69 ? -24.688 -1.605 21.75 1 86.69 69 ASN B O 1
ATOM 2760 N N . LYS B 1 70 ? -22.5 -1.73 21.922 1 90.62 70 LYS B N 1
ATOM 2761 C CA . LYS B 1 70 ? -22.344 -0.513 22.719 1 90.62 70 LYS B CA 1
ATOM 2762 C C . LYS B 1 70 ? -21.469 0.504 22 1 90.62 70 LYS B C 1
ATOM 2764 O O . LYS B 1 70 ? -20.328 0.194 21.625 1 90.62 70 LYS B O 1
ATOM 2769 N N . PHE B 1 71 ? -22.078 1.703 21.859 1 91.5 71 PHE B N 1
ATOM 2770 C CA . PHE B 1 71 ? -21.422 2.66 20.984 1 91.5 71 PHE B CA 1
ATOM 2771 C C . PHE B 1 71 ? -21.219 3.996 21.688 1 91.5 71 PHE B C 1
ATOM 2773 O O . PHE B 1 71 ? -22.031 4.383 22.531 1 91.5 71 PHE B O 1
ATOM 2780 N N . VAL B 1 72 ? -20.078 4.531 21.406 1 90.06 72 VAL B N 1
ATOM 2781 C CA . VAL B 1 72 ? -19.859 5.949 21.672 1 90.06 72 VAL B CA 1
ATOM 2782 C C . VAL B 1 72 ? -19.984 6.746 20.375 1 90.06 72 VAL B C 1
ATOM 2784 O O . VAL B 1 72 ? -19.156 6.594 19.469 1 90.06 72 VAL B O 1
ATOM 2787 N N . VAL B 1 73 ? -21.031 7.543 20.312 1 89.94 73 VAL B N 1
ATOM 2788 C CA . VAL B 1 73 ? -21.297 8.297 19.078 1 89.94 73 VAL B CA 1
ATOM 2789 C C . VAL B 1 73 ? -20.359 9.508 19.016 1 89.94 73 VAL B C 1
ATOM 2791 O O . VAL B 1 73 ? -20.188 10.219 20 1 89.94 73 VAL B O 1
ATOM 2794 N N . LEU B 1 74 ? -19.734 9.602 17.891 1 87.94 74 LEU B N 1
ATOM 2795 C CA . LEU B 1 74 ? -18.875 10.758 17.641 1 87.94 74 LEU B CA 1
ATOM 2796 C C . LEU B 1 74 ? -19.547 11.719 16.656 1 87.94 74 LEU B C 1
ATOM 2798 O O . LEU B 1 74 ? -19.859 11.336 15.523 1 87.94 74 LEU B O 1
ATOM 2802 N N . ASP B 1 75 ? -19.812 12.859 17.094 1 78.88 75 ASP B N 1
ATOM 2803 C CA . ASP B 1 75 ? -20.438 13.828 16.203 1 78.88 75 ASP B CA 1
ATOM 2804 C C . ASP B 1 75 ? -19.406 14.391 15.211 1 78.88 75 ASP B C 1
ATOM 2806 O O . ASP B 1 75 ? -18.203 14.344 15.461 1 78.88 75 ASP B O 1
ATOM 2810 N N . ALA B 1 76 ? -19.922 14.789 14.086 1 78.19 76 ALA B N 1
ATOM 2811 C CA . ALA B 1 76 ? -19.078 15.359 13.039 1 78.19 76 ALA B CA 1
ATOM 2812 C C . ALA B 1 76 ? -18.25 16.531 13.578 1 78.19 76 ALA B C 1
ATOM 2814 O O . ALA B 1 76 ? -17.094 16.703 13.188 1 78.19 76 ALA B O 1
ATOM 2815 N N . GLU B 1 77 ? -18.797 17.203 14.516 1 80 77 GLU B N 1
ATOM 2816 C CA . GLU B 1 77 ? -18.125 18.359 15.094 1 80 77 GLU B CA 1
ATOM 2817 C C . GLU B 1 77 ? -16.938 17.938 15.953 1 80 77 GLU B C 1
ATOM 2819 O O . GLU B 1 77 ? -15.891 18.594 15.938 1 80 77 GLU B O 1
ATOM 2824 N N . ASP B 1 78 ? -17.172 16.812 16.625 1 78 78 ASP B N 1
ATOM 2825 C CA . ASP B 1 78 ? -16.094 16.281 17.453 1 78 78 ASP B CA 1
ATOM 2826 C C . ASP B 1 78 ? -14.883 15.898 16.609 1 78 78 ASP B C 1
ATOM 2828 O O . ASP B 1 78 ? -13.75 16.25 16.938 1 78 78 ASP B O 1
ATOM 2832 N N . LEU B 1 79 ? -15.164 15.352 15.602 1 80.38 79 LEU B N 1
ATOM 2833 C CA . LEU B 1 79 ? -14.102 14.875 14.719 1 80.38 79 LEU B CA 1
ATOM 2834 C C . LEU B 1 79 ? -13.406 16.047 14.023 1 80.38 79 LEU B C 1
ATOM 2836 O O . LEU B 1 79 ? -12.188 16.047 13.867 1 80.38 79 LEU B O 1
ATOM 2840 N N . GLU B 1 80 ? -14.203 16.984 13.68 1 79.94 80 GLU B N 1
ATOM 2841 C CA . GLU B 1 80 ? -13.648 18.172 13.031 1 79.94 80 GLU B CA 1
ATOM 2842 C C . GLU B 1 80 ? -12.758 18.953 13.984 1 79.94 80 GLU B C 1
ATOM 2844 O O . GLU B 1 80 ? -11.703 19.453 13.586 1 79.94 80 GLU B O 1
ATOM 2849 N N . GLN B 1 81 ? -13.188 19.016 15.188 1 77.19 81 GLN B N 1
ATOM 2850 C CA . GLN B 1 81 ? -12.406 19.719 16.203 1 77.19 81 GLN B CA 1
ATOM 2851 C C . GLN B 1 81 ? -11.086 19.016 16.469 1 77.19 81 GLN B C 1
ATOM 2853 O O . GLN B 1 81 ? -10.047 19.656 16.625 1 77.19 81 GLN B O 1
ATOM 2858 N N . LEU B 1 82 ? -11.188 17.75 16.531 1 78.25 82 LEU B N 1
ATOM 2859 C CA . LEU B 1 82 ? -9.977 16.969 16.75 1 78.25 82 LEU B CA 1
ATOM 2860 C C . LEU B 1 82 ? -8.984 17.156 15.609 1 78.25 82 LEU B C 1
ATOM 2862 O O . LEU B 1 82 ? -7.781 17.25 15.844 1 78.25 82 LEU B O 1
ATOM 2866 N N . LYS B 1 83 ? -9.516 17.25 14.398 1 74.19 83 LYS B N 1
ATOM 2867 C CA . LYS B 1 83 ? -8.68 17.469 13.219 1 74.19 83 LYS B CA 1
ATOM 2868 C C . LYS B 1 83 ? -8.023 18.844 13.242 1 74.19 83 LYS B C 1
ATOM 2870 O O . LYS B 1 83 ? -6.848 18.984 12.891 1 74.19 83 LYS B O 1
ATOM 2875 N N . LYS B 1 84 ? -8.773 19.828 13.648 1 71.06 84 LYS B N 1
ATOM 2876 C CA . LYS B 1 84 ? -8.266 21.203 13.711 1 71.06 84 LYS B CA 1
ATOM 2877 C C . LYS B 1 84 ? -7.156 21.328 14.75 1 71.06 84 LYS B C 1
ATOM 2879 O O . LYS B 1 84 ? -6.176 22.031 14.531 1 71.06 84 LYS B O 1
ATOM 2884 N N . GLU B 1 85 ? -7.328 20.609 15.719 1 67.5 85 GLU B N 1
ATOM 2885 C CA . GLU B 1 85 ? -6.348 20.641 16.797 1 67.5 85 GLU B CA 1
ATOM 2886 C C . GLU B 1 85 ? -5.02 20.047 16.359 1 67.5 85 GLU B C 1
ATOM 2888 O O . GLU B 1 85 ? -3.957 20.469 16.828 1 67.5 85 GLU B O 1
ATOM 2893 N N . GLN B 1 86 ? -5.191 19.172 15.508 1 62.5 86 GLN B N 1
ATOM 2894 C CA . GLN B 1 86 ? -3.977 18.5 15.062 1 62.5 86 GLN B CA 1
ATOM 2895 C C . GLN B 1 86 ? -3.455 19.109 13.766 1 62.5 86 GLN B C 1
ATOM 2897 O O . GLN B 1 86 ? -2.527 18.578 13.148 1 62.5 86 GLN B O 1
ATOM 2902 N N . GLU B 1 87 ? -3.768 20.344 13.484 1 58.16 87 GLU B N 1
ATOM 2903 C CA . GLU B 1 87 ? -3.338 21.078 12.297 1 58.16 87 GLU B CA 1
ATOM 2904 C C . GLU B 1 87 ? -3.486 20.234 11.039 1 58.16 87 GLU B C 1
ATOM 2906 O O . GLU B 1 87 ? -2.496 19.906 10.375 1 58.16 87 GLU B O 1
ATOM 2911 N N . ASP B 1 88 ? -4.68 19.828 10.617 1 58.12 88 ASP B N 1
ATOM 2912 C CA . ASP B 1 88 ? -5.02 18.797 9.648 1 58.12 88 ASP B CA 1
ATOM 2913 C C . ASP B 1 88 ? -4.543 19.156 8.25 1 58.12 88 ASP B C 1
ATOM 2915 O O . ASP B 1 88 ? -4.328 18.281 7.406 1 58.12 88 ASP B O 1
ATOM 2919 N N . LYS B 1 89 ? -4.027 20.391 8.047 1 64.12 89 LYS B N 1
ATOM 2920 C CA . LYS B 1 89 ? -3.602 20.703 6.691 1 64.12 89 LYS B CA 1
ATOM 2921 C C . LYS B 1 89 ? -2.137 21.141 6.656 1 64.12 89 LYS B C 1
ATOM 2923 O O . LYS B 1 89 ? -1.751 22 5.859 1 64.12 89 LYS B O 1
ATOM 2928 N N . ALA B 1 90 ? -1.412 20.469 7.566 1 77.62 90 ALA B N 1
ATOM 2929 C CA . ALA B 1 90 ? 0.007 20.812 7.582 1 77.62 90 ALA B CA 1
ATOM 2930 C C . ALA B 1 90 ? 0.874 19.562 7.762 1 77.62 90 ALA B C 1
ATOM 2932 O O . ALA B 1 90 ? 0.563 18.703 8.586 1 77.62 90 ALA B O 1
ATOM 2933 N N . VAL B 1 91 ? 1.771 19.484 6.809 1 83.88 91 VAL B N 1
ATOM 2934 C CA . VAL B 1 91 ? 2.84 18.5 6.914 1 83.88 91 VAL B CA 1
ATOM 2935 C C . VAL B 1 91 ? 4.066 19.125 7.574 1 83.88 91 VAL B C 1
ATOM 2937 O O . VAL B 1 91 ? 4.57 20.156 7.105 1 83.88 91 VAL B O 1
ATOM 2940 N N . GLU B 1 92 ? 4.492 18.609 8.641 1 87 92 GLU B N 1
ATOM 2941 C CA . GLU B 1 92 ? 5.672 19.141 9.32 1 87 92 GLU B CA 1
ATOM 2942 C C . GLU B 1 92 ? 6.832 18.141 9.266 1 87 92 GLU B C 1
ATOM 2944 O O . GLU B 1 92 ? 6.707 17.016 9.734 1 87 92 GLU B O 1
ATOM 2949 N N . ILE B 1 93 ? 7.871 18.594 8.695 1 92.88 93 ILE B N 1
ATOM 2950 C CA . ILE B 1 93 ? 9.086 17.797 8.727 1 92.88 93 ILE B CA 1
ATOM 2951 C C . ILE B 1 93 ? 9.719 17.859 10.117 1 92.88 93 ILE B C 1
ATOM 2953 O O . ILE B 1 93 ? 10.062 18.938 10.594 1 92.88 93 ILE B O 1
ATOM 2957 N N . ILE B 1 94 ? 9.961 16.766 10.742 1 91.5 94 ILE B N 1
ATOM 2958 C CA . ILE B 1 94 ? 10.398 16.75 12.133 1 91.5 94 ILE B CA 1
ATOM 2959 C C . ILE B 1 94 ? 11.867 16.344 12.203 1 91.5 94 ILE B C 1
ATOM 2961 O O . ILE B 1 94 ? 12.602 16.812 13.078 1 91.5 94 ILE B O 1
ATOM 2965 N N . ASP B 1 95 ? 12.289 15.453 11.32 1 95.19 95 ASP B N 1
ATOM 2966 C CA . ASP B 1 95 ? 13.664 14.961 11.305 1 95.19 95 ASP B CA 1
ATOM 2967 C C . ASP B 1 95 ? 14.148 14.727 9.875 1 95.19 95 ASP B C 1
ATOM 2969 O O . ASP B 1 95 ? 13.352 14.695 8.938 1 95.19 95 ASP B O 1
ATOM 2973 N N . PHE B 1 96 ? 15.438 14.734 9.781 1 97 96 PHE B N 1
ATOM 2974 C CA . PHE B 1 96 ? 16.062 14.312 8.539 1 97 96 PHE B CA 1
ATOM 2975 C C . PHE B 1 96 ? 16.875 13.047 8.742 1 97 96 PHE B C 1
ATOM 2977 O O . PHE B 1 96 ? 17.562 12.898 9.758 1 97 96 PHE B O 1
ATOM 2984 N N . VAL B 1 97 ? 16.75 12.125 7.859 1 97.44 97 VAL B N 1
ATOM 2985 C CA . VAL B 1 97 ? 17.422 10.836 7.945 1 97.44 97 VAL B CA 1
ATOM 2986 C C . VAL B 1 97 ? 17.922 10.422 6.562 1 97.44 97 VAL B C 1
ATOM 2988 O O . VAL B 1 97 ? 17.781 11.172 5.594 1 97.44 97 VAL B O 1
ATOM 2991 N N . LYS B 1 98 ? 18.578 9.242 6.508 1 97.06 98 LYS B N 1
ATOM 2992 C CA . LYS B 1 98 ? 18.984 8.68 5.223 1 97.06 98 LYS B CA 1
ATOM 2993 C C . LYS B 1 98 ? 17.969 7.66 4.723 1 97.06 98 LYS B C 1
ATOM 2995 O O . LYS B 1 98 ? 17.438 6.871 5.508 1 97.06 98 LYS B O 1
ATOM 3000 N N . LEU B 1 99 ? 17.719 7.699 3.449 1 95.88 99 LEU B N 1
ATOM 3001 C CA . LEU B 1 99 ? 16.734 6.812 2.84 1 95.88 99 LEU B CA 1
ATOM 3002 C C . LEU B 1 99 ? 17.078 5.352 3.129 1 95.88 99 LEU B C 1
ATOM 3004 O O . LEU B 1 99 ? 16.172 4.543 3.387 1 95.88 99 LEU B O 1
ATOM 30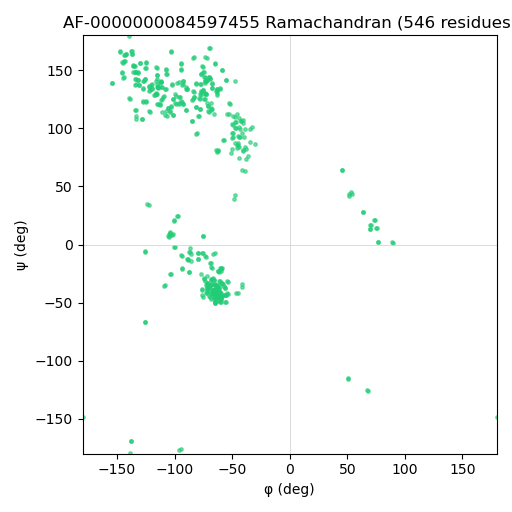08 N N . GLU B 1 100 ? 18.359 5 3.141 1 93.69 100 GLU B N 1
ATOM 3009 C CA . GLU B 1 100 ? 18.812 3.621 3.271 1 93.69 100 GLU B CA 1
ATOM 3010 C C . GLU B 1 100 ? 18.531 3.074 4.668 1 93.69 100 GLU B C 1
ATOM 3012 O O . GLU B 1 100 ? 18.578 1.861 4.887 1 93.69 100 GLU B O 1
ATOM 3017 N N . GLU B 1 101 ? 18.25 4.02 5.574 1 95.19 101 GLU B N 1
ATOM 3018 C CA . GLU B 1 101 ? 18 3.609 6.953 1 95.19 101 GLU B CA 1
ATOM 3019 C C . GLU B 1 101 ? 16.578 3.072 7.105 1 95.19 101 GLU B C 1
ATOM 3021 O O . GLU B 1 101 ? 16.25 2.424 8.102 1 95.19 101 GLU B O 1
ATOM 3026 N N . ILE B 1 102 ? 15.758 3.287 6.117 1 95.44 102 ILE B N 1
ATOM 3027 C CA . ILE B 1 102 ? 14.359 2.896 6.219 1 95.44 102 ILE B CA 1
ATOM 3028 C C . ILE B 1 102 ? 14.117 1.62 5.414 1 95.44 102 ILE B C 1
ATOM 3030 O O . ILE B 1 102 ? 14.289 1.607 4.191 1 95.44 102 ILE B O 1
ATOM 3034 N N . ASP B 1 103 ? 13.695 0.603 6.09 1 96.06 103 ASP B N 1
ATOM 3035 C CA . ASP B 1 103 ? 13.375 -0.652 5.418 1 96.06 103 ASP B CA 1
ATOM 3036 C C . ASP B 1 103 ? 12.109 -0.515 4.574 1 96.06 103 ASP B C 1
ATOM 3038 O O . ASP B 1 103 ? 11.125 0.095 5.008 1 96.06 103 ASP B O 1
ATOM 3042 N N . PRO B 1 104 ? 12.07 -1.187 3.424 1 96.06 104 PRO B N 1
ATOM 3043 C CA . PRO B 1 104 ? 10.906 -1.104 2.539 1 96.06 104 PRO B CA 1
ATOM 3044 C C . PRO B 1 104 ? 9.617 -1.586 3.209 1 96.06 104 PRO B C 1
ATOM 3046 O O . PRO B 1 104 ? 8.523 -1.254 2.756 1 96.06 104 PRO B O 1
ATOM 3049 N N . ILE B 1 105 ? 9.711 -2.367 4.266 1 96.25 105 ILE B N 1
ATOM 3050 C CA . ILE B 1 105 ? 8.539 -2.895 4.957 1 96.25 105 ILE B CA 1
ATOM 3051 C C . ILE B 1 105 ? 7.688 -1.741 5.48 1 96.25 105 ILE B C 1
ATOM 3053 O O . ILE B 1 105 ? 6.484 -1.898 5.695 1 96.25 105 ILE B O 1
ATOM 3057 N N . TYR B 1 106 ? 8.312 -0.554 5.613 1 96.69 106 TYR B N 1
ATOM 3058 C CA . TYR B 1 106 ? 7.609 0.574 6.211 1 96.69 106 TYR B CA 1
ATOM 3059 C C . TYR B 1 106 ?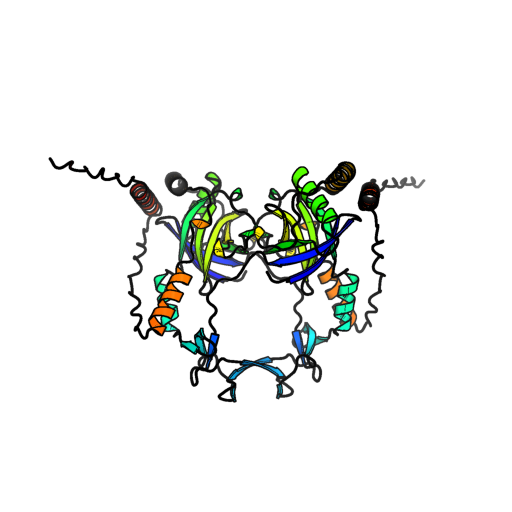 6.82 1.346 5.156 1 96.69 106 TYR B C 1
ATOM 3061 O O . TYR B 1 106 ? 5.898 2.094 5.488 1 96.69 106 TYR B O 1
ATOM 3069 N N . PHE B 1 107 ? 7.207 1.255 3.949 1 96.56 107 PHE B N 1
ATOM 3070 C CA . PHE B 1 107 ? 6.613 2.092 2.912 1 96.56 107 PHE B CA 1
ATOM 3071 C C . PHE B 1 107 ? 5.188 1.645 2.607 1 96.56 107 PHE B C 1
ATOM 3073 O O . PHE B 1 107 ? 4.902 0.446 2.557 1 96.56 107 PHE B O 1
ATOM 3080 N N . GLU B 1 108 ? 4.328 2.594 2.375 1 95.62 108 GLU B N 1
ATOM 3081 C CA . GLU B 1 108 ? 2.922 2.275 2.137 1 95.62 108 GLU B CA 1
ATOM 3082 C C . GLU B 1 108 ? 2.438 2.875 0.819 1 95.62 108 GLU B C 1
ATOM 3084 O O . GLU B 1 108 ? 2.242 2.152 -0.162 1 95.62 108 GLU B O 1
ATOM 3089 N N . LYS B 1 109 ? 2.375 4.219 0.728 1 95.88 109 LYS B N 1
ATOM 3090 C CA . LYS B 1 109 ? 1.89 4.887 -0.476 1 95.88 109 LYS B CA 1
ATOM 3091 C C . LYS B 1 109 ? 2.834 6.008 -0.902 1 95.88 109 LYS B C 1
ATOM 3093 O O . LYS B 1 109 ? 3.451 6.66 -0.059 1 95.88 109 LYS B O 1
ATOM 3098 N N . SER B 1 110 ? 2.859 6.172 -2.227 1 97.56 110 SER B N 1
ATOM 3099 C CA . SER B 1 110 ? 3.723 7.207 -2.785 1 97.56 110 SER B CA 1
ATOM 3100 C C . SER B 1 110 ? 2.904 8.312 -3.443 1 97.56 110 SER B C 1
ATOM 3102 O O . SER B 1 110 ? 1.954 8.031 -4.18 1 97.56 110 SER B O 1
ATOM 3104 N N . TYR B 1 111 ? 3.277 9.555 -3.17 1 97 111 TYR B N 1
ATOM 3105 C CA . TYR B 1 111 ? 2.631 10.734 -3.74 1 97 111 TYR B CA 1
ATOM 3106 C C . TYR B 1 111 ? 3.662 11.695 -4.316 1 97 111 TYR B C 1
ATOM 3108 O O . TYR B 1 111 ? 4.711 11.93 -3.711 1 97 111 TYR B O 1
ATOM 3116 N N . PHE B 1 112 ? 3.33 12.195 -5.465 1 97.25 112 PHE B N 1
ATOM 3117 C CA . PHE B 1 112 ? 4.117 13.32 -5.945 1 97.25 112 PHE B CA 1
ATOM 3118 C C . PHE B 1 112 ? 3.715 14.609 -5.234 1 97.25 112 PHE B C 1
ATOM 3120 O O . PHE B 1 112 ? 2.527 14.852 -5.008 1 97.25 112 PHE B O 1
ATOM 3127 N N . LEU B 1 113 ? 4.699 15.344 -4.902 1 96.12 113 LEU B N 1
ATOM 3128 C CA . LEU B 1 113 ? 4.496 16.625 -4.227 1 96.12 113 LEU B CA 1
ATOM 3129 C C . LEU B 1 113 ? 4.695 17.781 -5.188 1 96.12 113 LEU B C 1
ATOM 3131 O O . LEU B 1 113 ? 5.805 18 -5.684 1 96.12 113 LEU B O 1
ATOM 3135 N N . ALA B 1 114 ? 3.625 18.516 -5.453 1 95.38 114 ALA B N 1
ATOM 3136 C CA . ALA B 1 114 ? 3.689 19.688 -6.328 1 95.38 114 ALA B CA 1
ATOM 3137 C C . ALA B 1 114 ? 3.455 20.969 -5.539 1 95.38 114 ALA B C 1
ATOM 3139 O O . ALA B 1 114 ? 2.617 21.016 -4.633 1 95.38 114 ALA B O 1
ATOM 3140 N N . PRO B 1 115 ? 4.227 21.969 -5.906 1 94.25 115 PRO B N 1
ATOM 3141 C CA . PRO B 1 115 ? 3.939 23.25 -5.254 1 94.25 115 PRO B CA 1
ATOM 3142 C C . PRO B 1 115 ? 2.607 23.859 -5.695 1 94.25 115 PRO B C 1
ATOM 3144 O O . PRO B 1 115 ? 2.152 23.609 -6.816 1 94.25 115 PRO B O 1
ATOM 3147 N N . ASP B 1 116 ? 1.972 24.438 -4.812 1 92.62 116 ASP B N 1
ATOM 3148 C CA . ASP B 1 116 ? 0.785 25.219 -5.133 1 92.62 116 ASP B CA 1
ATOM 3149 C C . ASP B 1 116 ? 1.132 26.703 -5.277 1 92.62 116 ASP B C 1
ATOM 3151 O O . ASP B 1 116 ? 2.305 27.078 -5.242 1 92.62 116 ASP B O 1
ATOM 3155 N N . SER B 1 117 ? 0.104 27.562 -5.512 1 89.69 117 SER B N 1
ATOM 3156 C CA . SER B 1 117 ? 0.317 28.984 -5.793 1 89.69 117 SER B CA 1
ATOM 3157 C C . SER B 1 117 ? 1.204 29.625 -4.73 1 89.69 117 SER B C 1
ATOM 3159 O O . SER B 1 117 ? 0.943 29.5 -3.533 1 89.69 117 SER B O 1
ATOM 3161 N N . GLY B 1 118 ? 2.352 30.188 -5.168 1 86.88 118 GLY B N 1
ATOM 3162 C CA . GLY B 1 118 ? 3.234 30.922 -4.285 1 86.88 118 GLY B CA 1
ATOM 3163 C C . GLY B 1 118 ? 4.281 30.047 -3.619 1 86.88 118 GLY B C 1
ATOM 3164 O O . GLY B 1 118 ? 5.121 30.547 -2.865 1 86.88 118 GLY B O 1
ATOM 3165 N N . GLY B 1 119 ? 4.301 28.812 -3.908 1 89.88 119 GLY B N 1
ATOM 3166 C CA . GLY B 1 119 ? 5.184 27.922 -3.176 1 89.88 119 GLY B CA 1
ATOM 3167 C C . GLY B 1 119 ? 6.414 27.516 -3.967 1 89.88 119 GLY B C 1
ATOM 3168 O O . GLY B 1 119 ? 7.258 26.766 -3.473 1 89.88 119 GLY B O 1
ATOM 3169 N N . ASN B 1 120 ? 6.68 28.078 -5.125 1 91.62 120 ASN B N 1
ATOM 3170 C CA . ASN B 1 120 ? 7.695 27.594 -6.051 1 91.62 120 ASN B CA 1
ATOM 3171 C C . ASN B 1 120 ? 9.102 27.812 -5.504 1 91.62 120 ASN B C 1
ATOM 3173 O O . ASN B 1 120 ? 9.945 26.922 -5.57 1 91.62 120 ASN B O 1
ATOM 3177 N N . LYS B 1 121 ? 9.344 28.953 -4.984 1 89.56 121 LYS B N 1
ATOM 3178 C CA . LYS B 1 121 ? 10.68 29.281 -4.488 1 89.56 121 LYS B CA 1
ATOM 3179 C C . LYS B 1 121 ? 11.062 28.391 -3.312 1 89.56 121 LYS B C 1
ATOM 3181 O O . LYS B 1 121 ? 12.148 27.797 -3.301 1 89.56 121 LYS B O 1
ATOM 3186 N N . ALA B 1 122 ? 10.133 28.344 -2.354 1 91.31 122 ALA B N 1
ATOM 3187 C CA . ALA B 1 122 ? 10.383 27.531 -1.172 1 91.31 122 ALA B CA 1
ATOM 3188 C C . ALA B 1 122 ? 10.492 26.047 -1.545 1 91.31 122 ALA B C 1
ATOM 3190 O O . ALA B 1 122 ? 11.273 25.312 -0.947 1 91.31 122 ALA B O 1
ATOM 3191 N N . TYR B 1 123 ? 9.711 25.656 -2.514 1 94.44 123 TYR B N 1
ATOM 3192 C CA . TYR B 1 123 ? 9.781 24.297 -3.041 1 94.44 123 TYR B CA 1
ATOM 3193 C C . TYR B 1 123 ? 11.164 24 -3.605 1 94.44 123 TYR B C 1
ATOM 3195 O O . TYR B 1 123 ? 11.766 22.969 -3.289 1 94.44 123 TYR B O 1
ATOM 3203 N N . GLY B 1 124 ? 11.617 24.859 -4.398 1 93.69 124 GLY B N 1
ATOM 3204 C CA . GLY B 1 124 ? 12.953 24.719 -4.961 1 93.69 124 GLY B CA 1
ATOM 3205 C C . GLY B 1 124 ? 14.039 24.672 -3.906 1 93.69 124 GLY B C 1
ATOM 3206 O O . GLY B 1 124 ? 15 23.891 -4.031 1 93.69 124 GLY B O 1
ATOM 3207 N N . LEU B 1 125 ? 13.891 25.531 -2.9 1 93.31 125 LEU B N 1
ATOM 3208 C CA . LEU B 1 125 ? 14.859 25.562 -1.813 1 93.31 125 LEU B CA 1
ATOM 3209 C C . LEU B 1 125 ? 14.906 24.234 -1.083 1 93.31 125 LEU B C 1
ATOM 3211 O O . LEU B 1 125 ? 15.992 23.688 -0.828 1 93.31 125 LEU B O 1
ATOM 3215 N N . LEU B 1 126 ? 13.758 23.703 -0.73 1 94.25 126 LEU B N 1
ATOM 3216 C CA . LEU B 1 126 ? 13.688 22.406 -0.061 1 94.25 126 LEU B CA 1
ATOM 3217 C C . LEU B 1 126 ? 14.297 21.312 -0.93 1 94.25 126 LEU B C 1
ATOM 3219 O O . LEU B 1 126 ? 15.086 20.5 -0.448 1 94.25 126 LEU B O 1
ATOM 3223 N N . ARG B 1 127 ? 13.945 21.266 -2.205 1 95.94 127 ARG B N 1
ATOM 3224 C CA . ARG B 1 127 ? 14.469 20.281 -3.145 1 95.94 127 ARG B CA 1
ATOM 3225 C C . ARG B 1 127 ? 15.992 20.328 -3.191 1 95.94 127 ARG B C 1
ATOM 3227 O O . ARG B 1 127 ? 16.656 19.297 -3.035 1 95.94 127 ARG B O 1
ATOM 3234 N N . GLU B 1 128 ? 16.516 21.5 -3.344 1 94.88 128 GLU B N 1
ATOM 3235 C CA . GLU B 1 128 ? 17.969 21.641 -3.438 1 94.88 128 GLU B CA 1
ATOM 3236 C C . GLU B 1 128 ? 18.656 21.281 -2.121 1 94.88 128 GLU B C 1
ATOM 3238 O O . GLU B 1 128 ? 19.719 20.656 -2.119 1 94.88 128 GLU B O 1
ATOM 3243 N N . GLY B 1 129 ? 18.031 21.719 -1.048 1 95.12 129 GLY B N 1
ATOM 3244 C CA . GLY B 1 129 ? 18.562 21.328 0.253 1 95.12 129 GLY B CA 1
ATOM 3245 C C . GLY B 1 129 ? 18.656 19.828 0.432 1 95.12 129 GLY B C 1
ATOM 3246 O O . GLY B 1 129 ? 19.672 19.328 0.925 1 95.12 129 GLY B O 1
ATOM 3247 N N . LEU B 1 130 ? 17.656 19.125 0.027 1 96.81 130 LEU B N 1
ATOM 3248 C CA . LEU B 1 130 ? 17.641 17.672 0.144 1 96.81 130 LEU B CA 1
ATOM 3249 C C . LEU B 1 130 ? 18.656 17.031 -0.797 1 96.81 130 LEU B C 1
ATOM 3251 O O . LEU B 1 130 ? 19.328 16.062 -0.432 1 96.81 130 LEU B O 1
ATOM 3255 N N . VAL B 1 131 ? 18.828 17.609 -1.958 1 96 131 VAL B N 1
ATOM 3256 C CA . VAL B 1 131 ? 19.781 17.094 -2.93 1 96 131 VAL B CA 1
ATOM 3257 C C . VAL B 1 131 ? 21.203 17.219 -2.367 1 96 131 VAL B C 1
ATOM 3259 O O . VAL B 1 131 ? 21.953 16.234 -2.35 1 96 131 VAL B O 1
ATOM 3262 N N . GLN B 1 132 ? 21.531 18.266 -1.843 1 96.31 132 GLN B N 1
ATOM 3263 C CA . GLN B 1 132 ? 22.891 18.531 -1.403 1 96.31 132 GLN B CA 1
ATOM 3264 C C . GLN B 1 132 ? 23.219 17.812 -0.102 1 96.31 132 GLN B C 1
ATOM 3266 O O . GLN B 1 132 ? 24.344 17.359 0.104 1 96.31 132 GLN B O 1
ATOM 3271 N N . SER B 1 133 ? 22.219 17.797 0.728 1 96.44 133 SER B N 1
ATOM 3272 C CA . SER B 1 133 ? 22.438 17.141 2.012 1 96.44 133 SER B CA 1
ATOM 3273 C C . SER B 1 133 ? 22.453 15.617 1.866 1 96.44 133 SER B C 1
ATOM 3275 O O . SER B 1 133 ? 23.016 14.914 2.703 1 96.44 133 SER B O 1
ATOM 3277 N N . GLY B 1 134 ? 21.734 15.102 0.894 1 96.69 134 GLY B N 1
ATOM 3278 C CA . GLY B 1 134 ? 21.562 13.664 0.721 1 96.69 134 GLY B CA 1
ATOM 3279 C C . GLY B 1 134 ? 20.609 13.047 1.726 1 96.69 134 GLY B C 1
ATOM 3280 O O . GLY B 1 134 ? 20.609 11.836 1.936 1 96.69 134 GLY B O 1
ATOM 3281 N N . LYS B 1 135 ? 19.891 13.938 2.365 1 97.56 135 LYS B N 1
ATOM 3282 C CA . LYS B 1 135 ? 18.953 13.492 3.391 1 97.56 135 LYS B CA 1
ATOM 3283 C C . LYS B 1 135 ? 17.516 13.508 2.871 1 97.56 135 LYS B C 1
ATOM 3285 O O . LYS B 1 135 ? 17.25 14.023 1.783 1 97.56 135 LYS B O 1
ATOM 3290 N N . ILE B 1 136 ? 16.672 12.852 3.639 1 97.88 136 ILE B N 1
ATOM 3291 C CA . ILE B 1 136 ? 15.227 12.906 3.387 1 97.88 136 ILE B CA 1
ATOM 3292 C C . ILE B 1 136 ? 14.5 13.352 4.648 1 97.88 136 ILE B C 1
ATOM 3294 O O . ILE B 1 136 ? 14.992 13.156 5.762 1 97.88 136 ILE B O 1
ATOM 3298 N N . GLY B 1 137 ? 13.383 13.977 4.48 1 97.5 137 GLY B N 1
ATOM 3299 C CA . GLY B 1 137 ? 12.617 14.469 5.613 1 97.5 137 GLY B CA 1
ATOM 3300 C C . GLY B 1 137 ? 11.609 13.469 6.145 1 97.5 137 GLY B C 1
ATOM 3301 O O . GLY B 1 137 ? 10.945 12.781 5.371 1 97.5 137 GLY B O 1
ATOM 3302 N N . VAL B 1 138 ? 11.57 13.312 7.449 1 96.69 138 VAL B N 1
ATOM 3303 C CA . VAL B 1 138 ? 10.508 12.578 8.117 1 96.69 138 VAL B CA 1
ATOM 3304 C C . VAL B 1 138 ? 9.43 13.547 8.594 1 96.69 138 VAL B C 1
ATOM 3306 O O . VAL B 1 138 ? 9.734 14.555 9.242 1 96.69 138 VAL B O 1
ATOM 3309 N N . ALA B 1 139 ? 8.258 13.266 8.219 1 94.94 139 ALA B N 1
ATOM 3310 C CA . ALA B 1 139 ? 7.176 14.203 8.508 1 94.94 139 ALA B CA 1
ATOM 3311 C C . ALA B 1 139 ? 5.93 13.469 8.992 1 94.94 139 ALA B C 1
ATOM 3313 O O . ALA B 1 139 ? 5.863 12.234 8.922 1 94.94 139 ALA B O 1
ATOM 3314 N N . LYS B 1 140 ? 5.051 14.195 9.562 1 90.81 140 LYS B N 1
ATOM 3315 C CA . LYS B 1 140 ? 3.713 13.719 9.906 1 90.81 140 LYS B CA 1
ATOM 3316 C C . LYS B 1 140 ? 2.652 14.406 9.047 1 90.81 140 LYS B C 1
ATOM 3318 O O . LYS B 1 140 ? 2.748 15.602 8.766 1 90.81 140 LYS B O 1
ATOM 3323 N N . ILE B 1 141 ? 1.672 13.578 8.672 1 89.75 141 ILE B N 1
ATOM 3324 C CA . ILE B 1 141 ? 0.613 14.117 7.824 1 89.75 141 ILE B CA 1
ATOM 3325 C C . ILE B 1 141 ? -0.718 13.461 8.18 1 89.75 141 ILE B C 1
ATOM 3327 O O . ILE B 1 141 ? -0.759 12.281 8.547 1 89.75 141 ILE B O 1
ATOM 3331 N N . ILE B 1 142 ? -1.708 14.258 8.109 1 85 142 ILE B N 1
ATOM 3332 C CA . ILE B 1 142 ? -3.055 13.727 8.273 1 85 142 ILE B CA 1
ATOM 3333 C C . ILE B 1 142 ? -3.773 13.703 6.93 1 85 142 ILE B C 1
ATOM 3335 O O . ILE B 1 142 ? -4.016 14.75 6.328 1 85 142 ILE B O 1
ATOM 3339 N N . ILE B 1 143 ? -3.98 12.508 6.449 1 81.81 143 ILE B N 1
ATOM 3340 C CA . ILE B 1 143 ? -4.738 12.305 5.219 1 81.81 143 ILE B CA 1
ATOM 3341 C C . ILE B 1 143 ? -6.004 11.508 5.512 1 81.81 143 ILE B C 1
ATOM 3343 O O . ILE B 1 143 ? -5.945 10.453 6.145 1 81.81 143 ILE B O 1
ATOM 3347 N N . ARG B 1 144 ? -7.172 11.961 5.102 1 78.31 144 ARG B N 1
ATOM 3348 C CA . ARG B 1 144 ? -8.453 11.273 5.254 1 78.31 144 ARG B CA 1
ATOM 3349 C C . ARG B 1 144 ? -8.68 10.844 6.699 1 78.31 144 ARG B C 1
ATOM 3351 O O . ARG B 1 144 ? -9 9.688 6.965 1 78.31 144 ARG B O 1
ATOM 3358 N N . SER B 1 145 ? -8.352 11.711 7.629 1 76.19 145 SER B N 1
ATOM 3359 C CA . SER B 1 145 ? -8.641 11.586 9.055 1 76.19 145 SER B CA 1
ATOM 3360 C C . SER B 1 145 ? -7.734 10.547 9.711 1 76.19 145 SER B C 1
ATOM 3362 O O . SER B 1 145 ? -8.117 9.93 10.703 1 76.19 145 SER B O 1
ATOM 3364 N N . LYS B 1 146 ? -6.633 10.305 9.031 1 83.88 146 LYS B N 1
ATOM 3365 C CA . LYS B 1 146 ? -5.621 9.414 9.594 1 83.88 146 LYS B CA 1
ATOM 3366 C C . LYS B 1 146 ? -4.246 10.078 9.609 1 83.88 146 LYS B C 1
ATOM 3368 O O . LYS B 1 146 ? -3.809 10.633 8.594 1 83.88 146 LYS B O 1
ATOM 3373 N N . GLU B 1 147 ? -3.736 10.117 10.805 1 88.5 147 GLU B N 1
ATOM 3374 C CA . GLU B 1 147 ? -2.354 10.578 10.867 1 88.5 147 GLU B CA 1
ATOM 3375 C C . GLU B 1 147 ? -1.389 9.492 10.398 1 88.5 147 GLU B C 1
ATOM 3377 O O . GLU B 1 147 ? -1.523 8.328 10.781 1 88.5 147 GLU B O 1
ATOM 3382 N N . GLN B 1 148 ? -0.564 9.945 9.609 1 90.94 148 GLN B N 1
ATOM 3383 C CA . GLN B 1 148 ? 0.439 9.023 9.094 1 90.94 148 GLN B CA 1
ATOM 3384 C C . GLN B 1 148 ? 1.834 9.641 9.141 1 90.94 148 GLN B C 1
ATOM 3386 O O . GLN B 1 148 ? 1.977 10.859 9.141 1 90.94 148 GLN B O 1
ATOM 3391 N N . LEU B 1 149 ? 2.814 8.711 9.336 1 94.31 149 LEU B N 1
ATOM 3392 C CA . LEU B 1 149 ? 4.199 9.109 9.102 1 94.31 149 LEU B CA 1
ATOM 3393 C C . LEU B 1 149 ? 4.508 9.164 7.609 1 94.31 149 LEU B C 1
ATOM 3395 O O . LEU B 1 149 ? 3.908 8.43 6.82 1 94.31 149 LEU B O 1
ATOM 3399 N N . ALA B 1 150 ? 5.359 10.078 7.258 1 96.25 150 ALA B N 1
ATOM 3400 C CA . ALA B 1 150 ? 5.711 10.195 5.844 1 96.25 150 ALA B CA 1
ATOM 3401 C C . ALA B 1 150 ? 7.176 10.602 5.68 1 96.25 150 ALA B C 1
ATOM 3403 O O . ALA B 1 150 ? 7.797 11.102 6.617 1 96.25 150 ALA B O 1
ATOM 3404 N N . ILE B 1 151 ? 7.684 10.281 4.551 1 97.38 151 ILE B N 1
ATOM 3405 C CA . ILE B 1 151 ? 9.016 10.742 4.172 1 97.38 151 ILE B CA 1
ATOM 3406 C C . ILE B 1 151 ? 8.914 11.648 2.947 1 97.38 151 ILE B C 1
ATOM 3408 O O . ILE B 1 151 ? 8.086 11.414 2.062 1 97.38 151 ILE B O 1
ATOM 3412 N N . VAL B 1 152 ? 9.711 12.656 2.986 1 97.88 152 VAL B N 1
ATOM 3413 C CA . VAL B 1 152 ? 9.812 13.594 1.87 1 97.88 152 VAL B CA 1
ATOM 3414 C C . VAL B 1 152 ? 11.203 13.508 1.248 1 97.88 152 VAL B C 1
ATOM 3416 O O . VAL B 1 152 ? 12.211 13.734 1.927 1 97.88 152 VAL B O 1
ATOM 3419 N N . ARG B 1 153 ? 11.25 13.188 -0.016 1 97.94 153 ARG B N 1
ATOM 3420 C CA . ARG B 1 153 ? 12.547 13.008 -0.662 1 97.94 153 ARG B CA 1
ATOM 3421 C C . ARG B 1 153 ? 12.531 13.539 -2.09 1 97.94 153 ARG B C 1
ATOM 3423 O O . ARG B 1 153 ? 11.461 13.781 -2.654 1 97.94 153 ARG B O 1
ATOM 3430 N N . VAL B 1 154 ? 13.711 13.703 -2.582 1 97.25 154 VAL B N 1
ATOM 3431 C CA . VAL B 1 154 ? 13.867 14.094 -3.979 1 97.25 154 VAL B CA 1
ATOM 3432 C C . VAL B 1 154 ? 13.633 12.891 -4.887 1 97.25 154 VAL B C 1
ATOM 3434 O O . VAL B 1 154 ? 14.102 11.789 -4.598 1 97.25 154 VAL B O 1
ATOM 3437 N N . TYR B 1 155 ? 12.844 13.07 -5.863 1 96.38 155 TYR B N 1
ATOM 3438 C CA . TYR B 1 155 ? 12.602 12.078 -6.906 1 96.38 155 TYR B CA 1
ATOM 3439 C C . TYR B 1 155 ? 12.656 12.719 -8.289 1 96.38 155 TYR B C 1
ATOM 3441 O O . TYR B 1 155 ? 11.805 13.547 -8.633 1 96.38 155 TYR B O 1
ATOM 3449 N N . GLU B 1 156 ? 13.695 12.211 -9.031 1 94.06 156 GLU B N 1
ATOM 3450 C CA . GLU B 1 156 ? 13.969 12.836 -10.32 1 94.06 156 GLU B CA 1
ATOM 3451 C C . GLU B 1 156 ? 14.078 14.352 -10.195 1 94.06 156 GLU B C 1
ATOM 3453 O O . GLU B 1 156 ? 14.922 14.859 -9.461 1 94.06 156 GLU B O 1
ATOM 3458 N N . ASN B 1 157 ? 13.203 15.156 -10.797 1 92.25 157 ASN B N 1
ATOM 3459 C CA . ASN B 1 157 ? 13.336 16.609 -10.766 1 92.25 157 ASN B CA 1
ATOM 3460 C C . ASN B 1 157 ? 12.352 17.234 -9.781 1 92.25 157 ASN B C 1
ATOM 3462 O O . ASN B 1 157 ? 12.188 18.453 -9.766 1 92.25 157 ASN B O 1
ATOM 3466 N N . GLY B 1 158 ? 11.742 16.406 -9.016 1 95.38 158 GLY B N 1
ATOM 3467 C CA . GLY B 1 158 ? 10.766 16.938 -8.07 1 95.38 158 GLY B CA 1
ATOM 3468 C C . GLY B 1 158 ? 10.852 16.281 -6.703 1 95.38 158 GLY B C 1
ATOM 3469 O O . GLY B 1 158 ? 11.867 15.688 -6.352 1 95.38 158 GLY B O 1
ATOM 3470 N N . LEU B 1 159 ? 9.812 16.609 -5.934 1 96.75 159 LEU B N 1
ATOM 3471 C CA . LEU B 1 159 ? 9.703 16.031 -4.594 1 96.75 159 LEU B CA 1
ATOM 3472 C C . LEU B 1 159 ? 8.602 14.984 -4.535 1 96.75 159 LEU B C 1
ATOM 3474 O O . LEU B 1 159 ? 7.625 15.062 -5.289 1 96.75 159 LEU B O 1
ATOM 3478 N N . MET B 1 160 ? 8.836 14.07 -3.646 1 97.38 160 MET B N 1
ATOM 3479 C CA . MET B 1 160 ? 7.883 12.984 -3.416 1 97.38 160 MET B CA 1
ATOM 3480 C C . MET B 1 160 ? 7.656 12.773 -1.923 1 97.38 160 MET B C 1
ATOM 3482 O O . MET B 1 160 ? 8.578 12.922 -1.122 1 97.38 160 MET B O 1
ATOM 3486 N N . MET B 1 161 ? 6.434 12.484 -1.685 1 97.25 161 MET B N 1
ATOM 3487 C CA . MET B 1 161 ? 6.07 12.102 -0.322 1 97.25 161 MET B CA 1
ATOM 3488 C C . MET B 1 161 ? 5.574 10.664 -0.27 1 97.25 161 MET B C 1
ATOM 3490 O O . MET B 1 161 ? 4.711 10.273 -1.058 1 97.25 161 MET B O 1
ATOM 3494 N N . GLU B 1 162 ? 6.141 9.922 0.646 1 97.56 162 GLU B N 1
ATOM 3495 C CA . GLU B 1 162 ? 5.719 8.539 0.833 1 97.56 162 GLU B CA 1
ATOM 3496 C C . GLU B 1 162 ? 5.297 8.281 2.277 1 97.56 162 GLU B C 1
ATOM 3498 O O . GLU B 1 162 ? 6.074 8.516 3.207 1 97.56 162 GLU B O 1
ATOM 3503 N N . THR B 1 163 ? 4.117 7.844 2.43 1 96.44 163 THR B N 1
ATOM 3504 C CA . THR B 1 163 ? 3.676 7.488 3.775 1 96.44 163 THR B CA 1
ATOM 3505 C C . THR B 1 163 ? 4.32 6.18 4.23 1 96.44 163 THR B C 1
ATOM 3507 O O . THR B 1 163 ? 4.543 5.281 3.418 1 96.44 163 THR B O 1
ATOM 3510 N N . ILE B 1 164 ? 4.625 6.102 5.457 1 96.12 164 ILE B N 1
ATOM 3511 C CA . ILE B 1 164 ? 5.23 4.895 6.008 1 96.12 164 ILE B CA 1
ATOM 3512 C C . ILE B 1 164 ? 4.477 4.465 7.266 1 96.12 164 ILE B C 1
ATOM 3514 O O . ILE B 1 164 ? 3.816 5.281 7.91 1 96.12 164 ILE B O 1
ATOM 3518 N N . HIS B 1 165 ? 4.562 3.268 7.578 1 95.75 165 HIS B N 1
ATOM 3519 C CA . HIS B 1 165 ? 3.893 2.699 8.742 1 95.75 165 HIS B CA 1
ATOM 3520 C C . HIS B 1 165 ? 4.578 3.127 10.039 1 95.75 165 HIS B C 1
ATOM 3522 O O . HIS B 1 165 ? 5.809 3.217 10.094 1 95.75 165 HIS B O 1
ATOM 3528 N N . PHE B 1 166 ? 3.738 3.4 11.023 1 94.69 166 PHE B N 1
ATOM 3529 C CA . PHE B 1 166 ? 4.281 3.496 12.367 1 94.69 166 PHE B CA 1
ATOM 3530 C C . PHE B 1 166 ? 4.832 2.15 12.828 1 94.69 166 PHE B C 1
ATOM 3532 O O . PHE B 1 166 ? 4.434 1.104 12.32 1 94.69 166 PHE B O 1
ATOM 3539 N N . PRO B 1 167 ? 5.754 2.211 13.758 1 93.31 167 PRO B N 1
ATOM 3540 C CA . PRO B 1 167 ? 6.379 0.955 14.172 1 93.31 167 PRO B CA 1
ATOM 3541 C C . PRO B 1 167 ? 5.371 -0.058 14.711 1 93.31 167 PRO B C 1
ATOM 3543 O O . PRO B 1 167 ? 5.543 -1.266 14.531 1 93.31 167 PRO B O 1
ATOM 3546 N N . ASP B 1 168 ? 4.348 0.429 15.344 1 93.44 168 ASP B N 1
ATOM 3547 C CA . ASP B 1 168 ? 3.377 -0.482 15.938 1 93.44 168 ASP B CA 1
ATOM 3548 C C . ASP B 1 168 ? 2.477 -1.103 14.875 1 93.44 168 ASP B C 1
ATOM 3550 O O . ASP B 1 168 ? 1.708 -2.021 15.164 1 93.44 168 ASP B O 1
ATOM 3554 N N . GLU B 1 169 ? 2.588 -0.658 13.68 1 95.38 169 GLU B N 1
ATOM 3555 C CA . GLU B 1 169 ? 1.801 -1.196 12.57 1 95.38 169 GLU B CA 1
ATOM 3556 C C . GLU B 1 169 ? 2.568 -2.283 11.828 1 95.38 169 GLU B C 1
ATOM 3558 O O . GLU B 1 169 ? 2.012 -2.961 10.961 1 95.38 169 GLU B O 1
ATOM 3563 N N . VAL B 1 170 ? 3.775 -2.436 12.141 1 95.31 170 VAL B N 1
ATOM 3564 C CA . VAL B 1 170 ? 4.598 -3.473 11.523 1 95.31 170 VAL B CA 1
ATOM 3565 C C . VAL B 1 170 ? 4.691 -4.676 12.461 1 95.31 170 VAL B C 1
ATOM 3567 O O . VAL B 1 170 ? 5.16 -4.555 13.594 1 95.31 170 VAL B O 1
ATOM 3570 N N . ARG B 1 171 ? 4.266 -5.844 11.969 1 95.94 171 ARG B N 1
ATOM 3571 C CA . ARG B 1 171 ? 4.297 -7.066 12.766 1 95.94 171 ARG B CA 1
ATOM 3572 C C . ARG B 1 171 ? 5.723 -7.582 12.922 1 95.94 171 ARG B C 1
ATOM 3574 O O . ARG B 1 171 ? 6.613 -7.203 12.156 1 95.94 171 ARG B O 1
ATOM 3581 N N . LYS B 1 172 ? 5.84 -8.398 13.883 1 94 172 LYS B N 1
ATOM 3582 C CA . LYS B 1 172 ? 7.164 -8.93 14.172 1 94 172 LYS B CA 1
ATOM 3583 C C . LYS B 1 172 ? 7.391 -10.258 13.453 1 94 172 LYS B C 1
ATOM 3585 O O . LYS B 1 172 ? 6.52 -11.133 13.461 1 94 172 LYS B O 1
ATOM 3590 N N . MET B 1 173 ? 8.508 -10.398 12.922 1 92.56 173 MET B N 1
ATOM 3591 C CA . MET B 1 173 ? 8.891 -11.625 12.242 1 92.56 173 MET B CA 1
ATOM 3592 C C . MET B 1 173 ? 8.867 -12.812 13.195 1 92.56 173 MET B C 1
ATOM 3594 O O . MET B 1 173 ? 8.578 -13.938 12.789 1 92.56 173 MET B O 1
ATOM 3598 N N . GLU B 1 174 ? 9.148 -12.586 14.406 1 91.19 174 GLU B N 1
ATOM 3599 C CA . GLU B 1 174 ? 9.219 -13.625 15.43 1 91.19 174 GLU B CA 1
ATOM 3600 C C . GLU B 1 174 ? 7.863 -14.312 15.609 1 91.19 174 GLU B C 1
ATOM 3602 O O . GLU B 1 174 ? 7.793 -15.445 16.078 1 91.19 174 GLU B O 1
ATOM 3607 N N . ASP B 1 175 ? 6.824 -13.641 15.227 1 91 175 ASP B N 1
ATOM 3608 C CA . ASP B 1 175 ? 5.477 -14.164 15.422 1 91 175 ASP B CA 1
ATOM 3609 C C . ASP B 1 175 ? 5.055 -15.047 14.25 1 91 175 ASP B C 1
ATOM 3611 O O . ASP B 1 175 ? 3.986 -15.664 14.281 1 91 175 ASP B O 1
ATOM 3615 N N . VAL B 1 176 ? 5.859 -15.094 13.227 1 91.44 176 VAL B N 1
ATOM 3616 C CA . VAL B 1 176 ? 5.547 -15.914 12.062 1 91.44 176 VAL B CA 1
ATOM 3617 C C . VAL B 1 176 ? 5.727 -17.391 12.406 1 91.44 176 VAL B C 1
ATOM 3619 O O . VAL B 1 176 ? 6.789 -17.797 12.883 1 91.44 176 VAL B O 1
ATOM 3622 N N . PRO B 1 177 ? 4.781 -18.188 12.125 1 88.69 177 PRO B N 1
ATOM 3623 C CA . PRO B 1 177 ? 4.863 -19.609 12.477 1 88.69 177 PRO B CA 1
ATOM 3624 C C . PRO B 1 177 ? 5.801 -20.391 11.562 1 88.69 177 PRO B C 1
ATOM 3626 O O . PRO B 1 177 ? 5.961 -20.031 10.391 1 88.69 177 PRO B O 1
ATOM 3629 N N . ASN B 1 178 ? 6.457 -21.453 12.117 1 86.19 178 ASN B N 1
ATOM 3630 C CA . ASN B 1 178 ? 7.133 -22.531 11.391 1 86.19 178 ASN B CA 1
ATOM 3631 C C . ASN B 1 178 ? 8.398 -22.031 10.695 1 86.19 178 ASN B C 1
ATOM 3633 O O . ASN B 1 178 ? 8.859 -22.641 9.734 1 86.19 178 ASN B O 1
ATOM 3637 N N . VAL B 1 179 ? 8.836 -20.812 11.07 1 87.94 179 VAL B N 1
ATOM 3638 C CA . VAL B 1 179 ? 10.102 -20.359 10.508 1 87.94 179 VAL B CA 1
ATOM 3639 C C . VAL B 1 179 ? 11.242 -21.203 11.055 1 87.94 179 VAL B C 1
ATOM 3641 O O . VAL B 1 179 ? 11.477 -21.25 12.266 1 87.94 179 VAL B O 1
ATOM 3644 N N . PRO B 1 180 ? 11.859 -21.906 10.148 1 86.06 180 PRO B N 1
ATOM 3645 C CA . PRO B 1 180 ? 12.906 -22.797 10.641 1 86.06 180 PRO B CA 1
ATOM 3646 C C . PRO B 1 180 ? 14.109 -22.062 11.211 1 86.06 180 PRO B C 1
ATOM 3648 O O . PRO B 1 180 ? 14.469 -20.984 10.711 1 86.06 180 PRO B O 1
ATOM 3651 N N . GLN B 1 181 ? 14.562 -22.609 12.289 1 79.06 181 GLN B N 1
ATOM 3652 C CA . GLN B 1 181 ? 15.82 -22.094 12.82 1 79.06 181 GLN B CA 1
ATOM 3653 C C . GLN B 1 181 ? 16.984 -22.469 11.914 1 79.06 181 GLN B C 1
ATOM 3655 O O . GLN B 1 181 ? 16.828 -23.281 10.992 1 79.06 181 GLN B O 1
ATOM 3660 N N . GLU B 1 182 ? 18.078 -21.891 12.172 1 73.38 182 GLU B N 1
ATOM 3661 C CA . GLU B 1 182 ? 19.266 -22.188 11.375 1 73.38 182 GLU B CA 1
ATOM 3662 C C . GLU B 1 182 ? 19.484 -23.688 11.242 1 73.38 182 GLU B C 1
ATOM 3664 O O . GLU B 1 182 ? 19.562 -24.406 12.242 1 73.38 182 GLU B O 1
ATOM 3669 N N . GLN B 1 183 ? 19.125 -24.094 10.094 1 74.06 183 GLN B N 1
ATOM 3670 C CA . GLN B 1 183 ? 19.328 -25.516 9.836 1 74.06 183 GLN B CA 1
ATOM 3671 C C . GLN B 1 183 ? 20.656 -25.781 9.141 1 74.06 183 GLN B C 1
ATOM 3673 O O . GLN B 1 183 ? 21.219 -24.875 8.516 1 74.06 183 GLN B O 1
ATOM 3678 N N . LYS B 1 184 ? 21.078 -26.969 9.344 1 81.69 184 LYS B N 1
ATOM 3679 C CA . LYS B 1 184 ? 22.281 -27.391 8.633 1 81.69 184 LYS B CA 1
ATOM 3680 C C . LYS B 1 184 ? 22 -27.578 7.145 1 81.69 184 LYS B C 1
ATOM 3682 O O . LYS B 1 184 ? 21.109 -28.359 6.766 1 81.69 184 LYS B O 1
ATOM 3687 N N . ILE B 1 185 ? 22.594 -26.797 6.355 1 87.25 185 ILE B N 1
ATOM 3688 C CA . ILE B 1 185 ? 22.438 -26.828 4.906 1 87.25 185 ILE B CA 1
ATOM 3689 C C . ILE B 1 185 ? 23.594 -27.578 4.273 1 87.25 185 ILE B C 1
ATOM 3691 O O . ILE B 1 185 ? 24.766 -27.344 4.613 1 87.25 185 ILE B O 1
ATOM 3695 N N . VAL B 1 186 ? 23.25 -28.516 3.463 1 89.56 186 VAL B N 1
ATOM 3696 C CA . VAL B 1 186 ? 24.266 -29.281 2.738 1 89.56 186 VAL B CA 1
ATOM 3697 C C . VAL B 1 186 ? 25.031 -28.344 1.8 1 89.56 186 VAL B C 1
ATOM 3699 O O . VAL B 1 186 ? 24.438 -27.625 1.006 1 89.56 186 VAL B O 1
ATOM 3702 N N . LYS B 1 187 ? 26.312 -28.438 1.854 1 92.38 187 LYS B N 1
ATOM 3703 C CA . LYS B 1 187 ? 27.172 -27.531 1.103 1 92.38 187 LYS B CA 1
ATOM 3704 C C . LYS B 1 187 ? 26.938 -27.656 -0.399 1 92.38 187 LYS B C 1
ATOM 3706 O O . LYS B 1 187 ? 26.859 -26.656 -1.114 1 92.38 187 LYS B O 1
ATOM 3711 N N . LYS B 1 188 ? 26.797 -28.859 -0.812 1 91.69 188 LYS B N 1
ATOM 3712 C CA . LYS B 1 188 ? 26.609 -29.094 -2.24 1 91.69 188 LYS B CA 1
ATOM 3713 C C . LYS B 1 188 ? 25.328 -28.438 -2.74 1 91.69 188 LYS B C 1
ATOM 3715 O O . LYS B 1 188 ? 25.312 -27.859 -3.83 1 91.69 188 LYS B O 1
ATOM 3720 N N . GLU B 1 189 ? 24.391 -28.578 -1.959 1 90.81 189 GLU B N 1
ATOM 3721 C CA . GLU B 1 189 ? 23.109 -27.969 -2.318 1 90.81 189 GLU B CA 1
ATOM 3722 C C . GLU B 1 189 ? 23.203 -26.438 -2.324 1 90.81 189 GLU B C 1
ATOM 3724 O O . GLU B 1 189 ? 22.656 -25.781 -3.213 1 90.81 189 GLU B O 1
ATOM 3729 N N . LEU B 1 190 ? 23.891 -25.953 -1.386 1 93.19 190 LEU B N 1
ATOM 3730 C CA . LEU B 1 190 ? 24.062 -24.5 -1.296 1 93.19 190 LEU B CA 1
ATOM 3731 C C . LEU B 1 190 ? 24.859 -23.969 -2.482 1 93.19 190 LEU B C 1
ATOM 3733 O O . LEU B 1 190 ? 24.516 -22.953 -3.064 1 93.19 190 LEU B O 1
ATOM 3737 N N . ASP B 1 191 ? 25.875 -24.688 -2.844 1 94.19 191 ASP B N 1
ATOM 3738 C CA . ASP B 1 191 ? 26.688 -24.281 -3.984 1 94.19 191 ASP B CA 1
ATOM 3739 C C . ASP B 1 191 ? 25.875 -24.266 -5.273 1 94.19 191 ASP B C 1
ATOM 3741 O O . ASP B 1 191 ? 26 -23.359 -6.086 1 94.19 191 ASP B O 1
ATOM 3745 N N . ALA B 1 192 ? 25.078 -25.234 -5.426 1 91.69 192 ALA B N 1
ATOM 3746 C CA . ALA B 1 192 ? 24.219 -25.312 -6.598 1 91.69 192 ALA B CA 1
ATOM 3747 C C . ALA B 1 192 ? 23.219 -24.156 -6.613 1 91.69 192 ALA B C 1
ATOM 3749 O O . ALA B 1 192 ? 22.969 -23.562 -7.664 1 91.69 192 ALA B O 1
ATOM 3750 N N . ALA B 1 193 ? 22.672 -23.891 -5.469 1 92.44 193 ALA B N 1
ATOM 3751 C CA . ALA B 1 193 ? 21.734 -22.781 -5.355 1 92.44 193 ALA B CA 1
ATOM 3752 C C . ALA B 1 193 ? 22.391 -21.453 -5.715 1 92.44 193 ALA B C 1
ATOM 3754 O O . ALA B 1 193 ? 21.797 -20.641 -6.434 1 92.44 193 ALA B O 1
ATOM 3755 N N . LEU B 1 194 ? 23.547 -21.266 -5.207 1 95.25 194 LEU B N 1
ATOM 3756 C CA . LEU B 1 194 ? 24.297 -20.047 -5.477 1 95.25 194 LEU B CA 1
ATOM 3757 C C . LEU B 1 194 ? 24.609 -19.922 -6.961 1 95.25 194 LEU B C 1
ATOM 3759 O O . LEU B 1 194 ? 24.578 -18.812 -7.516 1 95.25 194 LEU B O 1
ATOM 3763 N N . MET B 1 195 ? 24.906 -21.031 -7.551 1 93.44 195 MET B N 1
ATOM 3764 C CA . MET B 1 195 ? 25.172 -21.031 -8.984 1 93.44 195 MET B CA 1
ATOM 3765 C C . MET B 1 195 ? 23.922 -20.641 -9.766 1 93.44 195 MET B C 1
ATOM 3767 O O . MET B 1 195 ? 24 -19.859 -10.719 1 93.44 195 MET B O 1
ATOM 3771 N N . LEU B 1 196 ? 22.828 -21.203 -9.375 1 91.81 196 LEU B N 1
ATOM 3772 C CA . LEU B 1 196 ? 21.562 -20.859 -10.016 1 91.81 196 LEU B CA 1
ATOM 3773 C C . LEU B 1 196 ? 21.25 -19.375 -9.852 1 91.81 196 LEU B C 1
ATOM 3775 O O . LEU B 1 196 ? 20.859 -18.719 -10.812 1 91.81 196 LEU B O 1
ATOM 3779 N N . ILE B 1 197 ? 21.422 -18.828 -8.648 1 94.38 197 ILE B N 1
ATOM 3780 C CA . ILE B 1 197 ? 21.188 -17.422 -8.359 1 94.38 197 ILE B CA 1
ATOM 3781 C C . ILE B 1 197 ? 22.078 -16.547 -9.25 1 94.38 197 ILE B C 1
ATOM 3783 O O . ILE B 1 197 ? 21.609 -15.57 -9.836 1 94.38 197 ILE B O 1
ATOM 3787 N N . ASP B 1 198 ? 23.266 -16.922 -9.367 1 94.56 198 ASP B N 1
ATOM 3788 C CA . ASP B 1 198 ? 24.219 -16.172 -10.188 1 94.56 198 ASP B CA 1
ATOM 3789 C C . ASP B 1 198 ? 23.797 -16.172 -11.656 1 94.56 198 ASP B C 1
ATOM 3791 O O . ASP B 1 198 ? 23.859 -15.141 -12.32 1 94.56 198 ASP B O 1
ATOM 3795 N N . GLN B 1 199 ? 23.344 -17.281 -12.133 1 92.12 199 GLN B N 1
ATOM 3796 C CA . GLN B 1 199 ? 22.938 -17.422 -13.531 1 92.12 199 GLN B CA 1
ATOM 3797 C C . GLN B 1 199 ? 21.703 -16.578 -13.844 1 92.12 199 GLN B C 1
ATOM 3799 O O . GLN B 1 199 ? 21.547 -16.094 -14.961 1 92.12 199 GLN B O 1
ATOM 3804 N N . LEU B 1 200 ? 20.938 -16.391 -12.859 1 92.44 200 LEU B N 1
ATOM 3805 C CA . LEU B 1 200 ? 19.688 -15.672 -13.055 1 92.44 200 LEU B CA 1
ATOM 3806 C C . LEU B 1 200 ? 19.812 -14.234 -12.555 1 92.44 200 LEU B C 1
ATOM 3808 O O . LEU B 1 200 ? 18.812 -13.531 -12.43 1 92.44 200 LEU B O 1
ATOM 3812 N N . THR B 1 201 ? 20.922 -13.789 -12.211 1 94.75 201 THR B N 1
ATOM 3813 C CA . THR B 1 201 ? 21.156 -12.43 -11.727 1 94.75 201 THR B CA 1
ATOM 3814 C C . THR B 1 201 ? 21.188 -11.438 -12.891 1 94.75 201 THR B C 1
ATOM 3816 O O . THR B 1 201 ? 21.891 -11.656 -13.883 1 94.75 201 THR B O 1
ATOM 3819 N N . VAL B 1 202 ? 20.406 -10.477 -12.812 1 94.38 202 VAL B N 1
ATOM 3820 C CA . VAL B 1 202 ? 20.375 -9.383 -13.781 1 94.38 202 VAL B CA 1
ATOM 3821 C C . VAL B 1 202 ? 20.234 -8.047 -13.047 1 94.38 202 VAL B C 1
ATOM 3823 O O . VAL B 1 202 ? 19.969 -8.016 -11.844 1 94.38 202 VAL B O 1
ATOM 3826 N N . SER B 1 203 ? 20.484 -6.918 -13.812 1 95.31 203 SER B N 1
ATOM 3827 C CA . SER B 1 203 ? 20.125 -5.605 -13.289 1 95.31 203 SER B CA 1
ATOM 3828 C C . SER B 1 203 ? 18.609 -5.402 -13.32 1 95.31 203 SER B C 1
ATOM 3830 O O . SER B 1 203 ? 17.938 -5.773 -14.289 1 95.31 203 SER B O 1
ATOM 3832 N N . PHE B 1 204 ? 18.172 -4.781 -12.281 1 94.88 204 PHE B N 1
ATOM 3833 C CA . PHE B 1 204 ? 16.719 -4.598 -12.227 1 94.88 204 PHE B CA 1
ATOM 3834 C C . PHE B 1 204 ? 16.266 -3.561 -13.242 1 94.88 204 PHE B C 1
ATOM 3836 O O . PHE B 1 204 ? 16.703 -2.408 -13.203 1 94.88 204 PHE B O 1
ATOM 3843 N N . ASP B 1 205 ? 15.398 -4.043 -14.086 1 93.75 205 ASP B N 1
ATOM 3844 C CA . ASP B 1 205 ? 14.703 -3.197 -15.055 1 93.75 205 ASP B CA 1
ATOM 3845 C C . ASP B 1 205 ? 13.203 -3.508 -15.078 1 93.75 205 ASP B C 1
ATOM 3847 O O . ASP B 1 205 ? 12.789 -4.539 -15.609 1 93.75 205 ASP B O 1
ATOM 3851 N N . PRO B 1 206 ? 12.453 -2.617 -14.562 1 90.12 206 PRO B N 1
ATOM 3852 C CA . PRO B 1 206 ? 11.016 -2.883 -14.453 1 90.12 206 PRO B CA 1
ATOM 3853 C C . PRO B 1 206 ? 10.359 -3.143 -15.805 1 90.12 206 PRO B C 1
ATOM 3855 O O . PRO B 1 206 ? 9.328 -3.816 -15.875 1 90.12 206 PRO B O 1
ATOM 3858 N N . ASP B 1 207 ? 10.969 -2.666 -16.844 1 91.06 207 ASP B N 1
ATOM 3859 C CA . ASP B 1 207 ? 10.375 -2.795 -18.172 1 91.06 207 ASP B CA 1
ATOM 3860 C C . ASP B 1 207 ? 10.469 -4.23 -18.672 1 91.06 207 ASP B C 1
ATOM 3862 O O . ASP B 1 207 ? 9.812 -4.594 -19.656 1 91.06 207 ASP B O 1
ATOM 3866 N N . ASN B 1 208 ? 11.242 -5.059 -17.953 1 90.94 208 ASN B N 1
ATOM 3867 C CA . ASN B 1 208 ? 11.398 -6.461 -18.328 1 90.94 208 ASN B CA 1
ATOM 3868 C C . ASN B 1 208 ? 10.211 -7.297 -17.875 1 90.94 208 ASN B C 1
ATOM 3870 O O . ASN B 1 208 ? 10.094 -8.469 -18.234 1 90.94 208 ASN B O 1
ATOM 3874 N N . TYR B 1 209 ? 9.352 -6.719 -17.125 1 91.38 209 TYR B N 1
ATOM 3875 C CA . TYR B 1 209 ? 8.258 -7.477 -16.531 1 91.38 209 TYR B CA 1
ATOM 3876 C C . TYR B 1 209 ? 6.906 -6.938 -16.984 1 91.38 209 TYR B C 1
ATOM 3878 O O . TYR B 1 209 ? 6.719 -5.723 -17.078 1 91.38 209 TYR B O 1
ATOM 3886 N N . GLN B 1 210 ? 5.984 -7.812 -17.297 1 88.75 210 GLN B N 1
ATOM 3887 C CA . GLN B 1 210 ? 4.637 -7.426 -17.703 1 88.75 210 GLN B CA 1
ATOM 3888 C C . GLN B 1 210 ? 3.584 -8.305 -17.031 1 88.75 210 GLN B C 1
ATOM 3890 O O . GLN B 1 210 ? 3.867 -9.445 -16.656 1 88.75 210 GLN B O 1
ATOM 3895 N N . ASP B 1 211 ? 2.443 -7.785 -16.906 1 88.44 211 ASP B N 1
ATOM 3896 C CA . ASP B 1 211 ? 1.308 -8.516 -16.344 1 88.44 211 ASP B CA 1
ATOM 3897 C C . ASP B 1 211 ? 0.667 -9.414 -17.406 1 88.44 211 ASP B C 1
ATOM 3899 O O . ASP B 1 211 ? -0.233 -8.984 -18.125 1 88.44 211 ASP B O 1
ATOM 3903 N N . GLU B 1 212 ? 1.123 -10.625 -17.359 1 84.88 212 GLU B N 1
ATOM 3904 C CA . GLU B 1 212 ? 0.652 -11.562 -18.375 1 84.88 212 GLU B CA 1
ATOM 3905 C C . GLU B 1 212 ? -0.812 -11.93 -18.141 1 84.88 212 GLU B C 1
ATOM 3907 O O . GLU B 1 212 ? -1.549 -12.188 -19.109 1 84.88 212 GLU B O 1
ATOM 3912 N N . TYR B 1 213 ? -1.206 -11.984 -16.953 1 86.75 213 TYR B N 1
ATOM 3913 C CA . TYR B 1 213 ? -2.594 -12.32 -16.641 1 86.75 213 TYR B CA 1
ATOM 3914 C C . TYR B 1 213 ? -3.537 -11.242 -17.172 1 86.75 213 TYR B C 1
ATOM 3916 O O . TYR B 1 213 ? -4.566 -11.562 -17.781 1 86.75 213 TYR B O 1
ATOM 3924 N N . ARG B 1 214 ? -3.205 -10.062 -16.859 1 88.56 214 ARG B N 1
ATOM 3925 C CA . ARG B 1 214 ? -4.016 -8.953 -17.344 1 88.56 214 ARG B CA 1
ATOM 3926 C C . ARG B 1 214 ? -4.168 -8.992 -18.859 1 88.56 214 ARG B C 1
ATOM 3928 O O . ARG B 1 214 ? -5.266 -8.789 -19.375 1 88.56 214 ARG B O 1
ATOM 3935 N N . HIS B 1 215 ? -3.107 -9.297 -19.531 1 87.31 215 HIS B N 1
ATOM 3936 C CA . HIS B 1 215 ? -3.148 -9.398 -20.984 1 87.31 215 HIS B CA 1
ATOM 3937 C C . HIS B 1 215 ? -4.027 -10.562 -21.438 1 87.31 215 HIS B C 1
ATOM 3939 O O . HIS B 1 215 ? -4.828 -10.414 -22.359 1 87.31 215 HIS B O 1
ATOM 3945 N N . ALA B 1 216 ? -3.869 -11.633 -20.75 1 86.06 216 ALA B N 1
ATOM 3946 C CA . ALA B 1 216 ? -4.668 -12.805 -21.078 1 86.06 216 ALA B CA 1
ATOM 3947 C C . ALA B 1 216 ? -6.152 -12.547 -20.828 1 86.06 216 ALA B C 1
ATOM 3949 O O . ALA B 1 216 ? -7 -12.969 -21.625 1 86.06 216 ALA B O 1
ATOM 3950 N N . LEU B 1 217 ? -6.438 -11.906 -19.766 1 87.25 217 LEU B N 1
ATOM 3951 C CA . LEU B 1 217 ? -7.82 -11.578 -19.438 1 87.25 217 LEU B CA 1
ATOM 3952 C C . LEU B 1 217 ? -8.422 -10.656 -20.484 1 87.25 217 LEU B C 1
ATOM 3954 O O . LEU B 1 217 ? -9.555 -10.852 -20.922 1 87.25 217 LEU B O 1
ATOM 3958 N N . MET B 1 218 ? -7.723 -9.711 -20.953 1 90.31 218 MET B N 1
ATOM 3959 C CA . MET B 1 218 ? -8.195 -8.805 -22 1 90.31 218 MET B CA 1
ATOM 3960 C C . MET B 1 218 ? -8.414 -9.555 -23.312 1 90.31 218 MET B C 1
ATOM 3962 O O . MET B 1 218 ? -9.375 -9.273 -24.031 1 90.31 218 MET B O 1
ATOM 3966 N N . ASP B 1 219 ? -7.508 -10.453 -23.547 1 87.69 219 ASP B N 1
ATOM 3967 C CA . ASP B 1 219 ? -7.672 -11.273 -24.75 1 87.69 219 ASP B CA 1
ATOM 3968 C C . ASP B 1 219 ? -8.961 -12.094 -24.672 1 87.69 219 ASP B C 1
ATOM 3970 O O . ASP B 1 219 ? -9.68 -12.211 -25.672 1 87.69 219 ASP B O 1
ATOM 3974 N N . LEU B 1 220 ? -9.18 -12.672 -23.547 1 86.38 220 LEU B N 1
ATOM 3975 C CA . LEU B 1 220 ? -10.406 -13.438 -23.344 1 86.38 220 LEU B CA 1
ATOM 3976 C C . LEU B 1 220 ? -11.633 -12.555 -23.531 1 86.38 220 LEU B C 1
ATOM 3978 O O . LEU B 1 220 ? -12.602 -12.961 -24.172 1 86.38 220 LEU B O 1
ATOM 3982 N N . ILE B 1 221 ? -11.602 -11.367 -22.969 1 89.81 221 ILE B N 1
ATOM 3983 C CA . ILE B 1 221 ? -12.703 -10.422 -23.062 1 89.81 221 ILE B CA 1
ATOM 3984 C C . ILE B 1 221 ? -12.953 -10.055 -24.531 1 89.81 221 ILE B C 1
ATOM 3986 O O . ILE B 1 221 ? -14.102 -10.031 -24.984 1 89.81 221 ILE B O 1
ATOM 3990 N N . GLU B 1 222 ? -11.898 -9.805 -25.266 1 90.69 222 GLU B N 1
ATOM 3991 C CA . GLU B 1 222 ? -12.016 -9.438 -26.672 1 90.69 222 GLU B CA 1
ATOM 3992 C C . GLU B 1 222 ? -12.578 -10.594 -27.5 1 90.69 222 GLU B C 1
ATOM 3994 O O . GLU B 1 222 ? -13.383 -10.375 -28.406 1 90.69 222 GLU B O 1
ATOM 3999 N N . LYS B 1 223 ? -12.133 -11.766 -27.188 1 86.81 223 LYS B N 1
ATOM 4000 C CA . LYS B 1 223 ? -12.641 -12.945 -27.891 1 86.81 223 LYS B CA 1
ATOM 4001 C C . LYS B 1 223 ? -14.133 -13.133 -27.625 1 86.81 223 LYS B C 1
ATOM 4003 O O . LYS B 1 223 ? -14.891 -13.438 -28.562 1 86.81 223 LYS B O 1
ATOM 4008 N N . LYS B 1 224 ? -14.539 -13 -26.484 1 85.56 224 LYS B N 1
ATOM 4009 C CA . LYS B 1 224 ? -15.945 -13.148 -26.125 1 85.56 224 LYS B CA 1
ATOM 4010 C C . LYS B 1 224 ? -16.797 -12.047 -26.766 1 85.56 224 LYS B C 1
ATOM 4012 O O . LYS B 1 224 ? -17.922 -12.297 -27.203 1 85.56 224 LYS B O 1
ATOM 4017 N N . LYS B 1 225 ? -16.312 -10.93 -26.734 1 85.5 225 LYS B N 1
ATOM 4018 C CA . LYS B 1 225 ? -16.984 -9.812 -27.375 1 85.5 225 LYS B CA 1
ATOM 4019 C C . LYS B 1 225 ? -17.234 -10.102 -28.859 1 85.5 225 LYS B C 1
ATOM 4021 O O . LYS B 1 225 ? -18.297 -9.758 -29.391 1 85.5 225 LYS B O 1
ATOM 4026 N N . ALA B 1 226 ? -16.25 -10.633 -29.484 1 84.06 226 ALA B N 1
ATOM 4027 C CA . ALA B 1 226 ? -16.344 -10.938 -30.906 1 84.06 226 ALA B CA 1
ATOM 4028 C C . ALA B 1 226 ? -17.203 -12.18 -31.141 1 84.06 226 ALA B C 1
ATOM 4030 O O . ALA B 1 226 ? -17.5 -12.516 -32.281 1 84.06 226 ALA B O 1
ATOM 4031 N N . GLY B 1 227 ? -17.797 -12.641 -30.125 1 74.25 227 GLY B N 1
ATOM 4032 C CA . GLY B 1 227 ? -18.641 -13.812 -30.266 1 74.25 227 GLY B CA 1
ATOM 4033 C C . GLY B 1 227 ? -17.859 -15.109 -30.375 1 74.25 227 GLY B C 1
ATOM 4034 O O . GLY B 1 227 ? -18.406 -16.141 -30.766 1 74.25 227 GLY B O 1
ATOM 4035 N N . GLU B 1 228 ? -16.578 -14.992 -30.281 1 59.09 228 GLU B N 1
ATOM 4036 C CA . GLU B 1 228 ? -15.742 -16.188 -30.422 1 59.09 228 GLU B CA 1
ATOM 4037 C C . GLU B 1 228 ? -15.727 -17 -29.141 1 59.09 228 GLU B C 1
ATOM 4039 O O . GLU B 1 228 ? -15.773 -16.438 -28.031 1 59.09 228 GLU B O 1
ATOM 4044 N N . GLU B 1 229 ? -16.328 -18.109 -29.219 1 50.91 229 GLU B N 1
ATOM 4045 C CA . GLU B 1 229 ? -16.234 -19.062 -28.109 1 50.91 229 GLU B CA 1
ATOM 4046 C C . GLU B 1 229 ? -14.781 -19.281 -27.688 1 50.91 229 GLU B C 1
ATOM 4048 O O . GLU B 1 229 ? -13.914 -19.531 -28.531 1 50.91 229 GLU B O 1
ATOM 4053 N N . VAL B 1 230 ? -14.312 -18.578 -26.812 1 51 230 VAL B N 1
ATOM 4054 C CA . VAL B 1 230 ? -12.922 -18.609 -26.391 1 51 230 VAL B CA 1
ATOM 4055 C C . VAL B 1 230 ? -12.594 -20 -25.828 1 51 230 VAL B C 1
ATOM 4057 O O . VAL B 1 230 ? -13.211 -20.453 -24.859 1 51 230 VAL B O 1
ATOM 4060 N N . VAL B 1 231 ? -12.328 -20.938 -26.766 1 40.09 231 VAL B N 1
ATOM 4061 C CA . VAL B 1 231 ? -11.758 -22.188 -26.266 1 40.09 231 VAL B CA 1
ATOM 4062 C C . VAL B 1 231 ? -10.398 -21.906 -25.625 1 40.09 231 VAL B C 1
ATOM 4064 O O . VAL B 1 231 ? -9.492 -21.391 -26.297 1 40.09 231 VAL B O 1
ATOM 4067 N N . THR B 1 232 ? -10.383 -21.469 -24.531 1 43.88 232 THR B N 1
ATOM 4068 C CA . THR B 1 232 ? -9.125 -21.281 -23.828 1 43.88 232 THR B CA 1
ATOM 4069 C C . THR B 1 232 ? -8.281 -22.547 -23.875 1 43.88 232 THR B C 1
ATOM 4071 O O . THR B 1 232 ? -8.773 -23.641 -23.578 1 43.88 232 THR B O 1
ATOM 4074 N N . SER B 1 233 ? -7.367 -22.609 -24.828 1 37.56 233 SER B N 1
ATOM 4075 C CA . SER B 1 233 ? -6.453 -23.734 -24.953 1 37.56 233 SER B CA 1
ATOM 4076 C C . SER B 1 233 ? -5.879 -24.141 -23.594 1 37.56 233 SER B C 1
ATOM 4078 O O . SER B 1 233 ? -5.477 -23.281 -22.812 1 37.56 233 SER B O 1
ATOM 4080 N N . THR B 1 234 ? -6.418 -25.172 -23.062 1 36.75 234 THR B N 1
ATOM 4081 C CA . THR B 1 234 ? -5.945 -25.875 -21.875 1 36.75 234 THR B CA 1
ATOM 4082 C C . THR B 1 234 ? -4.449 -26.156 -21.984 1 36.75 234 THR B C 1
ATOM 4084 O O . THR B 1 234 ? -4.047 -27.156 -22.594 1 36.75 234 THR B O 1
ATOM 4087 N N . GLU B 1 235 ? -3.697 -25.266 -22.484 1 37.25 235 GLU B N 1
ATOM 4088 C CA . GLU B 1 235 ? -2.334 -25.781 -22.406 1 37.25 235 GLU B CA 1
ATOM 4089 C C . GLU B 1 235 ? -2.039 -26.344 -21.016 1 37.25 235 GLU B C 1
ATOM 4091 O O . GLU B 1 235 ? -2.328 -25.719 -20 1 37.25 235 GLU B O 1
ATOM 4096 N N . LYS B 1 236 ? -1.92 -27.609 -20.969 1 37.59 236 LYS B N 1
ATOM 4097 C CA . LYS B 1 236 ? -1.602 -28.5 -19.859 1 37.59 236 LYS B CA 1
ATOM 4098 C C . LYS B 1 236 ? -0.488 -27.922 -19 1 37.59 236 LYS B C 1
ATOM 4100 O O . LYS B 1 236 ? 0.524 -27.453 -19.516 1 37.59 236 LYS B O 1
ATOM 4105 N N . ALA B 1 237 ? -0.875 -27.469 -17.875 1 40.31 237 ALA B N 1
ATOM 4106 C CA . ALA B 1 237 ? 0.048 -27.141 -16.781 1 40.31 237 ALA B CA 1
ATOM 4107 C C . ALA B 1 237 ? 1.255 -28.078 -16.797 1 40.31 237 ALA B C 1
ATOM 4109 O O . ALA B 1 237 ? 1.103 -29.297 -16.875 1 40.31 237 ALA B O 1
ATOM 4110 N N . LYS B 1 238 ? 2.324 -27.672 -17.281 1 41.69 238 LYS B N 1
ATOM 4111 C CA . LYS B 1 238 ? 3.506 -28.531 -17.172 1 41.69 238 LYS B CA 1
ATOM 4112 C C . LYS B 1 238 ? 3.611 -29.125 -15.766 1 41.69 238 LYS B C 1
ATOM 4114 O O . LYS B 1 238 ? 3.457 -28.422 -14.766 1 41.69 238 LYS B O 1
ATOM 4119 N N . GLU B 1 239 ? 3.369 -30.375 -15.703 1 37.47 239 GLU B N 1
ATOM 4120 C CA . GLU B 1 239 ? 3.498 -31.188 -14.492 1 37.47 239 GLU B CA 1
ATOM 4121 C C . GLU B 1 239 ? 4.797 -30.875 -13.758 1 37.47 239 GLU B C 1
ATOM 4123 O O . GLU B 1 239 ? 5.875 -30.875 -14.359 1 37.47 239 GLU B O 1
ATOM 4128 N N . VAL B 1 240 ? 4.684 -29.953 -12.805 1 42.06 240 VAL B N 1
ATOM 4129 C CA . VAL B 1 240 ? 5.816 -29.828 -11.891 1 42.06 240 VAL B CA 1
ATOM 4130 C C . VAL B 1 240 ? 6.289 -31.203 -11.453 1 42.06 240 VAL B C 1
ATOM 4132 O O . VAL B 1 240 ? 5.52 -31.984 -10.875 1 42.06 240 VAL B O 1
ATOM 4135 N N . SER B 1 241 ? 7.117 -31.797 -12.211 1 38.38 241 SER B N 1
ATOM 4136 C CA . SER B 1 241 ? 7.73 -33.031 -11.75 1 38.38 241 SER B CA 1
ATOM 4137 C C . SER B 1 241 ? 8.242 -32.906 -10.32 1 38.38 241 SER B C 1
ATOM 4139 O O . SER B 1 241 ? 8.852 -31.891 -9.961 1 38.38 241 SER B O 1
ATOM 4141 N N . ASN B 1 242 ? 7.523 -33.5 -9.422 1 41.94 242 ASN B N 1
ATOM 4142 C CA . ASN B 1 242 ? 8.008 -33.688 -8.062 1 41.94 242 ASN B CA 1
ATOM 4143 C C . ASN B 1 242 ? 9.484 -34.094 -8.047 1 41.94 242 ASN B C 1
ATOM 4145 O O . ASN B 1 242 ? 9.812 -35.281 -8.195 1 41.94 242 ASN B O 1
ATOM 4149 N N . VAL B 1 243 ? 10.328 -33.312 -8.477 1 44.72 243 VAL B N 1
ATOM 4150 C CA . VAL B 1 243 ? 11.711 -33.719 -8.234 1 44.72 243 VAL B CA 1
ATOM 4151 C C . VAL B 1 243 ? 11.938 -33.906 -6.738 1 44.72 243 VAL B C 1
ATOM 4153 O O . VAL B 1 243 ? 11.812 -32.969 -5.953 1 44.72 243 VAL B O 1
ATOM 4156 N N . THR B 1 244 ? 11.711 -35.062 -6.262 1 52.59 244 THR B N 1
ATOM 4157 C CA . THR B 1 244 ? 11.867 -35.562 -4.895 1 52.59 244 THR B CA 1
ATOM 4158 C C . THR B 1 244 ? 13.156 -35.031 -4.273 1 52.59 244 THR B C 1
ATOM 4160 O O . THR B 1 244 ? 13.211 -34.781 -3.062 1 52.59 244 THR B O 1
ATOM 4163 N N . ASP B 1 245 ? 14.328 -34.875 -5.105 1 72.38 245 ASP B N 1
ATOM 4164 C CA . ASP B 1 245 ? 15.633 -34.531 -4.555 1 72.38 245 ASP B CA 1
ATOM 4165 C C . ASP B 1 245 ? 16.016 -33.094 -4.898 1 72.38 245 ASP B C 1
ATOM 4167 O O . ASP B 1 245 ? 16.062 -32.719 -6.074 1 72.38 245 ASP B O 1
ATOM 4171 N N . ILE B 1 246 ? 16.141 -32.188 -3.934 1 72.75 246 ILE B N 1
ATOM 4172 C CA . ILE B 1 246 ? 16.469 -30.766 -4.035 1 72.75 246 ILE B CA 1
ATOM 4173 C C . ILE B 1 246 ? 17.672 -30.594 -4.969 1 72.75 246 ILE B C 1
ATOM 4175 O O . ILE B 1 246 ? 17.641 -29.766 -5.883 1 72.75 246 ILE B O 1
ATOM 4179 N N . MET B 1 247 ? 18.688 -31.5 -4.82 1 77.38 247 MET B N 1
ATOM 4180 C CA . MET B 1 247 ? 19.906 -31.359 -5.617 1 77.38 247 MET B CA 1
ATOM 4181 C C . MET B 1 247 ? 19.609 -31.562 -7.098 1 77.38 247 MET B C 1
ATOM 4183 O O . MET B 1 247 ? 20.109 -30.828 -7.949 1 77.38 247 MET B O 1
ATOM 4187 N N . SER B 1 248 ? 18.875 -32.531 -7.367 1 78.06 248 SER B N 1
ATOM 4188 C CA . SER B 1 248 ? 18.547 -32.844 -8.758 1 78.06 248 SER B CA 1
ATOM 4189 C C . SER B 1 248 ? 17.75 -31.703 -9.398 1 78.06 248 SER B C 1
ATOM 4191 O O . SER B 1 248 ? 17.984 -31.359 -10.555 1 78.06 248 SER B O 1
ATOM 4193 N N . ALA B 1 249 ? 16.938 -31.141 -8.602 1 76.44 249 ALA B N 1
ATOM 4194 C CA . ALA B 1 249 ? 16.109 -30.031 -9.094 1 76.44 249 ALA B CA 1
ATOM 4195 C C . ALA B 1 249 ? 16.984 -28.812 -9.391 1 76.44 249 ALA B C 1
ATOM 4197 O O . ALA B 1 249 ? 16.812 -28.156 -10.422 1 76.44 249 ALA B O 1
ATOM 4198 N N . LEU B 1 250 ? 17.844 -28.531 -8.648 1 80.12 250 LEU B N 1
ATOM 4199 C CA . LEU B 1 250 ? 18.734 -27.391 -8.812 1 80.12 250 LEU B CA 1
ATOM 4200 C C . LEU B 1 250 ? 19.625 -27.562 -10.039 1 80.12 250 LEU B C 1
ATOM 4202 O O . LEU B 1 250 ? 19.766 -26.656 -10.852 1 80.12 250 LEU B O 1
ATOM 4206 N N . GLN B 1 251 ? 20.203 -28.812 -10.094 1 79.19 251 GLN B N 1
ATOM 4207 C CA . GLN B 1 251 ? 21.094 -29.078 -11.211 1 79.19 251 GLN B CA 1
ATOM 4208 C C . GLN B 1 251 ? 20.359 -29 -12.547 1 79.19 251 GLN B C 1
ATOM 4210 O O . GLN B 1 251 ? 20.875 -28.453 -13.516 1 79.19 251 GLN B O 1
ATOM 4215 N N . ALA B 1 252 ? 19.25 -29.469 -12.555 1 76.31 252 ALA B N 1
ATOM 4216 C CA . ALA B 1 252 ? 18.438 -29.391 -13.766 1 76.31 252 ALA B CA 1
ATOM 4217 C C . ALA B 1 252 ? 18.109 -27.938 -14.117 1 76.31 252 ALA B C 1
ATOM 4219 O O . ALA B 1 252 ? 18.094 -27.562 -15.289 1 76.31 252 ALA B O 1
ATOM 4220 N N . SER B 1 253 ? 17.891 -27.172 -13.117 1 80.19 253 SER B N 1
ATOM 4221 C CA . SER B 1 253 ? 17.594 -25.766 -13.305 1 80.19 253 SER B CA 1
ATOM 4222 C C . SER B 1 253 ? 18.781 -25.016 -13.883 1 80.19 253 SER B C 1
ATOM 4224 O O . SER B 1 253 ? 18.625 -24.172 -14.773 1 80.19 253 SER B O 1
ATOM 4226 N N . ILE B 1 254 ? 19.922 -25.344 -13.352 1 77.12 254 ILE B N 1
ATOM 4227 C CA . ILE B 1 254 ? 21.156 -24.719 -13.812 1 77.12 254 ILE B CA 1
ATOM 4228 C C . ILE B 1 254 ? 21.391 -25.062 -15.281 1 77.12 254 ILE B C 1
ATOM 4230 O O . ILE B 1 254 ? 21.734 -24.188 -16.094 1 77.12 254 ILE B O 1
ATOM 4234 N N . ASP B 1 255 ? 21.125 -26.297 -15.672 1 77.69 255 ASP B N 1
ATOM 4235 C CA . ASP B 1 255 ? 21.328 -26.766 -17.031 1 77.69 255 ASP B CA 1
ATOM 4236 C C . ASP B 1 255 ? 20.359 -26.094 -18 1 77.69 255 ASP B C 1
ATOM 4238 O O . ASP B 1 255 ? 20.719 -25.781 -19.141 1 77.69 255 ASP B O 1
ATOM 4242 N N . LYS B 1 256 ? 19.234 -25.844 -17.5 1 72.44 256 LYS B N 1
ATOM 4243 C CA . LYS B 1 256 ? 18.203 -25.219 -18.328 1 72.44 256 LYS B CA 1
ATOM 4244 C C . LYS B 1 256 ? 18.531 -23.766 -18.594 1 72.44 256 LYS B C 1
ATOM 4246 O O . LYS B 1 256 ? 18.281 -23.266 -19.703 1 72.44 256 LYS B O 1
ATOM 4251 N N . THR B 1 257 ? 19.031 -23.062 -17.625 1 71.56 257 THR B N 1
ATOM 4252 C CA . THR B 1 257 ? 19.359 -21.641 -17.781 1 71.56 257 THR B CA 1
ATOM 4253 C C . THR B 1 257 ? 20.578 -21.453 -18.672 1 71.56 257 THR B C 1
ATOM 4255 O O . THR B 1 257 ? 20.672 -20.469 -19.406 1 71.56 257 THR B O 1
ATOM 4258 N N . LYS B 1 258 ? 21.531 -22.375 -18.594 1 65.62 258 LYS B N 1
ATOM 4259 C CA . LYS B 1 258 ? 22.688 -22.344 -19.469 1 65.62 258 LYS B CA 1
ATOM 4260 C C . LYS B 1 258 ? 22.281 -22.5 -20.938 1 65.62 258 LYS B C 1
ATOM 4262 O O . LYS B 1 258 ? 22.859 -21.875 -21.828 1 65.62 258 LYS B O 1
ATOM 4267 N N . LYS B 1 259 ? 21.312 -23.234 -21.188 1 57.94 259 LYS B N 1
ATOM 4268 C CA . LYS B 1 259 ? 20.859 -23.453 -22.562 1 57.94 259 LYS B CA 1
ATOM 4269 C C . LYS B 1 259 ? 20.141 -22.203 -23.109 1 57.94 259 LYS B C 1
ATOM 4271 O O . LYS B 1 259 ? 20.219 -21.922 -24.297 1 57.94 259 LYS B O 1
ATOM 4276 N N . LYS B 1 260 ? 19.531 -21.516 -22.25 1 55.34 260 LYS B N 1
ATOM 4277 C CA . LYS B 1 260 ? 18.812 -20.328 -22.719 1 55.34 260 LYS B CA 1
ATOM 4278 C C . LYS B 1 260 ? 19.781 -19.188 -23 1 55.34 260 LYS B C 1
ATOM 4280 O O . LYS B 1 260 ? 19.484 -18.297 -23.797 1 55.34 260 LYS B O 1
ATOM 4285 N N . LYS B 1 261 ? 20.922 -19.188 -22.359 1 50.34 261 LYS B N 1
ATOM 4286 C CA . LYS B 1 261 ? 21.875 -18.109 -22.609 1 50.34 261 LYS B CA 1
ATOM 4287 C C . LYS B 1 261 ? 22.766 -18.438 -23.812 1 50.34 261 LYS B C 1
ATOM 4289 O O . LYS B 1 261 ? 23.688 -17.688 -24.125 1 50.34 261 LYS B O 1
ATOM 4294 N N . ALA B 1 262 ? 22.672 -19.594 -24.453 1 40.34 262 ALA B N 1
ATOM 4295 C CA . ALA B 1 262 ? 23.5 -19.812 -25.641 1 40.34 262 ALA B CA 1
ATOM 4296 C C . ALA B 1 262 ? 23.047 -18.906 -26.781 1 40.34 262 ALA B C 1
ATOM 4298 O O . ALA B 1 262 ? 21.844 -18.797 -27.062 1 40.34 262 ALA B O 1
ATOM 4299 N N . PRO B 1 263 ? 23.938 -18.047 -27.172 1 38.91 263 PRO B N 1
ATOM 4300 C CA . PRO B 1 263 ? 23.75 -17.078 -28.25 1 38.91 263 PRO B CA 1
ATOM 4301 C C . PRO B 1 263 ? 23.125 -17.703 -29.5 1 38.91 263 PRO B C 1
ATOM 4303 O O . PRO B 1 263 ? 23.406 -18.844 -29.828 1 38.91 263 PRO B O 1
ATOM 4306 N N . ALA B 1 264 ? 21.938 -17.312 -29.781 1 33.56 264 ALA B N 1
ATOM 4307 C CA . ALA B 1 264 ? 21.5 -17.547 -31.156 1 33.56 264 ALA B CA 1
ATOM 4308 C C . ALA B 1 264 ? 22.609 -17.203 -32.156 1 33.56 264 ALA B C 1
ATOM 4310 O O . ALA B 1 264 ? 23.172 -16.094 -32.094 1 33.56 264 ALA B O 1
ATOM 4311 N N . LYS B 1 265 ? 23.391 -18.125 -32.531 1 33.78 265 LYS B N 1
ATOM 4312 C CA . LYS B 1 265 ? 24.266 -17.938 -33.688 1 33.78 265 LYS B CA 1
ATOM 4313 C C . LYS B 1 265 ? 23.547 -17.172 -34.812 1 33.78 265 LYS B C 1
ATOM 4315 O O . LYS B 1 265 ? 22.469 -17.594 -35.25 1 33.78 265 LYS B O 1
ATOM 4320 N N . LYS B 1 266 ? 23.75 -15.867 -34.75 1 34.44 266 LYS B N 1
ATOM 4321 C CA . LYS B 1 266 ? 23.438 -15.094 -35.938 1 34.44 266 LYS B CA 1
ATOM 4322 C C . LYS B 1 266 ? 23.75 -15.898 -37.219 1 34.44 266 LYS B C 1
ATOM 4324 O O . LYS B 1 266 ? 24.875 -16.359 -37.406 1 34.44 266 LYS B O 1
ATOM 4329 N N . LYS B 1 267 ? 22.797 -16.656 -37.688 1 32.62 267 LYS B N 1
ATOM 4330 C CA . LYS B 1 267 ? 22.938 -17.172 -39.062 1 32.62 267 LYS B CA 1
ATOM 4331 C C . LYS B 1 267 ? 23.375 -16.062 -40 1 32.62 267 LYS B C 1
ATOM 4333 O O . LYS B 1 267 ? 22.719 -15.023 -40.125 1 32.62 267 LYS B O 1
ATOM 4338 N N . THR B 1 268 ? 24.688 -15.812 -40.094 1 32.88 268 THR B N 1
ATOM 4339 C CA . THR B 1 268 ? 25.25 -15.039 -41.188 1 32.88 268 THR B CA 1
ATOM 4340 C C . THR B 1 268 ? 24.641 -15.484 -42.531 1 32.88 268 THR B C 1
ATOM 4342 O O . THR B 1 268 ? 24.812 -16.625 -42.938 1 32.88 268 THR B O 1
ATOM 4345 N N . ALA B 1 269 ? 23.375 -15.055 -42.719 1 35.91 269 ALA B N 1
ATOM 4346 C CA . ALA B 1 269 ? 22.828 -15.258 -44.062 1 35.91 269 ALA B CA 1
ATOM 4347 C C . ALA B 1 269 ? 23.812 -14.797 -45.125 1 35.91 269 ALA B C 1
ATOM 4349 O O . ALA B 1 269 ? 24.281 -13.656 -45.125 1 35.91 269 ALA B O 1
ATOM 4350 N N . LYS B 1 270 ? 24.469 -15.758 -45.656 1 38.53 270 LYS B N 1
ATOM 4351 C CA . LYS B 1 270 ? 25.281 -15.672 -46.875 1 38.53 270 LYS B CA 1
ATOM 4352 C C . LYS B 1 270 ? 24.516 -15.023 -48.031 1 38.53 270 LYS B C 1
ATOM 4354 O O . LYS B 1 270 ? 23.438 -15.508 -48.406 1 38.53 270 LYS B O 1
ATOM 4359 N N . THR B 1 271 ? 24.5 -13.648 -48.031 1 29.67 271 THR B N 1
ATOM 4360 C CA . THR B 1 271 ? 24.094 -12.953 -49.219 1 29.67 271 THR B CA 1
ATOM 4361 C C . THR B 1 271 ? 24.797 -13.523 -50.438 1 29.67 271 THR B C 1
ATOM 4363 O O . THR B 1 271 ? 26.031 -13.539 -50.5 1 29.67 271 THR B O 1
ATOM 4366 N N . LYS B 1 272 ? 24.25 -14.516 -51.031 1 29.61 272 LYS B N 1
ATOM 4367 C CA . LYS B 1 272 ? 24.625 -14.992 -52.375 1 29.61 272 LYS B CA 1
ATOM 4368 C C . LYS B 1 272 ? 24.641 -13.836 -53.375 1 29.61 272 LYS B C 1
ATOM 4370 O O . LYS B 1 272 ? 23.609 -13.195 -53.594 1 29.61 272 LYS B O 1
ATOM 4375 N N . LYS B 1 273 ? 25.672 -13.055 -53.375 1 29.55 273 LYS B N 1
ATOM 4376 C CA . LYS B 1 273 ? 25.906 -12.25 -54.562 1 29.55 273 LYS B CA 1
ATOM 4377 C C . LYS B 1 273 ? 25.75 -13.094 -55.844 1 29.55 273 LYS B C 1
ATOM 4379 O O . LYS B 1 273 ? 26.484 -14.07 -56.031 1 29.55 273 LYS B O 1
ATOM 4384 N N . ASN B 1 274 ? 24.5 -13.258 -56.281 1 22.41 274 ASN B N 1
ATOM 4385 C CA . ASN B 1 274 ? 24.344 -13.711 -57.656 1 22.41 274 ASN B CA 1
ATOM 4386 C C . ASN B 1 274 ? 25.219 -12.922 -58.625 1 22.41 274 ASN B C 1
ATOM 4388 O O . ASN B 1 274 ? 25.344 -11.703 -58.5 1 22.41 274 ASN B O 1
ATOM 4392 N N . ALA B 1 275 ? 25.859 -13.516 -59.656 1 24.92 275 ALA B N 1
ATOM 4393 C CA . ALA B 1 275 ? 26.453 -13.148 -60.938 1 24.92 275 ALA B CA 1
ATOM 4394 C C . ALA B 1 275 ? 25.438 -12.5 -61.844 1 24.92 275 ALA B C 1
ATOM 4396 O O . ALA B 1 275 ? 24.281 -12.93 -61.906 1 24.92 275 ALA B O 1
#